Protein AF-A0A2V8QMX5-F1 (afdb_monomer_lite)

Secondary structure (DSSP, 8-state):
-GGGTS-HHHHHHHHH-SSEEEEEEETTTTEE--HHHHHTTT--S---SSSS-B-TTT-PBPEEE----PPB----HHHHHHHHHHHHHTSPPPPPPP-GGGG-HHHHHHHHHHHHHTTGGGTS--TT-TTPPPSSPP-TTGGGS-GGGS--GGGHHHHHHT--TT-SSTT---SS---SHHHHHHHHHH-GGGGTTT----GGGS---------HHHHHHHHHHHHT--TTT-SSS-GGGS---SSHHHHHHHHHHHHHHHTTGGGTS--STT---GGGGSGGGSS-GGGSPPP-TTHHHHB-HHHHHHHHH-TT--S---HHHHHHHHHHHT-PPPP----PPPP---SS-PPPPPTTTT--TT-TT-SS---B----HHHHHHHHHHHHHHTT--SSPPPPPPPPPPHHHHHHHHHHHHSSS-GGGTB--S-HHHHTT--B--GGGHHHHB-HHHHHHHHH-HHHHSTT-SSPS-SEEEETTEEEE--SS--HHHHH--S-HHHHHHHHHHT--HHHHHHHHHHSPPPPPPPP------------------------PPPPPP----------

pLDDT: mean 78.82, std 20.2, range [25.03, 96.94]

Foldseek 3Di:
DVLVPDDLVVQLQCLQPVWFDPFWADPVVLGGDDQVQQVVLVHGRDDDQPPHQARSPPRGGIRRTDPDLDFRQLADSVVSSVVSVVVNVVDDDDDDDDPVVVPPPVVVVVVVVVCLLLQVCLPDPDRPCVPRHHPDDDQLAQLLQPLVRQQQAPCQVVQQQQQDPPDPDRPDGDPDRLSDLLSSQLCCQQPVQVNCPPPDDDPSPGDSDDRDDDDPVRSVVVSVVSNVSRHCPRDPPPNVPDPPPPDPLVVLQVLLVVLCVSSVVLLQEAQDPPRDHVQCPDPVCPPPVQLGDDHLLQQLQWWDLLVQLVCLQPQLVLVPDDVVNVVLSCVVRVDDDDDDDDDDDDDDDDDPDDDDNRRSRQGRHQFRQHNDHDGRGDDDSVSSVSNSSNSCSSNVHDPPDDADDDDDDDPLLLVLLLQLCQPDPHPQQAEDLPPPVSNNRHGGGHLVCDLNITHLVVQLVCQAAVCVNPPPHPRDHPQWDDDPPATAGDHPDRDPSSVVDDHHNSSSNSSNSNPDDNVNSVVSVVPRDDDPPDDPPDDDDDDDDDDDDDDDDDDDDDDDDDDDDDDDDDDDDDDD

Radius of gyration: 33.19 Å; chains: 1; bounding box: 81×80×104 Å

Structure (mmCIF, N/CA/C/O backbone):
data_AF-A0A2V8QMX5-F1
#
_entry.id   AF-A0A2V8QMX5-F1
#
loop_
_atom_site.group_PDB
_atom_site.id
_atom_site.type_symbol
_atom_site.label_atom_id
_atom_site.label_alt_id
_atom_site.label_comp_id
_atom_site.label_asym_id
_atom_site.label_entity_id
_atom_site.label_seq_id
_atom_site.pdbx_PDB_ins_code
_atom_site.Cartn_x
_atom_site.Cartn_y
_atom_site.Cartn_z
_atom_site.occupancy
_atom_site.B_iso_or_equiv
_atom_site.auth_seq_id
_atom_site.auth_comp_id
_atom_site.auth_asym_id
_atom_site.auth_atom_id
_atom_site.pdbx_PDB_model_num
ATOM 1 N N . LYS A 1 1 ? 25.880 -10.595 -8.625 1.00 56.03 1 LYS A N 1
ATOM 2 C CA . LYS A 1 1 ? 25.073 -10.499 -7.379 1.00 56.03 1 LYS A CA 1
ATOM 3 C C . LYS A 1 1 ? 25.070 -9.047 -6.896 1.00 56.03 1 LYS A C 1
ATOM 5 O O . LYS A 1 1 ? 25.889 -8.284 -7.382 1.00 56.03 1 LYS A O 1
ATOM 10 N N . VAL A 1 2 ? 24.139 -8.613 -6.038 1.00 56.28 2 VAL A N 1
ATOM 11 C CA . VAL A 1 2 ? 24.019 -7.178 -5.671 1.00 56.28 2 VAL A CA 1
ATOM 12 C C . VAL A 1 2 ? 25.300 -6.649 -5.004 1.00 56.28 2 VAL A C 1
ATOM 14 O O . VAL A 1 2 ? 25.777 -5.595 -5.409 1.00 56.28 2 VAL A O 1
ATOM 17 N N . GLY A 1 3 ? 25.927 -7.434 -4.116 1.00 57.03 3 GLY A N 1
ATOM 18 C CA . GLY A 1 3 ? 27.221 -7.102 -3.492 1.00 57.03 3 GLY A CA 1
ATOM 19 C C . GLY A 1 3 ? 28.423 -7.004 -4.445 1.00 57.03 3 GLY A C 1
ATOM 20 O O . GLY A 1 3 ? 29.485 -6.563 -4.034 1.00 57.03 3 GLY A O 1
ATOM 21 N N . GLU A 1 4 ? 28.262 -7.365 -5.724 1.00 60.34 4 GLU A N 1
ATOM 22 C CA . GLU A 1 4 ? 29.310 -7.242 -6.756 1.00 60.34 4 GLU A CA 1
ATOM 23 C C . GLU A 1 4 ? 29.145 -5.988 -7.630 1.00 60.34 4 GLU A C 1
ATOM 25 O O . GLU A 1 4 ? 29.986 -5.710 -8.479 1.00 60.34 4 GLU A O 1
ATOM 30 N N . LYS A 1 5 ? 28.018 -5.272 -7.504 1.00 60.94 5 LYS A N 1
ATOM 31 C CA . LYS A 1 5 ? 27.630 -4.179 -8.415 1.00 60.94 5 LYS A CA 1
ATOM 32 C C . LYS A 1 5 ? 27.639 -2.798 -7.769 1.00 60.94 5 LYS A C 1
ATOM 34 O O . LYS A 1 5 ? 27.618 -1.805 -8.488 1.00 60.94 5 LYS A O 1
ATOM 39 N N . ALA A 1 6 ? 27.611 -2.725 -6.444 1.00 71.88 6 ALA A N 1
ATOM 40 C CA . ALA A 1 6 ? 27.528 -1.469 -5.716 1.00 71.88 6 ALA A CA 1
ATOM 41 C C . ALA A 1 6 ? 28.322 -1.546 -4.413 1.00 71.88 6 ALA A C 1
ATOM 43 O O . ALA A 1 6 ? 28.508 -2.626 -3.854 1.00 71.88 6 ALA A O 1
ATOM 44 N N . ASN A 1 7 ? 28.788 -0.392 -3.933 1.00 82.06 7 ASN A N 1
ATOM 45 C CA . ASN A 1 7 ? 29.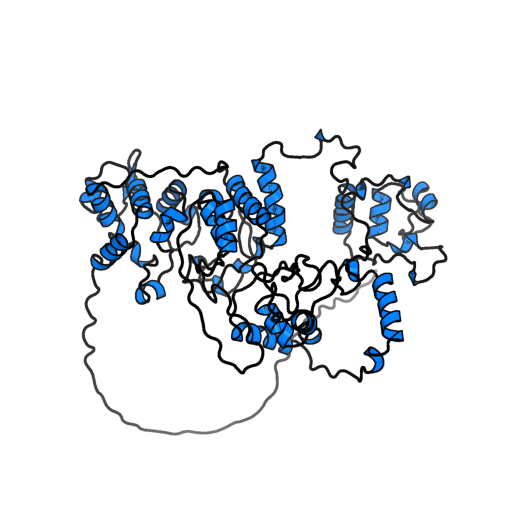497 -0.314 -2.662 1.00 82.06 7 ASN A CA 1
ATOM 46 C C . ASN A 1 7 ? 28.552 -0.612 -1.479 1.00 82.06 7 ASN A C 1
ATOM 48 O O . ASN A 1 7 ? 27.327 -0.486 -1.586 1.00 82.06 7 ASN A O 1
ATOM 52 N N . PHE A 1 8 ? 29.132 -1.041 -0.356 1.00 84.38 8 PHE A N 1
ATOM 53 C CA . PHE A 1 8 ? 28.372 -1.462 0.821 1.00 84.38 8 PHE A CA 1
ATOM 54 C C . PHE A 1 8 ? 27.474 -0.342 1.353 1.00 84.38 8 PHE A C 1
ATOM 56 O O . PHE A 1 8 ? 26.274 -0.553 1.518 1.00 84.38 8 PHE A O 1
ATOM 63 N N . ASP A 1 9 ? 28.021 0.861 1.530 1.00 84.38 9 ASP A N 1
ATOM 64 C CA . ASP A 1 9 ? 27.293 2.003 2.094 1.00 84.38 9 ASP A CA 1
ATOM 65 C C . ASP A 1 9 ? 26.112 2.446 1.218 1.00 84.38 9 ASP A C 1
ATOM 67 O O . ASP A 1 9 ? 25.048 2.798 1.727 1.00 84.38 9 ASP A O 1
ATOM 71 N N . TYR A 1 10 ? 26.246 2.356 -0.105 1.00 83.81 10 TYR A N 1
ATOM 72 C CA . TYR A 1 10 ? 25.168 2.598 -1.059 1.00 8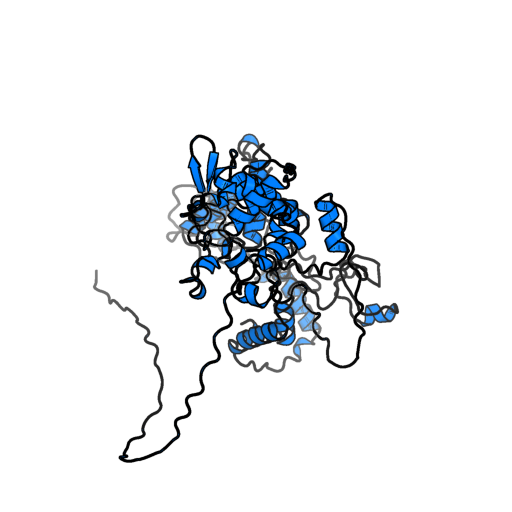3.81 10 TYR A CA 1
ATOM 73 C C . TYR A 1 10 ? 24.047 1.579 -0.879 1.00 83.81 10 TYR A C 1
ATOM 75 O O . TYR A 1 10 ? 22.879 1.961 -0.843 1.00 83.81 10 TYR A O 1
ATOM 83 N N . ILE A 1 11 ? 24.383 0.293 -0.736 1.00 87.31 11 ILE A N 1
ATOM 84 C CA . ILE A 1 11 ? 23.389 -0.766 -0.527 1.00 87.31 11 ILE A CA 1
ATOM 85 C C . ILE A 1 11 ? 22.672 -0.567 0.810 1.00 87.31 11 ILE A C 1
ATOM 87 O O . ILE A 1 11 ? 21.443 -0.612 0.834 1.00 87.31 11 ILE A O 1
ATOM 91 N N . VAL A 1 12 ? 23.403 -0.269 1.890 1.00 90.62 12 VAL A N 1
ATOM 92 C CA . VAL A 1 12 ? 22.813 0.068 3.197 1.00 90.62 12 VAL A CA 1
ATOM 93 C C . VAL A 1 12 ? 21.832 1.225 3.053 1.00 90.62 12 VAL A C 1
ATOM 95 O O . VAL A 1 12 ? 20.670 1.107 3.433 1.00 90.62 12 VAL A O 1
ATOM 98 N N . ARG A 1 13 ? 22.266 2.327 2.440 1.00 88.25 13 ARG A N 1
ATOM 99 C CA . ARG A 1 13 ? 21.450 3.527 2.239 1.00 88.25 13 ARG A CA 1
ATOM 100 C C . ARG A 1 13 ? 20.226 3.260 1.363 1.00 88.25 13 ARG A C 1
ATOM 102 O O . ARG A 1 13 ? 19.155 3.796 1.630 1.00 88.25 13 ARG A O 1
ATOM 109 N N . TRP A 1 14 ? 20.364 2.457 0.309 1.00 88.00 14 TRP A N 1
ATOM 110 C CA . TRP A 1 14 ? 19.260 2.077 -0.574 1.00 88.00 14 TRP A CA 1
ATOM 111 C C . TRP A 1 14 ? 18.226 1.196 0.136 1.00 88.00 14 TRP A C 1
ATOM 113 O O . TRP A 1 14 ? 17.031 1.443 0.003 1.00 88.00 14 TRP A O 1
ATOM 123 N N . ILE A 1 15 ? 18.666 0.205 0.919 1.00 90.56 15 ILE A N 1
ATOM 124 C CA . ILE A 1 15 ? 17.779 -0.634 1.741 1.00 90.56 15 ILE A CA 1
ATOM 125 C C . ILE A 1 15 ? 17.068 0.216 2.797 1.00 90.56 15 ILE A C 1
ATOM 127 O O . ILE A 1 15 ? 15.869 0.049 3.017 1.00 90.56 15 ILE A O 1
ATOM 131 N N . TYR A 1 16 ? 17.805 1.134 3.426 1.00 90.81 16 TYR A N 1
ATOM 132 C CA . TYR A 1 16 ? 17.298 2.010 4.474 1.00 90.81 16 TYR A CA 1
ATOM 133 C C . TYR A 1 16 ? 16.229 2.979 3.956 1.00 90.81 16 TYR A C 1
ATOM 135 O O . TYR A 1 16 ? 15.142 3.065 4.523 1.00 90.81 16 TYR A O 1
ATOM 143 N N . ASN A 1 17 ? 16.514 3.686 2.857 1.00 89.00 17 ASN A N 1
ATOM 144 C CA . ASN A 1 17 ? 15.554 4.545 2.174 1.00 89.00 17 ASN A CA 1
ATOM 145 C C . ASN A 1 17 ? 15.808 4.549 0.659 1.00 89.00 17 ASN A C 1
ATOM 147 O O . ASN A 1 17 ? 16.676 5.284 0.170 1.00 89.00 17 ASN A O 1
ATOM 151 N N . PRO A 1 18 ? 15.040 3.782 -0.128 1.00 86.69 18 PRO A N 1
ATOM 152 C CA . PRO A 1 18 ? 15.264 3.712 -1.569 1.00 86.69 18 PRO A CA 1
ATOM 153 C C . PRO A 1 18 ? 14.848 5.013 -2.275 1.00 86.69 18 PRO A C 1
ATOM 155 O O . PRO A 1 18 ? 15.331 5.310 -3.369 1.00 86.69 18 PRO A O 1
ATOM 158 N N . ARG A 1 19 ? 13.981 5.816 -1.644 1.00 84.00 19 ARG A N 1
ATOM 159 C CA . ARG A 1 19 ? 13.403 7.028 -2.228 1.00 84.00 19 ARG A CA 1
ATOM 160 C C . ARG A 1 19 ? 14.302 8.248 -2.106 1.00 84.00 19 ARG A C 1
ATOM 162 O O . ARG A 1 19 ? 14.258 9.094 -2.983 1.00 84.00 19 ARG A O 1
ATOM 169 N N . GLU A 1 20 ? 15.079 8.391 -1.042 1.00 81.12 20 GLU A N 1
ATOM 170 C CA . GLU A 1 20 ? 15.947 9.567 -0.880 1.00 81.12 20 GLU A CA 1
ATOM 171 C C . GLU A 1 20 ? 17.019 9.589 -1.979 1.00 81.12 20 GLU A C 1
ATOM 173 O O . GLU A 1 20 ? 17.452 8.528 -2.419 1.00 81.12 20 GLU A O 1
ATOM 178 N N . ARG A 1 21 ? 17.471 10.748 -2.462 1.00 82.06 21 ARG A N 1
ATOM 179 C CA . ARG A 1 21 ? 18.657 10.834 -3.337 1.00 82.06 21 ARG A CA 1
ATOM 180 C C . ARG A 1 21 ? 19.901 11.197 -2.535 1.00 82.06 21 ARG A C 1
ATOM 182 O O . ARG A 1 21 ? 19.802 11.789 -1.470 1.00 82.06 21 ARG A O 1
ATOM 189 N N . VAL A 1 22 ? 21.075 10.807 -3.035 1.00 79.31 22 VAL A N 1
ATOM 190 C CA . VAL A 1 22 ? 22.366 11.226 -2.448 1.00 79.31 22 VAL A CA 1
ATOM 191 C C . VAL A 1 22 ? 22.747 12.650 -2.852 1.00 79.31 22 VAL A C 1
ATOM 193 O O . VAL A 1 22 ? 23.454 13.324 -2.112 1.00 79.31 22 VAL A O 1
ATOM 196 N N . ALA A 1 23 ? 22.244 13.104 -3.998 1.00 84.19 23 ALA A N 1
ATOM 197 C CA . ALA A 1 23 ? 22.402 14.449 -4.519 1.00 84.19 23 ALA A CA 1
ATOM 198 C C . ALA A 1 23 ? 21.116 14.853 -5.264 1.00 84.19 23 ALA A C 1
ATOM 200 O O . ALA A 1 23 ? 20.451 13.986 -5.849 1.00 84.19 23 ALA A O 1
ATOM 201 N N . PRO A 1 24 ? 20.729 16.136 -5.232 1.00 88.12 24 PRO A N 1
ATOM 202 C CA . PRO A 1 24 ? 19.541 16.594 -5.923 1.00 88.12 24 PRO A CA 1
ATOM 203 C C . PRO A 1 24 ? 19.845 16.757 -7.414 1.00 88.12 24 PRO A C 1
ATOM 205 O O . PRO A 1 24 ? 20.847 17.366 -7.788 1.00 88.12 24 PRO A O 1
ATOM 208 N N . TYR A 1 25 ? 18.968 16.234 -8.265 1.00 87.06 25 TYR A N 1
ATOM 209 C CA . TYR A 1 25 ? 19.102 16.368 -9.711 1.00 87.06 25 TYR A CA 1
ATOM 210 C C . TYR A 1 25 ? 18.398 17.633 -10.189 1.00 87.06 25 TYR A C 1
ATOM 212 O O . TYR A 1 25 ? 17.218 17.838 -9.891 1.00 87.06 25 TYR A O 1
ATOM 220 N N . CYS A 1 26 ? 19.107 18.476 -10.939 1.00 88.56 26 CYS A N 1
ATOM 221 C CA . CYS A 1 26 ? 18.522 19.634 -11.603 1.00 88.56 26 CYS A CA 1
ATOM 222 C C . CYS A 1 26 ? 18.101 19.249 -13.031 1.00 88.56 26 CYS A C 1
ATOM 224 O O . CYS A 1 26 ? 18.975 19.021 -13.872 1.00 88.56 26 CYS A O 1
ATOM 226 N N . PRO A 1 27 ? 16.793 19.226 -13.359 1.00 84.75 27 PRO A N 1
ATOM 227 C CA . PRO A 1 27 ? 16.329 18.850 -14.697 1.00 84.75 27 PRO A CA 1
ATOM 228 C C . PRO A 1 27 ? 16.800 19.797 -15.800 1.00 84.75 27 PRO A C 1
ATOM 230 O O . PRO A 1 27 ? 16.959 19.391 -16.947 1.00 84.75 27 PRO A O 1
ATOM 233 N N . LYS A 1 28 ? 17.023 21.069 -15.459 1.00 85.38 28 LYS A N 1
ATOM 234 C CA . LYS A 1 28 ? 17.434 22.094 -16.418 1.00 85.38 28 LYS A CA 1
ATOM 235 C C . LYS A 1 28 ? 18.935 22.040 -16.712 1.00 85.38 28 LYS A C 1
ATOM 237 O O . LYS A 1 28 ? 19.323 22.190 -17.866 1.00 85.38 28 LYS A O 1
ATOM 242 N N . GLU A 1 29 ? 19.763 21.760 -15.706 1.00 85.12 29 GLU A N 1
ATOM 243 C CA . GLU A 1 29 ? 21.204 21.525 -15.894 1.00 85.12 29 GLU A CA 1
ATOM 244 C C . GLU A 1 29 ? 21.546 20.087 -16.306 1.00 85.12 29 GLU A C 1
ATOM 246 O O . GLU A 1 29 ? 22.679 19.821 -16.704 1.00 85.12 29 GLU A O 1
ATOM 251 N N . LYS A 1 30 ? 20.579 19.165 -16.219 1.00 83.69 30 LYS A N 1
ATOM 252 C CA . LYS A 1 30 ? 20.718 17.738 -16.551 1.00 83.69 30 LYS A CA 1
ATOM 253 C C . LYS A 1 30 ? 21.858 17.047 -15.798 1.00 83.69 30 LYS A C 1
ATOM 255 O O . LYS A 1 30 ? 22.589 16.232 -16.358 1.00 83.69 30 LYS A O 1
ATOM 260 N N . ARG A 1 31 ? 22.031 17.389 -14.521 1.00 84.88 31 ARG A N 1
ATOM 261 C CA . ARG A 1 31 ? 23.049 16.792 -13.647 1.00 84.88 31 ARG A CA 1
ATOM 262 C C . ARG A 1 31 ? 22.636 16.836 -12.182 1.00 84.88 31 ARG A C 1
ATOM 264 O O . ARG A 1 31 ? 21.821 17.668 -11.778 1.00 84.88 31 ARG A O 1
ATOM 271 N N . ASP A 1 32 ? 23.268 15.978 -11.391 1.00 85.62 32 ASP A N 1
ATOM 272 C CA . ASP A 1 32 ? 23.249 16.096 -9.938 1.00 85.62 32 ASP A CA 1
ATOM 273 C C . ASP A 1 32 ? 24.078 17.316 -9.498 1.00 85.62 32 ASP A C 1
ATOM 275 O O . ASP A 1 32 ? 25.171 17.580 -10.018 1.00 85.62 32 ASP A O 1
ATOM 279 N N . LEU A 1 33 ? 23.542 18.072 -8.543 1.00 87.81 33 LEU A N 1
ATOM 280 C CA . LEU A 1 33 ? 24.239 19.198 -7.931 1.00 87.81 33 LEU A CA 1
ATOM 281 C C . LEU A 1 33 ? 25.145 18.722 -6.797 1.00 87.81 33 LEU A C 1
ATOM 283 O O . LEU A 1 33 ? 24.817 17.793 -6.057 1.00 87.81 33 LEU A O 1
ATOM 287 N N . THR A 1 34 ? 26.275 19.396 -6.631 1.00 89.31 34 THR A N 1
ATOM 288 C CA . THR A 1 34 ? 27.270 19.087 -5.603 1.00 89.31 34 THR A CA 1
ATOM 289 C C . THR A 1 34 ? 27.224 20.099 -4.462 1.00 89.31 34 THR A C 1
ATOM 291 O O . THR A 1 34 ? 26.610 21.163 -4.565 1.00 89.31 34 THR A O 1
ATOM 294 N N . ALA A 1 35 ? 27.922 19.799 -3.365 1.00 87.81 35 ALA A N 1
ATOM 295 C CA . ALA A 1 35 ? 28.104 20.755 -2.273 1.00 87.81 35 ALA A CA 1
ATOM 296 C C . ALA A 1 35 ? 28.735 22.078 -2.746 1.00 87.81 35 ALA A C 1
ATOM 298 O O . ALA A 1 35 ? 28.404 23.136 -2.212 1.00 87.81 35 ALA A O 1
ATOM 299 N N . ASP A 1 36 ? 29.572 22.034 -3.787 1.00 88.56 36 ASP A N 1
ATOM 300 C CA . ASP A 1 36 ? 30.196 23.225 -4.363 1.00 88.56 36 ASP A CA 1
ATOM 301 C C . ASP A 1 36 ? 29.195 24.128 -5.090 1.00 88.56 36 ASP A C 1
ATOM 303 O O . ASP A 1 36 ? 29.352 25.347 -5.091 1.00 88.56 36 ASP A O 1
ATOM 307 N N . ASP A 1 37 ? 28.153 23.560 -5.703 1.00 88.12 37 ASP A N 1
ATOM 308 C CA . ASP A 1 37 ? 27.099 24.351 -6.349 1.00 88.12 37 ASP A CA 1
ATOM 309 C C . ASP A 1 37 ? 26.332 25.195 -5.322 1.00 88.12 37 ASP A C 1
ATOM 311 O O . ASP A 1 37 ? 26.034 26.365 -5.561 1.00 88.12 37 ASP A O 1
ATOM 315 N N . TYR A 1 38 ? 26.080 24.623 -4.143 1.00 88.62 38 TYR A N 1
ATOM 316 C CA . TYR A 1 38 ? 25.421 25.307 -3.033 1.00 88.62 38 TYR A CA 1
ATOM 317 C C . TYR A 1 38 ? 26.355 26.320 -2.358 1.00 88.62 38 TYR A C 1
ATOM 319 O O . TYR A 1 38 ? 25.958 27.465 -2.119 1.00 88.62 38 TYR A O 1
ATOM 327 N N . SER A 1 39 ? 27.617 25.947 -2.113 1.00 89.44 39 SER A N 1
ATOM 328 C CA . SER A 1 39 ? 28.590 26.820 -1.446 1.00 89.44 39 SER A CA 1
ATOM 329 C C . SER A 1 39 ? 28.900 28.079 -2.263 1.00 89.44 39 SER A C 1
ATOM 331 O O . SER A 1 39 ? 28.958 29.172 -1.698 1.00 89.44 39 SER A O 1
ATOM 333 N N . LYS A 1 40 ? 28.972 27.974 -3.599 1.00 91.06 40 LYS A N 1
ATOM 334 C CA . LYS A 1 40 ? 29.119 29.121 -4.520 1.00 91.06 40 LYS A CA 1
ATOM 335 C C . LYS A 1 40 ? 27.983 30.139 -4.417 1.00 91.06 40 LYS A C 1
ATOM 337 O O . LYS A 1 40 ? 28.161 31.291 -4.807 1.00 91.06 40 LYS A O 1
ATOM 342 N N . LYS A 1 41 ? 26.817 29.729 -3.915 1.00 87.62 41 LYS A N 1
ATOM 343 C CA . LYS A 1 41 ? 25.643 30.585 -3.695 1.00 87.62 41 LYS A CA 1
ATOM 344 C C . LYS A 1 41 ? 25.454 30.971 -2.226 1.00 87.62 41 LYS A C 1
ATOM 346 O O . LYS A 1 41 ? 24.447 31.587 -1.894 1.00 87.62 41 LYS A O 1
ATOM 351 N N . GLY A 1 42 ? 26.404 30.621 -1.353 1.00 88.50 42 GLY A N 1
ATOM 352 C CA . GLY A 1 42 ? 26.309 30.860 0.088 1.00 88.50 42 GLY A CA 1
ATOM 353 C C . GLY A 1 42 ? 25.208 30.044 0.772 1.00 88.50 42 GLY A C 1
ATOM 354 O O . GLY A 1 42 ? 24.733 30.439 1.833 1.00 88.50 42 GLY A O 1
ATOM 355 N N . MET A 1 43 ? 24.776 28.935 0.164 1.00 85.00 43 MET A N 1
ATOM 356 C CA . MET A 1 43 ? 23.704 28.082 0.674 1.00 85.00 43 MET A CA 1
ATOM 357 C C . MET A 1 43 ? 24.273 26.801 1.305 1.00 85.00 43 MET A C 1
ATOM 359 O O . MET A 1 43 ? 25.286 26.279 0.832 1.00 85.00 43 MET A O 1
ATOM 363 N N . PRO A 1 44 ? 23.641 26.259 2.361 1.00 85.94 44 PRO A N 1
ATOM 364 C CA . PRO A 1 44 ? 24.018 24.960 2.910 1.00 85.94 44 PRO A CA 1
ATOM 365 C C . PRO A 1 44 ? 23.625 23.835 1.940 1.00 85.94 44 PRO A C 1
ATOM 367 O O . PRO A 1 44 ? 22.588 23.924 1.288 1.00 85.94 44 PRO A O 1
ATOM 370 N N . PHE A 1 45 ? 24.416 22.756 1.865 1.00 86.56 45 PHE A N 1
ATOM 371 C CA . PHE A 1 45 ? 24.101 21.579 1.038 1.00 86.56 45 PHE A CA 1
ATOM 372 C C . PHE A 1 45 ? 22.984 20.739 1.673 1.00 86.56 45 PHE A C 1
ATOM 374 O O . PHE A 1 45 ? 23.204 19.663 2.229 1.00 86.56 45 PHE A O 1
ATOM 381 N N . VAL A 1 46 ? 21.774 21.286 1.636 1.00 82.88 46 VAL A N 1
ATOM 382 C CA . VAL A 1 46 ? 20.545 20.686 2.146 1.00 82.88 46 VAL A CA 1
ATOM 383 C C . VAL A 1 46 ? 19.511 20.762 1.032 1.00 82.88 46 VAL A C 1
ATOM 385 O O . VAL A 1 46 ? 19.367 21.791 0.377 1.00 82.88 46 VAL A O 1
ATOM 388 N N . PHE A 1 47 ? 18.824 19.649 0.796 1.00 83.06 47 PHE A N 1
ATOM 389 C CA . PHE A 1 47 ? 17.786 19.523 -0.218 1.00 83.06 47 PHE A CA 1
ATOM 390 C C . PHE A 1 47 ? 16.662 18.633 0.308 1.00 83.06 47 PHE A C 1
ATOM 392 O O . PHE A 1 47 ? 16.897 17.623 0.979 1.00 83.06 47 PHE A O 1
ATOM 399 N N . ASP A 1 48 ? 15.434 19.028 0.011 1.00 78.62 48 ASP A N 1
ATOM 400 C CA . ASP A 1 48 ? 14.213 18.348 0.425 1.00 78.62 48 ASP A CA 1
ATOM 401 C C . ASP A 1 48 ? 13.063 18.755 -0.506 1.00 78.62 48 ASP A C 1
ATOM 403 O O . ASP A 1 48 ? 13.240 19.529 -1.443 1.00 78.62 48 ASP A O 1
ATOM 407 N N . THR A 1 49 ? 11.883 18.178 -0.301 1.00 74.06 49 THR A N 1
ATOM 408 C CA . THR A 1 49 ? 10.695 18.468 -1.117 1.00 74.06 49 THR A CA 1
ATOM 409 C C . THR A 1 49 ? 9.942 19.725 -0.671 1.00 74.06 49 THR A C 1
ATOM 411 O O . THR A 1 49 ? 8.831 19.945 -1.141 1.00 74.06 49 THR A O 1
ATOM 414 N N . GLU A 1 50 ? 10.474 20.501 0.278 1.00 68.31 50 GLU A N 1
ATOM 415 C CA . GLU A 1 50 ? 9.741 21.555 0.987 1.00 68.31 50 GLU A CA 1
ATOM 416 C C . GLU A 1 50 ? 10.473 22.901 0.944 1.00 68.31 50 GLU A C 1
ATOM 418 O O . GLU A 1 50 ? 10.134 23.774 0.150 1.00 68.31 50 GLU A O 1
ATOM 423 N N . LEU A 1 51 ? 11.466 23.078 1.814 1.00 72.38 51 LEU A N 1
ATOM 424 C CA . LEU A 1 51 ? 12.198 24.327 2.013 1.00 72.38 51 LEU A CA 1
ATOM 425 C C . LEU A 1 51 ? 13.371 24.457 1.040 1.00 72.38 51 LEU A C 1
ATOM 427 O O . LEU A 1 51 ? 13.802 25.567 0.737 1.00 72.38 51 LEU A O 1
ATOM 431 N N . HIS A 1 52 ? 13.866 23.328 0.533 1.00 82.81 52 HIS A N 1
ATOM 432 C CA . HIS A 1 52 ? 15.057 23.261 -0.306 1.00 82.81 52 HIS A CA 1
ATOM 433 C C . HIS A 1 52 ? 14.802 22.466 -1.592 1.00 82.81 52 HIS A C 1
ATOM 435 O O . HIS A 1 52 ? 15.631 21.658 -2.017 1.00 82.81 52 HIS A O 1
ATOM 441 N N . SER A 1 53 ? 13.639 22.690 -2.209 1.00 85.38 53 SER A N 1
ATOM 442 C CA . SER A 1 53 ? 13.226 21.994 -3.431 1.00 85.38 53 SER A CA 1
ATOM 443 C C . SER A 1 53 ? 13.661 22.697 -4.718 1.00 85.38 53 SER A C 1
ATOM 445 O O . SER A 1 53 ? 13.470 22.169 -5.810 1.00 85.38 53 SER A O 1
ATOM 447 N N . LYS A 1 54 ? 14.262 23.887 -4.613 1.00 88.88 54 LYS A N 1
ATOM 448 C CA . LYS A 1 54 ? 14.670 24.707 -5.757 1.00 88.88 54 LYS A CA 1
ATOM 449 C C . LYS A 1 54 ? 16.171 24.659 -5.985 1.00 88.88 54 LYS A C 1
ATOM 451 O O . LYS A 1 54 ? 16.965 24.717 -5.050 1.00 88.88 54 LYS A O 1
ATOM 456 N N . CYS A 1 55 ? 16.549 24.606 -7.253 1.00 88.06 55 CYS A N 1
ATOM 457 C CA . CYS A 1 55 ? 17.930 24.647 -7.687 1.00 88.06 55 CYS A CA 1
ATOM 458 C C . CYS A 1 55 ? 18.556 26.012 -7.342 1.00 88.06 55 CYS A C 1
ATOM 460 O O . CYS A 1 55 ? 18.008 27.045 -7.739 1.00 88.06 55 CYS A O 1
ATOM 462 N N . PRO A 1 56 ? 19.716 26.046 -6.661 1.00 86.50 56 PRO A N 1
ATOM 463 C CA . PRO A 1 56 ? 20.392 27.288 -6.279 1.00 86.50 56 PRO A CA 1
ATOM 464 C C . PRO A 1 56 ? 20.936 28.078 -7.483 1.00 86.50 56 PRO A C 1
ATOM 466 O O . PRO A 1 56 ? 21.216 29.274 -7.374 1.00 86.50 56 PRO A O 1
ATOM 469 N N . ASN A 1 57 ? 21.089 27.432 -8.640 1.00 86.19 57 ASN A N 1
ATOM 470 C CA . ASN A 1 57 ? 21.650 28.053 -9.835 1.00 86.19 57 ASN A CA 1
ATOM 471 C C . ASN A 1 57 ? 20.594 28.711 -10.727 1.00 86.19 57 ASN A C 1
ATOM 473 O O . ASN A 1 57 ? 20.863 29.772 -11.289 1.00 86.19 57 ASN A O 1
ATOM 477 N N . ASP A 1 58 ? 19.413 28.103 -10.863 1.00 86.00 58 ASP A N 1
ATOM 478 C CA . ASP A 1 58 ? 18.416 28.511 -11.859 1.00 86.00 58 ASP A CA 1
ATOM 479 C C . ASP A 1 58 ? 16.960 28.532 -11.361 1.00 86.00 58 ASP A C 1
ATOM 481 O O . ASP A 1 58 ? 16.063 28.876 -12.135 1.00 86.00 58 ASP A O 1
ATOM 485 N N . GLY A 1 59 ? 16.714 28.180 -10.095 1.00 86.88 59 GLY A N 1
ATOM 486 C CA . GLY A 1 59 ? 15.384 28.166 -9.487 1.00 86.88 59 GLY A CA 1
ATOM 487 C C . GLY A 1 59 ? 14.443 27.068 -9.995 1.00 86.88 59 GLY A C 1
ATOM 488 O O . GLY A 1 59 ? 13.256 27.101 -9.664 1.00 86.88 59 GLY A O 1
ATOM 489 N N . ALA A 1 60 ? 14.918 26.104 -10.793 1.00 88.38 60 ALA A N 1
ATOM 490 C CA . ALA A 1 60 ? 14.115 24.961 -11.223 1.00 88.38 60 ALA A CA 1
ATOM 491 C C . ALA A 1 60 ? 13.776 24.034 -10.043 1.00 88.38 60 ALA A C 1
ATOM 493 O O . ALA A 1 60 ? 14.512 23.975 -9.060 1.00 88.38 60 ALA A O 1
ATOM 494 N N . GLU A 1 61 ? 12.670 23.292 -10.137 1.00 89.56 61 GLU A N 1
ATOM 495 C CA . GLU A 1 61 ? 12.355 22.255 -9.147 1.00 89.56 61 GLU A CA 1
ATOM 496 C C . GLU A 1 61 ? 13.365 21.107 -9.254 1.00 89.56 61 GLU A C 1
ATOM 498 O O . GLU A 1 61 ? 13.565 20.536 -10.329 1.00 89.56 61 GLU A O 1
ATOM 503 N N . LEU A 1 62 ? 13.996 20.774 -8.134 1.00 87.25 62 LEU A N 1
ATOM 504 C CA . LEU A 1 62 ? 14.941 19.680 -8.016 1.00 87.25 62 LEU A CA 1
ATOM 505 C C . LEU A 1 62 ? 14.201 18.354 -7.905 1.00 87.25 62 LEU A C 1
ATOM 507 O O . LEU A 1 62 ? 13.234 18.199 -7.157 1.00 87.25 62 LEU A O 1
ATOM 511 N N . GLN A 1 63 ? 14.734 17.341 -8.575 1.00 86.19 63 GLN A N 1
ATOM 512 C CA . GLN A 1 63 ? 14.387 15.966 -8.265 1.00 86.19 63 GLN A CA 1
ATOM 513 C C . GLN A 1 63 ? 15.258 15.520 -7.092 1.00 86.19 63 GLN A C 1
ATOM 515 O O . GLN A 1 63 ? 16.440 15.220 -7.240 1.00 86.19 63 GLN A O 1
ATOM 520 N N . VAL A 1 64 ? 14.662 15.506 -5.902 1.00 83.75 64 VAL A N 1
ATOM 521 C CA . VAL A 1 64 ? 15.317 15.133 -4.632 1.00 83.75 64 VAL A CA 1
ATOM 522 C C . VAL A 1 64 ? 14.998 13.697 -4.198 1.00 83.75 64 VAL A C 1
ATOM 524 O O . VAL A 1 64 ? 15.517 13.204 -3.196 1.00 83.75 64 VAL A O 1
ATOM 527 N N . GLN A 1 65 ? 14.142 13.010 -4.957 1.00 82.94 65 GLN A N 1
ATOM 528 C CA . GLN A 1 65 ? 13.684 11.652 -4.685 1.00 82.94 65 GLN A CA 1
ATOM 529 C C . GLN A 1 65 ? 13.815 10.759 -5.922 1.00 82.94 65 GLN A C 1
ATOM 531 O O . GLN A 1 65 ? 13.614 11.205 -7.047 1.00 82.94 65 GLN A O 1
ATOM 536 N N . ASN A 1 66 ? 14.126 9.484 -5.700 1.00 80.75 66 ASN A N 1
ATOM 537 C CA . ASN A 1 66 ? 14.151 8.449 -6.723 1.00 80.75 66 ASN A CA 1
ATOM 538 C C . ASN A 1 66 ? 12.734 8.003 -7.084 1.00 80.75 66 ASN A C 1
ATOM 540 O O . ASN A 1 66 ? 11.898 7.750 -6.209 1.00 80.75 66 ASN A O 1
ATOM 544 N N . MET A 1 67 ? 12.509 7.789 -8.378 1.00 76.81 67 MET A N 1
ATOM 545 C CA . MET A 1 67 ? 11.269 7.231 -8.919 1.00 76.81 67 MET A CA 1
ATOM 546 C C . MET A 1 67 ? 11.271 5.702 -8.818 1.00 76.81 67 MET A C 1
ATOM 548 O O . MET A 1 67 ? 11.277 4.983 -9.812 1.00 76.81 67 MET A O 1
ATOM 552 N N . THR A 1 68 ? 11.294 5.195 -7.585 1.00 82.56 68 THR A N 1
ATOM 553 C CA . THR A 1 68 ? 11.324 3.758 -7.288 1.00 82.56 68 THR A CA 1
ATOM 554 C C . THR A 1 68 ? 9.964 3.243 -6.823 1.00 82.56 68 THR A C 1
ATOM 556 O O . THR A 1 68 ? 9.259 3.898 -6.055 1.00 82.56 68 THR A O 1
ATOM 559 N N . VAL A 1 69 ? 9.606 2.036 -7.269 1.00 86.31 69 VAL A N 1
ATOM 560 C CA . VAL A 1 69 ? 8.454 1.282 -6.742 1.00 86.31 69 VAL A CA 1
ATOM 561 C C . VAL A 1 69 ? 8.793 0.535 -5.452 1.00 86.31 69 VAL A C 1
ATOM 563 O O . VAL A 1 69 ? 7.887 0.056 -4.771 1.00 86.31 69 VAL A O 1
ATOM 566 N N . MET A 1 70 ? 10.085 0.423 -5.114 1.00 87.44 70 MET A N 1
ATOM 567 C CA . MET A 1 70 ? 10.524 -0.226 -3.885 1.00 87.44 70 MET A CA 1
ATOM 568 C C . MET A 1 70 ? 9.999 0.570 -2.686 1.00 87.44 70 MET A C 1
ATOM 570 O O . MET A 1 70 ? 10.286 1.767 -2.577 1.00 87.44 70 MET A O 1
ATOM 574 N N . PRO A 1 71 ? 9.231 -0.061 -1.787 1.00 91.12 71 PRO A N 1
ATOM 575 C CA . PRO A 1 71 ? 8.699 0.642 -0.642 1.00 91.12 71 PRO A CA 1
ATOM 576 C C . PRO A 1 71 ? 9.780 0.829 0.423 1.00 91.12 71 PRO A C 1
ATOM 578 O O . PRO A 1 71 ? 10.797 0.136 0.456 1.00 91.12 71 PRO A O 1
ATOM 581 N N . ASN A 1 72 ? 9.529 1.759 1.332 1.00 90.25 72 ASN A N 1
ATOM 582 C CA . ASN A 1 72 ? 10.334 1.945 2.522 1.00 90.25 72 ASN A CA 1
ATOM 583 C C . ASN A 1 72 ? 9.816 1.015 3.629 1.00 90.25 72 ASN A C 1
ATOM 585 O O . ASN A 1 72 ? 8.676 1.131 4.085 1.00 90.25 72 ASN A O 1
ATOM 589 N N . PHE A 1 73 ? 10.658 0.081 4.066 1.00 90.19 73 PHE A N 1
ATOM 590 C CA . PHE A 1 73 ? 10.318 -0.883 5.113 1.00 90.19 73 PHE A CA 1
ATOM 591 C C . PHE A 1 73 ? 10.458 -0.319 6.532 1.00 90.19 73 PHE A C 1
ATOM 593 O O . PHE A 1 73 ? 10.203 -1.052 7.482 1.00 90.19 73 PHE A O 1
ATOM 600 N N . ARG A 1 74 ? 10.831 0.956 6.692 1.00 90.00 74 ARG A N 1
ATOM 601 C CA . ARG A 1 74 ? 11.045 1.633 7.980 1.00 90.00 74 ARG A CA 1
ATOM 602 C C . ARG A 1 74 ? 11.992 0.837 8.877 1.00 90.00 74 ARG A C 1
ATOM 604 O O . ARG A 1 74 ? 11.662 0.553 10.020 1.00 90.00 74 ARG A O 1
ATOM 611 N N . LEU A 1 75 ? 13.105 0.403 8.288 1.00 90.31 75 LEU A N 1
ATOM 612 C CA . LEU A 1 75 ? 14.161 -0.355 8.957 1.00 90.31 75 LEU A CA 1
ATOM 613 C C . LEU A 1 75 ? 15.059 0.591 9.754 1.00 90.31 75 LEU A C 1
ATOM 615 O O . LEU A 1 75 ? 15.266 1.744 9.366 1.00 90.31 75 LEU A O 1
ATOM 619 N N . SER A 1 76 ? 15.642 0.080 10.826 1.00 91.06 76 SER A N 1
ATOM 620 C CA . SER A 1 76 ? 16.770 0.707 11.505 1.00 91.06 76 SER A CA 1
ATOM 621 C C . SER A 1 76 ? 18.032 0.648 10.635 1.00 91.06 76 SER A C 1
ATOM 623 O O . SER A 1 76 ? 18.147 -0.153 9.702 1.00 91.06 76 SER A O 1
ATOM 625 N N . GLU A 1 77 ? 19.015 1.504 10.932 1.00 90.75 77 GLU A N 1
ATOM 626 C CA . GLU A 1 77 ? 20.301 1.463 10.222 1.00 90.75 77 GLU A CA 1
ATOM 627 C C . GLU A 1 77 ? 21.003 0.112 10.435 1.00 90.75 77 GLU A C 1
ATOM 629 O O . GLU A 1 77 ? 21.612 -0.418 9.506 1.00 90.75 77 GLU A O 1
ATOM 634 N N . ALA A 1 78 ? 20.877 -0.466 11.634 1.00 92.62 78 ALA A N 1
ATOM 635 C CA . ALA A 1 78 ? 21.428 -1.777 11.956 1.00 92.62 78 ALA A CA 1
ATOM 636 C C . ALA A 1 78 ? 20.815 -2.876 11.075 1.00 92.62 78 ALA A C 1
ATOM 638 O O . ALA A 1 78 ? 21.552 -3.587 10.400 1.00 92.62 78 ALA A O 1
ATOM 639 N N . GLU A 1 79 ? 19.484 -2.949 10.975 1.00 92.62 79 GLU A N 1
ATOM 640 C CA . GLU A 1 79 ? 18.822 -3.932 10.106 1.00 92.62 79 GLU A CA 1
ATOM 641 C C . GLU A 1 79 ? 19.197 -3.744 8.630 1.00 92.62 79 GLU A C 1
ATOM 643 O O . GLU A 1 79 ? 19.425 -4.718 7.913 1.00 92.62 79 GLU A O 1
ATOM 648 N N . ALA A 1 80 ? 19.302 -2.497 8.155 1.00 92.62 80 ALA A N 1
ATOM 649 C CA . ALA A 1 80 ? 19.736 -2.225 6.787 1.00 92.62 80 ALA A CA 1
ATOM 650 C C . ALA A 1 80 ? 21.176 -2.713 6.532 1.00 92.62 80 ALA A C 1
ATOM 652 O O . ALA A 1 80 ? 21.453 -3.295 5.478 1.00 92.62 80 ALA A O 1
ATOM 653 N N . ARG A 1 81 ? 22.082 -2.529 7.504 1.00 93.75 81 ARG A N 1
ATOM 654 C CA . ARG A 1 81 ? 23.457 -3.059 7.478 1.00 93.75 81 ARG A CA 1
ATOM 655 C C . ARG A 1 81 ? 23.500 -4.580 7.530 1.00 93.75 81 ARG A C 1
ATOM 657 O O . ARG A 1 81 ? 24.298 -5.170 6.803 1.00 93.75 81 ARG A O 1
ATOM 664 N N . ASP A 1 82 ? 22.646 -5.218 8.320 1.00 94.56 82 ASP A N 1
ATOM 665 C CA . ASP A 1 82 ? 22.572 -6.678 8.413 1.00 94.56 82 ASP A CA 1
ATOM 666 C C . ASP A 1 82 ? 22.105 -7.292 7.089 1.00 94.56 82 ASP A C 1
ATOM 668 O O . ASP A 1 82 ? 22.724 -8.230 6.578 1.00 94.56 82 ASP A O 1
ATOM 672 N N . ILE A 1 83 ? 21.073 -6.709 6.469 1.00 92.56 83 ILE A N 1
ATOM 673 C CA . ILE A 1 83 ? 20.601 -7.130 5.144 1.00 92.56 83 ILE A CA 1
ATOM 674 C C . ILE A 1 83 ? 21.701 -6.917 4.100 1.00 92.56 83 ILE A C 1
ATOM 676 O O . ILE A 1 83 ? 21.972 -7.822 3.309 1.00 92.56 83 ILE A O 1
ATOM 680 N 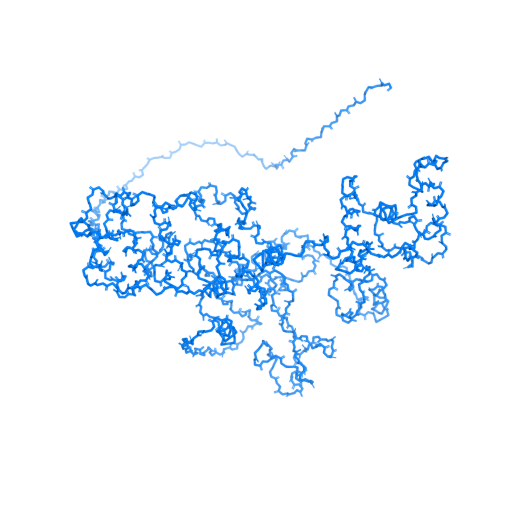N . ALA A 1 84 ? 22.369 -5.758 4.098 1.00 91.12 84 ALA A N 1
ATOM 681 C CA . ALA A 1 84 ? 23.491 -5.505 3.196 1.00 91.12 84 ALA A CA 1
ATOM 682 C C . ALA A 1 84 ? 24.599 -6.551 3.391 1.00 91.12 84 ALA A C 1
ATOM 684 O O . ALA A 1 84 ? 25.039 -7.170 2.427 1.00 91.12 84 ALA A O 1
ATOM 685 N N . THR A 1 85 ? 24.988 -6.829 4.635 1.00 92.12 85 THR A N 1
ATOM 686 C CA . THR A 1 85 ? 26.011 -7.829 4.976 1.00 92.12 85 THR A CA 1
ATOM 687 C C . THR A 1 85 ? 25.635 -9.211 4.458 1.00 92.12 85 THR A C 1
ATOM 689 O O . THR A 1 85 ? 26.458 -9.875 3.827 1.00 92.12 85 THR A O 1
ATOM 692 N N . TYR A 1 86 ? 24.380 -9.628 4.636 1.00 91.56 86 TYR A N 1
ATOM 693 C CA . TYR A 1 86 ? 23.881 -10.873 4.065 1.00 91.56 86 TYR A CA 1
ATOM 694 C C . TYR A 1 86 ? 23.990 -10.880 2.534 1.00 91.56 86 TYR A C 1
ATOM 696 O O . TYR A 1 86 ? 24.559 -11.811 1.967 1.00 91.56 86 TYR A O 1
ATOM 704 N N . LEU A 1 87 ? 23.540 -9.827 1.846 1.00 89.75 87 LEU A N 1
ATOM 705 C CA . LEU A 1 87 ? 23.660 -9.729 0.387 1.00 89.75 87 LEU A CA 1
ATOM 706 C C . LEU A 1 87 ? 25.119 -9.791 -0.100 1.00 89.75 87 LEU A C 1
ATOM 708 O O . LEU A 1 87 ? 25.381 -10.394 -1.143 1.00 89.75 87 LEU A O 1
ATOM 712 N N . PHE A 1 88 ? 26.060 -9.211 0.650 1.00 85.75 88 PHE A N 1
ATOM 713 C CA . PHE A 1 88 ? 27.498 -9.293 0.370 1.00 85.75 88 PHE A CA 1
ATOM 714 C C . PHE A 1 88 ? 28.084 -10.676 0.671 1.00 85.75 88 PHE A C 1
ATOM 716 O O . PHE A 1 88 ? 28.943 -11.154 -0.066 1.00 85.75 88 PHE A O 1
ATOM 723 N N . SER A 1 89 ? 27.596 -11.369 1.700 1.00 87.06 89 SER A N 1
ATOM 724 C CA . SER A 1 89 ? 28.003 -12.753 1.987 1.00 87.06 89 SER A CA 1
ATOM 725 C C . SER A 1 89 ? 27.603 -13.726 0.877 1.00 87.06 89 SER A C 1
ATOM 727 O O . SER A 1 89 ? 28.237 -14.763 0.689 1.00 87.06 89 SER A O 1
ATOM 729 N N . LEU A 1 90 ? 26.560 -13.384 0.110 1.00 87.00 90 LEU A N 1
ATOM 730 C CA . LEU A 1 90 ? 26.168 -14.153 -1.062 1.00 87.00 90 LEU A CA 1
ATOM 731 C C . LEU A 1 90 ? 27.125 -13.919 -2.237 1.00 87.00 90 LEU A C 1
ATOM 733 O O . LEU A 1 90 ? 27.165 -14.765 -3.131 1.00 87.00 90 LEU A O 1
ATOM 737 N N . SER A 1 91 ? 27.867 -12.807 -2.276 1.00 80.00 91 SER A N 1
ATOM 738 C CA . SER A 1 91 ? 28.867 -12.511 -3.312 1.00 80.00 91 SER A CA 1
ATOM 739 C C . SER A 1 91 ? 30.232 -13.124 -3.022 1.00 80.00 91 SER A C 1
ATOM 741 O O . SER A 1 91 ? 30.597 -13.388 -1.881 1.00 80.00 91 SER A O 1
ATOM 743 N N . SER A 1 92 ? 30.994 -13.368 -4.084 1.00 71.44 92 SER A N 1
ATOM 744 C CA . SER A 1 92 ? 32.388 -13.793 -3.960 1.00 71.44 92 SER A CA 1
ATOM 745 C C . SER A 1 92 ? 33.297 -12.573 -3.755 1.00 71.44 92 SER A C 1
ATOM 747 O O . SER A 1 92 ? 33.007 -11.521 -4.325 1.00 71.44 92 SER A O 1
ATOM 749 N N . PRO A 1 93 ? 34.400 -12.685 -2.987 1.00 62.56 93 PRO A N 1
ATOM 750 C CA . PRO A 1 93 ? 35.375 -11.604 -2.865 1.00 62.56 93 PRO A CA 1
ATOM 751 C C . PRO A 1 93 ? 35.906 -11.227 -4.249 1.00 62.56 93 PRO A C 1
ATOM 753 O O . PRO A 1 93 ? 36.503 -12.059 -4.935 1.00 62.56 93 PRO A O 1
ATOM 756 N N . GLN A 1 94 ? 35.669 -9.989 -4.677 1.00 63.84 94 GLN A N 1
ATOM 757 C CA . GLN A 1 94 ? 36.193 -9.497 -5.944 1.00 63.84 94 GLN A CA 1
ATOM 758 C C . GLN A 1 94 ? 37.585 -8.911 -5.736 1.00 63.84 94 GLN A C 1
ATOM 760 O O . GLN A 1 94 ? 37.776 -7.969 -4.971 1.00 63.84 94 GLN A O 1
ATOM 765 N N . SER A 1 95 ? 38.550 -9.462 -6.466 1.00 68.00 95 SER A N 1
ATOM 766 C CA . SER A 1 95 ? 39.761 -8.743 -6.836 1.00 68.00 95 SER A CA 1
ATOM 767 C C . SER A 1 95 ? 39.475 -8.077 -8.175 1.00 68.00 95 SER A C 1
ATOM 769 O O . SER A 1 95 ? 39.182 -8.756 -9.160 1.00 68.00 95 SER A O 1
ATOM 771 N N . TYR A 1 96 ? 39.491 -6.749 -8.190 1.00 68.06 96 TYR A N 1
ATOM 772 C CA . TYR A 1 96 ? 39.443 -5.991 -9.430 1.00 68.06 96 TYR A CA 1
ATOM 773 C C . TYR A 1 96 ? 40.871 -5.856 -9.950 1.00 68.06 96 TYR A C 1
ATOM 775 O O . TYR A 1 96 ? 41.775 -5.502 -9.192 1.00 68.06 96 TYR A O 1
ATOM 783 N N . ALA A 1 97 ? 41.075 -6.175 -11.227 1.00 78.00 97 ALA A N 1
ATOM 784 C CA . ALA A 1 97 ? 42.317 -5.832 -11.903 1.00 78.00 97 ALA A CA 1
ATOM 785 C C . ALA A 1 97 ? 42.472 -4.304 -11.957 1.00 78.00 97 ALA A C 1
ATOM 787 O O . ALA A 1 97 ? 41.488 -3.575 -11.812 1.00 78.00 97 ALA A O 1
ATOM 788 N N . ASP A 1 98 ? 43.700 -3.836 -12.180 1.00 81.06 98 ASP A N 1
ATOM 789 C CA . ASP A 1 98 ? 43.949 -2.419 -12.434 1.00 81.06 98 ASP A CA 1
ATOM 790 C C . ASP A 1 98 ? 43.018 -1.908 -13.545 1.00 81.06 98 ASP A C 1
ATOM 792 O O . ASP A 1 98 ? 42.920 -2.500 -14.623 1.00 81.06 98 ASP A O 1
ATOM 796 N N . ALA A 1 99 ? 42.294 -0.834 -13.239 1.00 80.06 99 ALA A N 1
ATOM 797 C CA . ALA A 1 99 ? 41.291 -0.241 -14.112 1.00 80.06 99 ALA A CA 1
ATOM 798 C C . ALA A 1 99 ? 41.620 1.221 -14.434 1.00 80.06 99 ALA A C 1
ATOM 800 O O . ALA A 1 99 ? 40.722 2.006 -14.720 1.00 80.06 99 ALA A O 1
ATOM 801 N N . SER A 1 100 ? 42.904 1.590 -14.408 1.00 85.12 100 SER A N 1
ATOM 802 C CA . SER A 1 100 ? 43.381 2.946 -14.727 1.00 85.12 100 SER A CA 1
ATOM 803 C C . SER A 1 100 ? 42.903 3.450 -16.098 1.00 85.12 100 SER A C 1
ATOM 805 O O . SER A 1 100 ? 42.677 4.642 -16.288 1.00 85.12 100 SER A O 1
ATOM 807 N N . PHE A 1 101 ? 42.645 2.535 -17.038 1.00 83.25 101 PHE A N 1
ATOM 808 C CA . PHE A 1 101 ? 42.045 2.838 -18.340 1.00 83.25 101 PHE A CA 1
ATOM 809 C C . PHE A 1 101 ? 40.631 3.450 -18.256 1.00 83.25 101 PHE A C 1
ATOM 811 O O . PHE A 1 101 ? 40.159 4.009 -19.243 1.00 83.25 101 PHE A O 1
ATOM 818 N N . MET A 1 102 ? 39.925 3.349 -17.122 1.00 78.75 102 MET A N 1
ATOM 819 C CA . MET A 1 102 ? 38.587 3.932 -16.955 1.00 78.75 102 MET A CA 1
ATOM 820 C C . MET A 1 102 ? 38.592 5.467 -16.963 1.00 78.75 102 MET A C 1
ATOM 822 O O . MET A 1 102 ? 37.568 6.063 -17.301 1.00 78.75 102 MET A O 1
ATOM 826 N N . ASP A 1 103 ? 39.729 6.093 -16.648 1.00 83.44 103 ASP A N 1
ATOM 827 C CA . ASP A 1 103 ? 39.894 7.550 -16.675 1.00 83.44 103 ASP A CA 1
ATOM 828 C C . ASP A 1 103 ? 40.314 8.081 -18.060 1.00 83.44 103 ASP A C 1
ATOM 830 O O . ASP A 1 103 ? 40.379 9.295 -18.274 1.00 83.44 103 ASP A O 1
ATOM 834 N N . ASP A 1 104 ? 40.564 7.195 -19.032 1.00 90.25 104 ASP A N 1
ATOM 835 C CA . ASP A 1 104 ? 40.895 7.578 -20.405 1.00 90.25 104 ASP A CA 1
ATOM 836 C C . ASP A 1 104 ? 39.679 8.229 -21.090 1.00 90.25 104 ASP A C 1
ATOM 838 O O . ASP A 1 104 ? 38.636 7.607 -21.325 1.00 90.25 104 ASP A O 1
ATOM 842 N N . SER A 1 105 ? 39.825 9.505 -21.450 1.00 89.56 105 SER A N 1
ATOM 843 C CA . SER A 1 105 ? 38.772 10.300 -22.084 1.00 89.56 105 SER A CA 1
ATOM 844 C C . SER A 1 105 ? 38.329 9.743 -23.441 1.00 89.56 105 SER A C 1
ATOM 846 O O . SER A 1 105 ? 37.148 9.837 -23.782 1.00 89.56 105 SER A O 1
ATOM 848 N N . SER A 1 106 ? 39.232 9.112 -24.195 1.00 92.56 106 SER A N 1
ATOM 849 C CA . SER A 1 106 ? 38.924 8.502 -25.489 1.00 92.56 106 SER A CA 1
ATOM 850 C C . SER A 1 106 ? 38.086 7.233 -25.327 1.00 92.56 106 SER A C 1
ATOM 852 O O . SER A 1 106 ? 37.107 7.031 -26.054 1.00 92.56 106 SER A O 1
ATOM 854 N N . LEU A 1 107 ? 38.404 6.405 -24.325 1.00 90.31 107 LEU A N 1
ATOM 855 C CA . LEU A 1 107 ? 37.619 5.220 -23.985 1.00 90.31 107 LEU A CA 1
ATOM 856 C C . LEU A 1 107 ? 36.260 5.606 -23.408 1.00 90.31 107 LEU A C 1
ATOM 858 O O . LEU A 1 107 ? 35.259 4.976 -23.754 1.00 90.31 107 LEU A O 1
ATOM 862 N N . LYS A 1 108 ? 36.200 6.675 -22.606 1.00 86.75 108 LYS A N 1
ATOM 863 C CA . LYS A 1 108 ? 34.944 7.245 -22.113 1.00 86.75 108 LYS A CA 1
ATOM 864 C C . LYS A 1 108 ? 34.040 7.687 -23.261 1.00 86.75 108 LYS A C 1
ATOM 866 O O . LYS A 1 108 ? 32.869 7.315 -23.270 1.00 86.75 108 LYS A O 1
ATOM 871 N N . GLU A 1 109 ? 34.561 8.418 -24.247 1.00 89.25 109 GLU A N 1
ATOM 872 C CA . GLU A 1 109 ? 33.762 8.870 -25.395 1.00 89.25 109 GLU A CA 1
ATOM 873 C C . GLU A 1 109 ? 33.337 7.699 -26.292 1.00 89.25 109 GLU A C 1
ATOM 875 O O . GLU A 1 109 ? 32.185 7.609 -26.718 1.00 89.25 109 GLU A O 1
ATOM 880 N N . LYS A 1 110 ? 34.221 6.715 -26.499 1.00 90.75 110 LYS A N 1
ATOM 881 C CA . LYS A 1 110 ? 33.868 5.474 -27.201 1.00 90.75 110 LYS A CA 1
ATOM 882 C C . LYS A 1 110 ? 32.755 4.714 -26.473 1.00 90.75 110 LYS A C 1
ATOM 884 O O . LYS A 1 110 ? 31.793 4.281 -27.105 1.00 90.75 110 LYS A O 1
ATOM 889 N N . GLY A 1 111 ? 32.852 4.588 -25.149 1.00 88.94 111 GLY A N 1
ATOM 890 C CA . GLY A 1 111 ? 31.809 4.017 -24.298 1.00 88.94 111 GLY A CA 1
ATOM 891 C C . GLY A 1 111 ? 30.503 4.806 -24.382 1.00 88.94 111 GLY A C 1
ATOM 892 O O . GLY A 1 111 ? 29.434 4.206 -24.494 1.00 88.94 111 GLY A O 1
ATOM 893 N N . ARG A 1 112 ? 30.587 6.144 -24.435 1.00 87.75 112 ARG A N 1
ATOM 894 C CA . ARG A 1 112 ? 29.437 7.031 -24.632 1.00 87.75 112 ARG A CA 1
ATOM 895 C C . ARG A 1 112 ? 28.708 6.707 -25.936 1.00 87.75 112 ARG A C 1
ATOM 897 O O . ARG A 1 112 ? 27.490 6.528 -25.929 1.00 87.75 112 ARG A O 1
ATOM 904 N N . GLY A 1 113 ? 29.456 6.565 -27.030 1.00 88.38 113 GLY A N 1
ATOM 905 C CA . GLY A 1 113 ? 28.930 6.149 -28.329 1.00 88.38 113 GLY A CA 1
ATOM 906 C C . GLY A 1 113 ? 28.239 4.783 -28.277 1.00 88.38 113 GLY A C 1
ATOM 907 O O . GLY A 1 113 ? 27.140 4.637 -28.806 1.00 88.38 113 GLY A O 1
ATOM 908 N N . LEU A 1 114 ? 28.823 3.803 -27.577 1.00 87.44 114 LEU A N 1
ATOM 909 C CA . LEU A 1 114 ? 28.222 2.474 -27.412 1.00 87.44 114 LEU A CA 1
ATOM 910 C C . LEU A 1 114 ? 26.918 2.509 -26.603 1.00 87.44 114 LEU A C 1
ATOM 912 O O . LEU A 1 114 ? 25.976 1.809 -26.964 1.00 87.44 114 LEU A O 1
ATOM 916 N N . ILE A 1 115 ? 26.825 3.333 -25.553 1.00 86.88 115 ILE A N 1
ATOM 917 C CA . ILE A 1 115 ? 25.589 3.495 -24.767 1.00 86.88 115 ILE A CA 1
ATOM 918 C C . ILE A 1 115 ? 24.443 4.004 -25.648 1.00 86.88 115 ILE A C 1
ATOM 920 O O . ILE A 1 115 ? 23.345 3.447 -25.579 1.00 86.88 115 ILE A O 1
ATOM 924 N N . LYS A 1 116 ? 24.698 5.005 -26.509 1.00 84.81 116 LYS A N 1
ATOM 925 C CA . LYS A 1 116 ? 23.700 5.474 -27.490 1.00 84.81 116 LYS A CA 1
ATOM 926 C C . LYS A 1 116 ? 23.354 4.379 -28.482 1.00 84.81 116 LYS A C 1
ATOM 928 O O . LYS A 1 116 ? 22.186 4.094 -28.726 1.00 84.81 116 LYS A O 1
ATOM 933 N N . GLN A 1 117 ? 24.381 3.744 -29.037 1.00 82.56 117 GLN A N 1
ATOM 934 C CA . GLN A 1 117 ? 24.219 2.749 -30.084 1.00 82.56 117 GLN A CA 1
ATOM 935 C C . GLN A 1 117 ? 23.400 1.545 -29.606 1.00 82.56 117 GLN A C 1
ATOM 937 O O . GLN A 1 117 ? 22.522 1.091 -30.324 1.00 82.56 117 GLN A O 1
ATOM 942 N N . TYR A 1 118 ? 23.634 1.046 -28.394 1.00 81.25 118 TYR A N 1
ATOM 943 C CA . TYR A 1 118 ? 22.852 -0.048 -27.812 1.00 81.25 118 TYR A CA 1
ATOM 944 C C . TYR A 1 118 ? 21.607 0.428 -27.060 1.00 81.25 118 TYR A C 1
ATOM 946 O O . TYR A 1 118 ? 20.891 -0.396 -26.499 1.00 81.25 118 TYR A O 1
ATOM 954 N N . GLY A 1 119 ? 21.332 1.735 -27.052 1.00 81.38 119 GLY A N 1
ATOM 955 C CA . GLY A 1 119 ? 20.148 2.321 -26.434 1.00 81.38 119 GLY A CA 1
ATOM 956 C C . GLY A 1 119 ? 19.963 1.922 -24.971 1.00 81.38 119 GLY A C 1
ATOM 957 O O . GLY A 1 119 ? 18.830 1.712 -24.539 1.00 81.38 119 GLY A O 1
ATOM 958 N N . CYS A 1 120 ? 21.055 1.795 -24.203 1.00 82.88 120 CYS A N 1
ATOM 959 C CA . CYS A 1 120 ? 21.003 1.345 -22.805 1.00 82.88 120 CYS A CA 1
ATOM 960 C C . CYS A 1 120 ? 20.118 2.265 -21.947 1.00 82.88 120 CYS A C 1
ATOM 962 O O . CYS A 1 120 ? 19.402 1.791 -21.064 1.00 82.88 120 CYS A O 1
ATOM 964 N N . ALA A 1 121 ? 20.121 3.563 -22.270 1.00 81.19 121 ALA A N 1
ATOM 965 C CA . ALA A 1 121 ? 19.276 4.585 -21.655 1.00 81.19 121 ALA A CA 1
ATOM 966 C C . ALA A 1 121 ? 17.766 4.339 -21.853 1.00 81.19 121 ALA A C 1
ATOM 968 O O . ALA A 1 121 ? 16.938 4.861 -21.114 1.00 81.19 121 ALA A O 1
ATOM 969 N N . GLY A 1 122 ? 17.389 3.483 -22.811 1.00 72.69 122 GLY A N 1
ATOM 970 C CA . GLY A 1 122 ? 15.999 3.103 -23.034 1.00 72.69 122 GLY A CA 1
ATOM 971 C C . GLY A 1 122 ? 15.385 2.274 -21.903 1.00 72.69 122 GLY A C 1
ATOM 972 O O . GLY A 1 122 ? 14.163 2.280 -21.748 1.00 72.69 122 GLY A O 1
ATOM 973 N N . CYS A 1 123 ? 16.218 1.580 -21.120 1.00 69.31 123 CYS A N 1
ATOM 974 C CA . CYS A 1 123 ? 15.793 0.741 -19.993 1.00 69.31 123 CYS A CA 1
ATOM 975 C C . CYS A 1 123 ? 16.474 1.109 -18.664 1.00 69.31 123 CYS A C 1
ATOM 977 O O . CYS A 1 123 ? 15.924 0.814 -17.605 1.00 69.31 123 CYS A O 1
ATOM 979 N N . HIS A 1 124 ? 17.661 1.720 -18.700 1.00 74.00 124 HIS A N 1
ATOM 980 C CA . HIS A 1 124 ? 18.424 2.129 -17.521 1.00 74.00 124 HIS A CA 1
ATOM 981 C C . HIS A 1 124 ? 18.501 3.650 -17.417 1.00 74.00 124 HIS A C 1
ATOM 983 O O . HIS A 1 124 ? 18.713 4.330 -18.413 1.00 74.00 124 HIS A O 1
ATOM 989 N N . GLU A 1 125 ? 18.413 4.183 -16.201 1.00 66.31 125 GLU A N 1
ATOM 990 C CA . GLU A 1 125 ? 18.726 5.589 -15.942 1.00 66.31 125 GLU A CA 1
ATOM 991 C C . GLU A 1 125 ? 20.253 5.764 -15.968 1.00 66.31 125 GLU A C 1
ATOM 993 O O . GLU A 1 125 ? 20.968 5.184 -15.148 1.00 66.31 125 GLU A O 1
ATOM 998 N N . ILE A 1 126 ? 20.763 6.503 -16.957 1.00 76.56 126 ILE A N 1
ATOM 999 C CA . ILE A 1 126 ? 22.196 6.758 -17.145 1.00 76.56 126 ILE A CA 1
ATOM 1000 C C . ILE A 1 126 ? 22.391 8.266 -17.253 1.00 76.56 126 ILE A C 1
ATOM 1002 O O . ILE A 1 126 ? 21.818 8.904 -18.137 1.00 76.56 126 ILE A O 1
ATOM 1006 N N . SER A 1 127 ? 23.225 8.820 -16.373 1.00 72.75 127 SER A N 1
ATOM 1007 C CA . SER A 1 127 ? 23.487 10.258 -16.350 1.00 72.75 127 SER A CA 1
ATOM 1008 C C . SER A 1 127 ? 24.081 10.747 -17.678 1.00 72.75 127 SER A C 1
ATOM 1010 O O . SER A 1 127 ? 25.034 10.156 -18.196 1.00 72.75 127 SER A O 1
ATOM 1012 N N . GLY A 1 128 ? 23.512 11.820 -18.234 1.00 78.75 128 GLY A N 1
ATOM 1013 C CA . GLY A 1 128 ? 23.899 12.407 -19.520 1.00 78.75 128 GLY A CA 1
ATOM 1014 C C . GLY A 1 128 ? 23.264 11.759 -20.761 1.00 78.75 128 GLY A C 1
ATOM 1015 O O . GLY A 1 128 ? 23.695 12.072 -21.880 1.00 78.75 128 GLY A O 1
ATOM 1016 N N . PHE A 1 129 ? 22.286 10.865 -20.575 1.00 80.12 129 PHE A N 1
ATOM 1017 C CA . PHE A 1 129 ? 21.498 10.203 -21.627 1.00 80.12 129 PHE A CA 1
ATOM 1018 C C . PHE A 1 129 ? 19.988 10.185 -21.337 1.00 80.12 129 PHE A C 1
ATOM 1020 O O . PHE A 1 129 ? 19.248 9.395 -21.915 1.00 80.12 129 PHE A O 1
ATOM 1027 N N . GLU A 1 130 ? 19.511 11.048 -20.447 1.00 74.50 130 GLU A N 1
ATOM 1028 C CA . GLU A 1 130 ? 18.132 11.061 -19.949 1.00 74.50 130 GLU A CA 1
ATOM 1029 C C . GLU A 1 130 ? 17.096 11.376 -21.043 1.00 74.50 130 GLU A C 1
ATOM 1031 O O . GLU A 1 130 ? 15.929 11.016 -20.915 1.00 74.50 130 GLU A O 1
ATOM 1036 N N . GLU A 1 131 ? 17.523 12.021 -22.131 1.00 78.38 131 GLU A N 1
ATOM 1037 C CA . GLU A 1 131 ? 16.687 12.357 -23.293 1.00 78.38 131 GLU A CA 1
ATOM 1038 C C . GLU A 1 131 ? 16.855 11.392 -24.475 1.00 78.38 131 GLU A C 1
ATOM 1040 O O . GLU A 1 131 ? 16.222 11.579 -25.515 1.00 78.38 131 GLU A O 1
ATOM 1045 N N . GLU A 1 132 ? 17.710 10.372 -24.356 1.00 81.25 132 GLU A N 1
ATOM 1046 C CA . GLU A 1 132 ? 17.866 9.395 -25.431 1.00 81.25 132 GLU A CA 1
ATOM 1047 C C . GLU A 1 132 ? 16.579 8.588 -25.620 1.00 81.25 132 GLU A C 1
ATOM 1049 O O . GLU A 1 132 ? 15.910 8.175 -24.668 1.00 81.25 132 GLU A O 1
ATOM 1054 N N . GLN A 1 133 ? 16.236 8.327 -26.879 1.00 73.25 133 GLN A N 1
ATOM 1055 C CA . GLN A 1 133 ? 15.055 7.536 -27.195 1.00 73.25 133 GLN A CA 1
ATOM 1056 C C . GLN A 1 133 ? 15.240 6.075 -26.780 1.00 73.25 133 GLN A C 1
ATOM 1058 O O . GLN A 1 133 ? 16.336 5.507 -26.820 1.00 73.25 133 GLN A O 1
ATOM 1063 N N . ARG A 1 134 ? 14.129 5.432 -26.406 1.00 75.69 134 ARG A N 1
ATOM 1064 C CA . ARG A 1 134 ? 14.132 3.999 -26.105 1.00 75.69 134 ARG A CA 1
ATOM 1065 C C . ARG A 1 134 ? 14.489 3.203 -27.359 1.00 75.69 134 ARG A C 1
ATOM 1067 O O . ARG A 1 134 ? 14.035 3.516 -28.452 1.00 75.69 134 ARG A O 1
ATOM 1074 N N . ILE A 1 135 ? 15.265 2.133 -27.179 1.00 77.75 135 ILE A N 1
ATOM 1075 C CA . ILE A 1 135 ? 15.709 1.253 -28.273 1.00 77.75 135 ILE A CA 1
ATOM 1076 C C . ILE A 1 135 ? 14.557 0.529 -28.992 1.00 77.75 135 ILE A C 1
ATOM 1078 O O . ILE A 1 135 ? 14.716 0.086 -30.127 1.00 77.75 135 ILE A O 1
ATOM 1082 N N . GLY A 1 136 ? 13.413 0.372 -28.322 1.00 76.38 136 GLY A N 1
ATOM 1083 C CA . GLY A 1 136 ? 12.233 -0.306 -28.847 1.00 76.38 136 GLY A CA 1
ATOM 1084 C C . GLY A 1 136 ? 11.148 0.673 -29.281 1.00 76.38 136 GLY A C 1
ATOM 1085 O O . GLY A 1 136 ? 10.956 1.716 -28.655 1.00 76.38 136 GLY A O 1
ATOM 1086 N N . LYS A 1 137 ? 10.403 0.289 -30.322 1.00 79.56 137 LYS A N 1
ATOM 1087 C CA . LYS A 1 137 ? 9.155 0.952 -30.704 1.00 79.56 137 LYS A CA 1
ATOM 1088 C C . LYS A 1 137 ? 8.130 0.814 -29.572 1.00 79.56 137 LYS A C 1
ATOM 1090 O O . LYS A 1 137 ? 8.080 -0.212 -28.892 1.00 79.56 137 LYS A O 1
ATOM 1095 N N . GLU A 1 138 ? 7.339 1.858 -29.364 1.00 80.06 138 GLU A N 1
ATOM 1096 C CA . GLU A 1 138 ? 6.188 1.832 -28.462 1.00 80.06 138 GLU A CA 1
ATOM 1097 C C . GLU A 1 138 ? 5.148 0.837 -29.012 1.00 80.06 138 GLU A C 1
ATOM 1099 O O . GLU A 1 138 ? 4.838 0.877 -30.201 1.00 80.06 138 GLU A O 1
ATOM 1104 N N . LEU A 1 139 ? 4.670 -0.095 -28.178 1.00 85.69 139 LEU A N 1
ATOM 1105 C CA . LEU A 1 139 ? 3.860 -1.229 -28.639 1.00 85.69 139 LEU A CA 1
ATOM 1106 C C . LEU A 1 139 ? 2.348 -1.045 -28.449 1.00 85.69 139 LEU A C 1
ATOM 1108 O O . LEU A 1 139 ? 1.592 -1.860 -28.967 1.00 85.69 139 LEU A O 1
ATOM 1112 N N . THR A 1 140 ? 1.890 -0.011 -27.737 1.00 79.81 140 THR A N 1
ATOM 1113 C CA . THR A 1 140 ? 0.474 0.210 -27.376 1.00 79.81 140 THR A CA 1
ATOM 1114 C C . THR A 1 140 ? -0.439 0.316 -28.595 1.00 79.81 140 THR A C 1
ATOM 1116 O O . THR A 1 140 ? -1.612 -0.054 -28.515 1.00 79.81 140 THR A O 1
ATOM 1119 N N . VAL A 1 141 ? 0.096 0.802 -29.716 1.00 83.25 141 VAL A N 1
ATOM 1120 C CA . VAL A 1 141 ? -0.616 0.953 -30.996 1.00 83.25 141 VAL A CA 1
ATOM 1121 C C . VAL A 1 141 ? -0.009 0.108 -32.118 1.00 83.25 141 VAL A C 1
ATOM 1123 O O . VAL A 1 141 ? -0.314 0.320 -33.288 1.00 83.25 141 VAL A O 1
ATOM 1126 N N . GLU A 1 142 ? 0.867 -0.850 -31.810 1.00 86.56 142 GLU A N 1
ATOM 1127 C CA . GLU A 1 142 ? 1.583 -1.587 -32.854 1.00 86.56 142 GLU A CA 1
ATOM 1128 C C . GLU A 1 142 ? 0.643 -2.385 -33.762 1.00 86.56 142 GLU A C 1
ATOM 1130 O O . GLU A 1 142 ? 0.823 -2.382 -34.981 1.00 86.56 142 GLU A O 1
ATOM 1135 N N . GLY A 1 143 ? -0.403 -2.991 -33.194 1.00 85.25 143 GLY A N 1
ATOM 1136 C CA . GLY A 1 143 ? -1.433 -3.721 -33.934 1.00 85.25 143 GLY A CA 1
ATOM 1137 C C . GLY A 1 143 ? -2.253 -2.842 -34.883 1.00 85.25 143 GLY A C 1
ATOM 1138 O O . GLY A 1 143 ? -2.817 -3.356 -35.844 1.00 85.25 143 GLY A O 1
ATOM 1139 N N . ALA A 1 144 ? -2.274 -1.524 -34.657 1.00 84.75 144 ALA A N 1
ATOM 1140 C CA . ALA A 1 144 ? -2.925 -0.538 -35.518 1.00 84.75 144 ALA A CA 1
ATOM 1141 C C . ALA A 1 144 ? -2.097 -0.137 -36.744 1.00 84.75 144 ALA A C 1
ATOM 1143 O O . ALA A 1 144 ? -2.603 0.531 -37.646 1.00 84.75 144 ALA A O 1
ATOM 1144 N N . THR A 1 145 ? -0.804 -0.471 -36.761 1.00 87.00 145 THR A N 1
ATOM 1145 C CA . THR A 1 145 ? 0.115 -0.031 -37.816 1.00 87.00 145 THR A CA 1
ATOM 1146 C C . THR A 1 145 ? -0.380 -0.561 -39.165 1.00 87.00 145 THR A C 1
ATOM 1148 O O . THR A 1 145 ? -0.485 -1.776 -39.295 1.00 87.00 145 THR A O 1
ATOM 1151 N N . PRO A 1 146 ? -0.676 0.280 -40.177 1.00 88.44 146 PRO A N 1
ATOM 1152 C CA . PRO A 1 146 ? -1.044 -0.197 -41.512 1.00 88.44 146 PRO A CA 1
ATOM 1153 C C . PRO A 1 146 ? -0.024 -1.205 -42.045 1.00 88.44 146 PRO A C 1
ATOM 1155 O O . PRO A 1 146 ? 1.172 -1.056 -41.783 1.00 88.44 146 PRO A O 1
ATOM 1158 N N . ILE A 1 147 ? -0.476 -2.221 -42.781 1.00 89.38 147 ILE A N 1
ATOM 1159 C CA . ILE A 1 147 ? 0.401 -3.313 -43.227 1.00 89.38 147 ILE A CA 1
ATOM 1160 C C . ILE A 1 147 ? 1.557 -2.803 -44.097 1.00 89.38 147 ILE A C 1
ATOM 1162 O O . ILE A 1 147 ? 2.674 -3.293 -43.987 1.00 89.38 147 ILE A O 1
ATOM 1166 N N . GLU A 1 148 ? 1.328 -1.739 -44.863 1.00 88.81 148 GLU A N 1
ATOM 1167 C CA . GLU A 1 148 ? 2.317 -1.070 -45.711 1.00 88.81 148 GLU A CA 1
ATOM 1168 C C . GLU A 1 148 ? 3.416 -0.372 -44.894 1.00 88.81 148 GLU A C 1
ATOM 1170 O O . GLU A 1 148 ? 4.482 -0.054 -45.417 1.00 88.81 148 GLU A O 1
ATOM 1175 N N . ARG A 1 149 ? 3.162 -0.114 -43.604 1.00 89.31 149 ARG A N 1
ATOM 1176 C CA . ARG A 1 149 ? 4.132 0.435 -42.646 1.00 89.31 149 ARG A CA 1
ATOM 1177 C C . ARG A 1 149 ? 4.824 -0.647 -41.812 1.00 89.31 149 ARG A C 1
ATOM 1179 O O . ARG A 1 149 ? 5.692 -0.310 -41.005 1.00 89.31 149 ARG A O 1
ATOM 1186 N N . LEU A 1 150 ? 4.464 -1.920 -41.984 1.00 90.69 150 LEU A N 1
ATOM 1187 C CA . LEU A 1 150 ? 5.218 -3.041 -41.432 1.00 90.69 150 LEU A CA 1
ATOM 1188 C C . LEU A 1 150 ? 6.352 -3.393 -42.403 1.00 90.69 150 LEU A C 1
ATOM 1190 O O . LEU A 1 150 ? 6.115 -3.812 -43.533 1.00 90.69 150 LEU A O 1
ATOM 1194 N N . ASP A 1 151 ? 7.601 -3.217 -41.971 1.00 90.00 151 ASP A N 1
ATOM 1195 C CA . ASP A 1 151 ? 8.770 -3.535 -42.799 1.00 90.00 151 ASP A CA 1
ATOM 1196 C C . ASP A 1 151 ? 9.032 -5.050 -42.812 1.00 90.00 151 ASP A C 1
ATOM 1198 O O . ASP A 1 151 ? 9.736 -5.584 -41.948 1.00 90.00 151 ASP A O 1
ATOM 1202 N N . PHE A 1 152 ? 8.480 -5.739 -43.816 1.00 92.62 152 PHE A N 1
ATOM 1203 C CA . PHE A 1 152 ? 8.771 -7.147 -44.114 1.00 92.62 152 PHE A CA 1
ATOM 1204 C C . PHE A 1 152 ? 10.178 -7.368 -44.693 1.00 92.62 152 PHE A C 1
ATOM 1206 O O . PHE A 1 152 ? 10.558 -8.509 -44.963 1.00 92.62 152 PHE A O 1
ATOM 1213 N N . ALA A 1 153 ? 10.993 -6.320 -44.838 1.00 90.69 153 ALA A N 1
ATOM 1214 C CA . ALA A 1 153 ? 12.349 -6.406 -45.349 1.00 90.69 153 ALA A CA 1
ATOM 1215 C C . ALA A 1 153 ? 12.402 -7.074 -46.737 1.00 90.69 153 ALA A C 1
ATOM 1217 O O . ALA A 1 153 ? 11.613 -6.754 -47.620 1.00 90.69 153 ALA A O 1
ATOM 1218 N N . LEU A 1 154 ? 13.344 -7.999 -46.945 1.00 91.75 154 LEU A N 1
ATOM 1219 C CA . LEU A 1 154 ? 13.446 -8.782 -48.179 1.00 91.75 154 LEU A CA 1
ATOM 1220 C C . LEU A 1 154 ? 12.464 -9.969 -48.217 1.00 91.75 154 LEU A C 1
ATOM 1222 O O . LEU A 1 154 ? 12.472 -10.729 -49.179 1.00 91.75 154 LEU A O 1
ATOM 1226 N N . GLN A 1 155 ? 11.604 -10.128 -47.204 1.00 92.44 155 GLN A N 1
ATOM 1227 C CA . GLN A 1 155 ? 10.666 -11.250 -47.096 1.00 92.44 155 GLN A CA 1
ATOM 1228 C C . GLN A 1 155 ? 9.284 -10.953 -47.695 1.00 92.44 155 GLN A C 1
ATOM 1230 O O . GLN A 1 155 ? 8.434 -11.835 -47.690 1.00 92.44 155 GLN A O 1
ATOM 1235 N N . THR A 1 156 ? 9.032 -9.751 -48.228 1.00 91.81 156 THR A N 1
ATOM 1236 C CA . THR A 1 156 ? 7.710 -9.360 -48.757 1.00 91.81 156 THR A CA 1
ATOM 1237 C C . THR A 1 156 ? 7.166 -10.353 -49.785 1.00 91.81 156 THR A C 1
ATOM 1239 O O . THR A 1 156 ? 6.059 -10.854 -49.617 1.00 91.81 156 THR A O 1
ATOM 1242 N N . LYS A 1 157 ? 7.961 -10.718 -50.802 1.00 90.44 157 LYS A N 1
ATOM 1243 C CA . LYS A 1 157 ? 7.524 -11.685 -51.824 1.00 90.44 157 LYS A CA 1
ATOM 1244 C C . LYS A 1 157 ? 7.282 -13.077 -51.249 1.00 90.44 157 LYS A C 1
ATOM 1246 O O . LYS A 1 157 ? 6.274 -13.700 -51.555 1.00 90.44 157 LYS A O 1
ATOM 1251 N N . HIS A 1 158 ? 8.168 -13.547 -50.370 1.00 89.50 158 HIS A N 1
ATOM 1252 C CA . HIS A 1 158 ? 7.977 -14.824 -49.682 1.00 89.50 158 HIS A CA 1
ATOM 1253 C C . HIS A 1 158 ? 6.686 -14.826 -48.848 1.00 89.50 158 HIS A C 1
ATOM 1255 O O . HIS A 1 158 ? 5.960 -15.818 -48.840 1.00 89.50 158 HIS A O 1
ATOM 1261 N N . ALA A 1 159 ? 6.351 -13.699 -48.214 1.00 91.00 159 ALA A N 1
ATOM 1262 C CA . ALA A 1 159 ? 5.117 -13.525 -47.456 1.00 91.00 159 ALA A CA 1
ATOM 1263 C C . ALA A 1 159 ? 3.855 -13.585 -48.319 1.00 91.00 159 ALA A C 1
ATOM 1265 O O . ALA A 1 159 ? 2.871 -14.210 -47.916 1.00 91.00 159 ALA A O 1
ATOM 1266 N N . GLU A 1 160 ? 3.884 -12.964 -49.495 1.00 91.50 160 GLU A N 1
ATOM 1267 C CA . GLU A 1 160 ? 2.787 -12.990 -50.469 1.00 91.50 160 GLU A CA 1
ATOM 1268 C C . GLU A 1 160 ? 2.603 -14.383 -51.092 1.00 91.50 160 GLU A C 1
ATOM 1270 O O . GLU A 1 160 ? 1.476 -14.828 -51.299 1.00 91.50 160 GLU A O 1
ATOM 1275 N N . GLU A 1 161 ? 3.701 -15.099 -51.342 1.00 88.88 161 GLU A N 1
ATOM 1276 C CA . GLU A 1 161 ? 3.699 -16.421 -51.981 1.00 88.88 161 GLU A CA 1
ATOM 1277 C C . GLU A 1 161 ? 3.500 -17.594 -51.002 1.00 88.88 161 GLU A C 1
ATOM 1279 O O . GLU A 1 161 ? 3.361 -18.737 -51.445 1.00 88.88 161 GLU A O 1
ATOM 1284 N N . GLY A 1 162 ? 3.482 -17.328 -49.690 1.00 86.81 162 GLY A N 1
ATOM 1285 C CA . GLY A 1 162 ? 3.332 -18.347 -48.643 1.00 86.81 162 GLY A CA 1
ATOM 1286 C C . GLY A 1 162 ? 4.602 -19.159 -48.365 1.00 86.81 162 GLY A C 1
ATOM 1287 O O . GLY A 1 162 ? 4.527 -20.248 -47.806 1.00 86.81 162 GLY A O 1
ATOM 1288 N N . VAL A 1 163 ? 5.775 -18.660 -48.750 1.00 87.38 163 VAL A N 1
ATOM 1289 C CA . VAL A 1 163 ? 7.065 -19.294 -48.448 1.00 87.38 163 VAL A CA 1
ATOM 1290 C C . VAL A 1 163 ? 7.492 -18.871 -47.042 1.00 87.38 163 VAL A C 1
ATOM 1292 O O . VAL A 1 163 ? 7.713 -17.684 -46.791 1.00 87.38 163 VAL A O 1
ATOM 1295 N N . ASP A 1 164 ? 7.578 -19.813 -46.100 1.00 85.88 164 ASP A N 1
ATOM 1296 C CA . ASP A 1 164 ? 7.976 -19.509 -44.722 1.00 85.88 164 ASP A CA 1
ATOM 1297 C C . ASP A 1 164 ? 9.496 -19.661 -44.520 1.00 85.88 164 ASP A C 1
ATOM 1299 O O . ASP A 1 164 ? 9.998 -20.788 -44.558 1.00 85.88 164 ASP A O 1
ATOM 1303 N N . PRO A 1 165 ? 10.243 -18.579 -44.216 1.00 84.19 165 PRO A N 1
ATOM 1304 C CA . PRO A 1 165 ? 11.679 -18.662 -43.923 1.00 84.19 165 PRO A CA 1
ATOM 1305 C C . PRO A 1 165 ? 12.009 -19.471 -42.654 1.00 84.19 165 PRO A C 1
ATOM 1307 O O . PRO A 1 165 ? 13.174 -19.785 -42.396 1.00 84.19 165 PRO A O 1
ATOM 1310 N N . LEU A 1 166 ? 11.008 -19.793 -41.827 1.00 85.31 166 LEU A N 1
ATOM 1311 C CA . LEU A 1 166 ? 11.164 -20.632 -40.637 1.00 85.31 166 LEU A CA 1
ATOM 1312 C C . LEU A 1 166 ? 10.881 -22.119 -40.896 1.00 85.31 166 LEU A C 1
ATOM 1314 O O . LEU A 1 166 ? 11.123 -22.935 -40.002 1.00 85.31 166 LEU A O 1
ATOM 1318 N N . SER A 1 167 ? 10.391 -22.482 -42.086 1.00 80.00 167 SER A N 1
ATOM 1319 C CA . SER A 1 167 ? 10.106 -23.872 -42.435 1.00 80.00 167 SER A CA 1
ATOM 1320 C C . SER A 1 167 ? 11.392 -24.702 -42.491 1.00 80.00 167 SER A C 1
ATOM 1322 O O . SER A 1 167 ? 12.402 -24.295 -43.064 1.00 80.00 167 SER A O 1
ATOM 1324 N N . LEU A 1 168 ? 11.342 -25.916 -41.934 1.00 70.88 168 LEU A N 1
ATOM 1325 C CA . LEU A 1 168 ? 12.421 -26.906 -42.057 1.00 70.88 168 LEU A CA 1
ATOM 1326 C C . LEU A 1 168 ? 12.507 -27.508 -43.473 1.00 70.88 168 LEU A C 1
ATOM 1328 O O . LEU A 1 168 ? 13.460 -28.222 -43.778 1.00 70.88 168 LEU A O 1
ATOM 1332 N N . ARG A 1 169 ? 11.511 -27.235 -44.325 1.00 71.94 169 ARG A N 1
ATOM 1333 C CA . ARG A 1 169 ? 11.443 -27.629 -45.734 1.00 71.94 169 ARG A CA 1
ATOM 1334 C C . ARG A 1 169 ? 11.203 -26.369 -46.573 1.00 71.94 169 ARG A C 1
ATOM 1336 O O . ARG A 1 169 ? 10.052 -25.969 -46.727 1.00 71.94 169 ARG A O 1
ATOM 1343 N N . PRO A 1 170 ? 12.269 -25.727 -47.079 1.00 62.28 170 PRO A N 1
ATOM 1344 C CA . PRO A 1 170 ? 12.177 -24.431 -47.761 1.00 62.28 170 PRO A CA 1
ATOM 1345 C C . PRO A 1 170 ? 11.314 -24.464 -49.029 1.00 62.28 170 PRO A C 1
ATOM 1347 O O . PRO A 1 170 ? 10.723 -23.456 -49.400 1.00 62.28 170 PRO A O 1
ATOM 1350 N N . ASP A 1 171 ? 11.228 -25.633 -49.670 1.00 66.81 171 ASP A N 1
ATOM 1351 C CA . ASP A 1 171 ? 10.474 -25.848 -50.910 1.00 66.81 171 ASP A CA 1
ATOM 1352 C C . ASP A 1 171 ? 8.971 -26.101 -50.668 1.00 66.81 171 ASP A C 1
ATOM 1354 O O . ASP A 1 171 ? 8.180 -26.145 -51.612 1.00 66.81 171 ASP A O 1
ATOM 1358 N N . GLU A 1 172 ? 8.560 -26.288 -49.408 1.00 65.19 172 GLU A N 1
ATOM 1359 C CA . GLU A 1 172 ? 7.172 -26.540 -49.019 1.00 65.19 172 GLU A CA 1
ATOM 1360 C C . GLU A 1 172 ? 6.493 -25.200 -48.693 1.00 65.19 172 GLU A C 1
ATOM 1362 O O . GLU A 1 172 ? 6.805 -24.551 -47.693 1.00 65.19 172 GLU A O 1
ATOM 1367 N N . LYS A 1 173 ? 5.576 -24.762 -49.566 1.00 62.28 173 LYS A N 1
ATOM 1368 C CA . LYS A 1 173 ? 4.755 -23.567 -49.324 1.00 62.28 173 LYS A CA 1
ATOM 1369 C C . LYS A 1 173 ? 3.791 -23.834 -48.169 1.00 62.28 173 LYS A C 1
ATOM 1371 O O . LYS A 1 173 ? 3.158 -24.889 -48.134 1.00 62.28 173 LYS A O 1
ATOM 1376 N N . GLU A 1 174 ? 3.626 -22.871 -47.265 1.00 64.25 174 GLU A N 1
ATOM 1377 C CA . GLU A 1 174 ? 2.478 -22.885 -46.359 1.00 64.25 174 GLU A CA 1
ATOM 1378 C C . GLU A 1 174 ? 1.186 -22.858 -47.189 1.00 64.25 174 GLU A C 1
ATOM 1380 O O . GLU A 1 174 ? 1.114 -22.208 -48.234 1.00 64.25 174 GLU A O 1
ATOM 1385 N N . GLU A 1 175 ? 0.129 -23.519 -46.707 1.00 63.75 175 GLU A N 1
ATOM 1386 C CA . GLU A 1 175 ? -1.184 -23.499 -47.372 1.00 63.75 175 GLU A CA 1
ATOM 1387 C C . GLU A 1 175 ? -1.751 -22.074 -47.550 1.00 63.75 175 GLU A C 1
ATOM 1389 O O . GLU A 1 175 ? -2.689 -21.885 -48.326 1.00 63.75 175 GLU A O 1
ATOM 1394 N N . LYS A 1 176 ? -1.236 -21.068 -46.821 1.00 79.88 176 LYS A N 1
ATOM 1395 C CA . LYS A 1 176 ? -1.761 -19.694 -46.811 1.00 79.88 176 LYS A CA 1
ATOM 1396 C C . LYS A 1 176 ? -0.642 -18.640 -46.815 1.00 79.88 176 LYS A C 1
ATOM 1398 O O . LYS A 1 176 ? 0.298 -18.773 -46.035 1.00 79.88 176 LYS A O 1
ATOM 1403 N N . PRO A 1 177 ? -0.775 -17.551 -47.601 1.00 89.31 177 PRO A N 1
ATOM 1404 C CA . PRO A 1 177 ? 0.097 -16.382 -47.510 1.00 89.31 177 PRO A CA 1
ATOM 1405 C C . PRO A 1 177 ? 0.142 -15.792 -46.100 1.00 89.31 177 PRO A C 1
ATOM 1407 O O . PRO A 1 177 ? -0.866 -15.758 -45.384 1.00 89.31 177 PRO A O 1
ATOM 1410 N N . TRP A 1 178 ? 1.300 -15.258 -45.725 1.00 92.50 178 TRP A N 1
ATOM 1411 C CA . TRP A 1 178 ? 1.527 -14.663 -44.410 1.00 92.50 178 TRP A CA 1
ATOM 1412 C C . TRP A 1 178 ? 1.786 -13.153 -44.442 1.00 92.50 178 TRP A C 1
ATOM 1414 O O . TRP A 1 178 ? 2.113 -12.567 -43.409 1.00 92.50 178 TRP A O 1
ATOM 1424 N N . TYR A 1 179 ? 1.563 -12.499 -45.587 1.00 93.62 179 TYR A N 1
ATOM 1425 C CA . TYR A 1 179 ? 1.528 -11.039 -45.717 1.00 93.62 179 TYR A CA 1
ATOM 1426 C C . TYR A 1 179 ? 0.297 -10.441 -45.003 1.00 93.62 179 TYR A C 1
ATOM 1428 O O . TYR A 1 179 ? -0.709 -10.078 -45.607 1.00 93.62 179 TYR A O 1
ATOM 1436 N N . ASN A 1 180 ? 0.338 -10.431 -43.670 1.00 92.62 180 ASN A N 1
ATOM 1437 C CA . ASN A 1 180 ? -0.656 -9.854 -42.764 1.00 92.62 180 ASN A CA 1
ATOM 1438 C C . ASN A 1 180 ? -0.027 -9.593 -41.382 1.00 92.62 180 ASN A C 1
ATOM 1440 O O . ASN A 1 180 ? 1.054 -10.103 -41.079 1.00 92.62 180 ASN A O 1
ATOM 1444 N N . HIS A 1 181 ? -0.702 -8.827 -40.517 1.00 92.06 181 HIS A N 1
ATOM 1445 C CA . HIS A 1 181 ? -0.208 -8.497 -39.169 1.00 92.06 181 HIS A CA 1
ATOM 1446 C C . HIS A 1 181 ? 0.154 -9.723 -38.336 1.00 92.06 181 HIS A C 1
ATOM 1448 O O . HIS A 1 181 ? 1.191 -9.741 -37.676 1.00 92.06 181 HIS A O 1
ATOM 1454 N N . LYS A 1 182 ? -0.691 -10.762 -38.369 1.00 92.81 182 LYS A N 1
ATOM 1455 C CA . LYS A 1 182 ? -0.458 -11.997 -37.613 1.00 92.81 182 LYS A CA 1
ATOM 1456 C C . LYS A 1 182 ? 0.836 -12.663 -38.078 1.00 92.81 182 LYS A C 1
ATOM 1458 O O . LYS A 1 182 ? 1.689 -12.961 -37.246 1.00 92.81 182 LYS A O 1
ATOM 1463 N N . GLY A 1 183 ? 0.994 -12.842 -39.389 1.00 92.81 183 GLY A N 1
ATOM 1464 C CA . GLY A 1 183 ? 2.173 -13.448 -39.998 1.00 92.81 183 GLY A CA 1
ATOM 1465 C C . GLY A 1 183 ? 3.451 -12.659 -39.724 1.00 92.81 183 GLY A C 1
ATOM 1466 O O . GLY A 1 183 ? 4.471 -13.268 -39.391 1.00 92.81 183 GLY A O 1
ATOM 1467 N N . PHE A 1 184 ? 3.379 -11.324 -39.775 1.00 94.06 184 PHE A N 1
ATOM 1468 C CA . PHE A 1 184 ? 4.484 -10.440 -39.408 1.00 94.06 184 PHE A CA 1
ATOM 1469 C C . PHE A 1 184 ? 4.911 -10.644 -37.951 1.00 94.06 184 PHE A C 1
ATOM 1471 O O . PHE A 1 184 ? 6.074 -10.969 -37.690 1.00 94.06 184 PHE A O 1
ATOM 1478 N N . PHE A 1 185 ? 3.979 -10.490 -36.998 1.00 94.06 185 PHE A N 1
ATOM 1479 C CA . PHE A 1 185 ? 4.287 -10.569 -35.569 1.00 94.06 185 PHE A CA 1
ATOM 1480 C C . PHE A 1 185 ? 4.753 -11.960 -35.153 1.00 94.06 185 PHE A C 1
ATOM 1482 O O . PHE A 1 185 ? 5.757 -12.050 -34.455 1.00 94.06 185 PHE A O 1
ATOM 1489 N N . GLU A 1 186 ? 4.099 -13.037 -35.601 1.00 92.88 186 GLU A N 1
ATOM 1490 C CA . GLU A 1 186 ? 4.494 -14.414 -35.261 1.00 92.88 186 GLU A CA 1
ATOM 1491 C C . GLU A 1 186 ? 5.939 -14.711 -35.656 1.00 92.88 186 GLU A C 1
ATOM 1493 O O . GLU A 1 186 ? 6.697 -15.278 -34.864 1.00 92.88 186 GLU A O 1
ATOM 1498 N N . ARG A 1 187 ? 6.355 -14.280 -36.848 1.00 92.88 187 ARG A N 1
ATOM 1499 C CA . ARG A 1 187 ? 7.728 -14.470 -37.320 1.00 92.88 187 ARG A CA 1
ATOM 1500 C C . ARG A 1 187 ? 8.702 -13.521 -36.635 1.00 92.88 187 ARG A C 1
ATOM 1502 O O . ARG A 1 187 ? 9.778 -13.954 -36.228 1.00 92.88 187 ARG A O 1
ATOM 1509 N N . LYS A 1 188 ? 8.298 -12.265 -36.403 1.00 92.19 188 LYS A N 1
ATOM 1510 C CA . LYS A 1 188 ? 9.110 -11.270 -35.686 1.00 92.19 188 LYS A CA 1
ATOM 1511 C C . LYS A 1 188 ? 9.423 -11.700 -34.257 1.00 92.19 188 LYS A C 1
ATOM 1513 O O . LYS A 1 188 ? 10.557 -11.529 -33.837 1.00 92.19 188 LYS A O 1
ATOM 1518 N N . ILE A 1 189 ? 8.469 -12.283 -33.529 1.00 93.25 189 ILE A N 1
ATOM 1519 C CA . ILE A 1 189 ? 8.706 -12.786 -32.166 1.00 93.25 189 ILE A CA 1
ATOM 1520 C C . ILE A 1 189 ? 9.359 -14.171 -32.146 1.00 93.25 189 ILE A C 1
ATOM 1522 O O . ILE A 1 189 ? 9.943 -14.533 -31.133 1.00 93.25 189 ILE A O 1
ATOM 1526 N N . THR A 1 190 ? 9.250 -14.957 -33.224 1.00 91.69 190 THR A N 1
ATOM 1527 C CA . THR A 1 190 ? 9.886 -16.282 -33.296 1.00 91.69 190 THR A CA 1
ATOM 1528 C C . THR A 1 190 ? 11.371 -16.166 -33.612 1.00 91.69 190 THR A C 1
ATOM 1530 O O . THR A 1 190 ? 12.190 -16.735 -32.897 1.00 91.69 190 THR A O 1
ATOM 1533 N N . ARG A 1 191 ?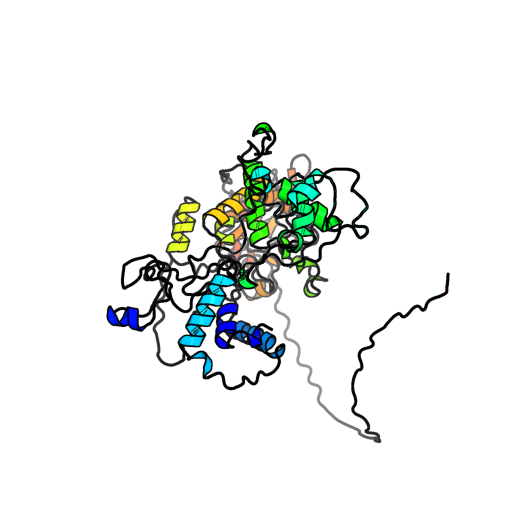 11.722 -15.445 -34.679 1.00 91.88 191 ARG A N 1
ATOM 1534 C CA . ARG A 1 191 ? 13.108 -15.251 -35.105 1.00 91.88 191 ARG A CA 1
ATOM 1535 C C . ARG A 1 191 ? 13.241 -13.886 -35.790 1.00 91.88 191 ARG A C 1
ATOM 1537 O O . ARG A 1 191 ? 13.128 -13.799 -37.010 1.00 91.88 191 ARG A O 1
ATOM 1544 N N . PRO A 1 192 ? 13.462 -12.800 -35.026 1.00 92.12 192 PRO A N 1
ATOM 1545 C CA . PRO A 1 192 ? 13.535 -11.448 -35.580 1.00 92.12 192 PRO A CA 1
ATOM 1546 C C . PRO A 1 192 ? 14.616 -11.269 -36.656 1.00 92.12 192 PRO A C 1
ATOM 1548 O O . PRO A 1 192 ? 14.472 -10.400 -37.516 1.00 92.12 192 PRO A O 1
ATOM 1551 N N . SER A 1 193 ? 15.678 -12.078 -36.611 1.00 90.31 193 SER A N 1
ATOM 1552 C CA . SER A 1 193 ? 16.838 -12.026 -37.508 1.00 90.31 193 SER A CA 1
ATOM 1553 C C . SER A 1 193 ? 16.500 -12.285 -38.984 1.00 90.31 193 SER A C 1
ATOM 1555 O O . SER A 1 193 ? 17.211 -11.778 -39.848 1.00 90.31 193 SER A O 1
ATOM 1557 N N . ILE A 1 194 ? 15.371 -12.938 -39.301 1.00 91.88 194 ILE A N 1
ATOM 1558 C CA . ILE A 1 194 ? 14.945 -13.190 -40.696 1.00 91.88 194 ILE A CA 1
ATOM 1559 C C . ILE A 1 194 ? 14.756 -11.913 -41.527 1.00 91.88 194 ILE A C 1
ATOM 1561 O O . ILE A 1 194 ? 14.832 -11.936 -42.753 1.00 91.88 194 ILE A O 1
ATOM 1565 N N . TYR A 1 195 ? 14.487 -10.786 -40.864 1.00 91.06 195 TYR A N 1
ATOM 1566 C CA . TYR A 1 195 ? 14.257 -9.494 -41.513 1.00 91.06 195 TYR A CA 1
ATOM 1567 C C . TYR A 1 195 ? 15.567 -8.742 -41.829 1.00 91.06 195 TYR A C 1
ATOM 1569 O O . TYR A 1 195 ? 15.541 -7.671 -42.445 1.00 91.06 195 TYR A O 1
ATOM 1577 N N . ASP A 1 196 ? 16.710 -9.299 -41.423 1.00 89.81 196 ASP A N 1
ATOM 1578 C CA . ASP A 1 196 ? 18.048 -8.863 -41.834 1.00 89.81 196 ASP A CA 1
ATOM 1579 C C . ASP A 1 196 ? 18.723 -9.834 -42.811 1.00 89.81 196 ASP A C 1
ATOM 1581 O O . ASP A 1 196 ? 19.760 -9.491 -43.380 1.00 89.81 196 ASP A O 1
ATOM 1585 N N . GLU A 1 197 ? 18.157 -11.022 -43.035 1.00 87.69 197 GLU A N 1
ATOM 1586 C CA . GLU A 1 197 ? 18.691 -11.988 -43.997 1.00 87.69 197 GLU A CA 1
ATOM 1587 C C . GLU A 1 197 ? 18.779 -11.366 -45.401 1.00 87.69 197 GLU A C 1
ATOM 1589 O O . GLU A 1 197 ? 17.851 -10.705 -45.870 1.00 87.69 197 GLU A O 1
ATOM 1594 N N . GLY A 1 198 ? 19.928 -11.542 -46.059 1.00 84.12 198 GLY A N 1
ATOM 1595 C CA . GLY A 1 198 ? 20.199 -10.998 -47.394 1.00 84.12 198 GLY A CA 1
ATOM 1596 C C . GLY A 1 198 ? 20.475 -9.490 -47.454 1.00 84.12 198 GLY A C 1
ATOM 1597 O O . GLY A 1 198 ? 20.804 -8.991 -48.527 1.00 84.12 198 GLY A O 1
ATOM 1598 N N . LYS A 1 199 ? 20.378 -8.749 -46.338 1.00 86.44 199 LYS A N 1
ATOM 1599 C CA . LYS A 1 199 ? 20.737 -7.324 -46.291 1.00 86.44 199 LYS A CA 1
ATOM 1600 C C . LYS A 1 199 ? 22.219 -7.145 -45.955 1.00 86.44 199 LYS A C 1
ATOM 1602 O O . LYS A 1 199 ? 22.704 -7.648 -44.941 1.00 86.44 199 LYS A O 1
ATOM 1607 N N . GLU A 1 200 ? 22.925 -6.345 -46.748 1.00 84.88 200 GLU A N 1
ATOM 1608 C CA . GLU A 1 200 ? 24.256 -5.855 -46.384 1.00 84.88 200 GLU A CA 1
ATOM 1609 C C . GLU A 1 200 ? 24.115 -4.709 -45.375 1.00 84.88 200 GLU A C 1
ATOM 1611 O O . GLU A 1 200 ? 23.755 -3.585 -45.718 1.00 84.88 200 GLU A O 1
ATOM 1616 N N . LYS A 1 201 ? 24.352 -5.019 -44.097 1.00 82.19 201 LYS A N 1
ATOM 1617 C CA . LYS A 1 201 ? 24.339 -4.054 -42.993 1.00 82.19 201 LYS A CA 1
ATOM 1618 C C . LYS A 1 201 ? 25.631 -4.144 -42.201 1.00 82.19 201 LYS A C 1
ATOM 1620 O O . LYS A 1 201 ? 26.108 -5.251 -41.923 1.00 82.19 201 LYS A O 1
ATOM 1625 N N . ASP A 1 202 ? 26.132 -2.991 -41.760 1.00 83.75 202 ASP A N 1
ATOM 1626 C CA . ASP A 1 202 ? 27.136 -2.958 -40.701 1.00 83.75 202 ASP A CA 1
ATOM 1627 C C . ASP A 1 202 ? 26.593 -3.742 -39.487 1.00 83.75 202 ASP A C 1
ATOM 1629 O O . ASP A 1 202 ? 25.398 -3.635 -39.175 1.00 83.75 202 ASP A O 1
ATOM 1633 N N . PRO A 1 203 ? 27.415 -4.555 -38.797 1.00 81.56 203 PRO A N 1
ATOM 1634 C CA . PRO A 1 203 ? 26.987 -5.290 -37.607 1.00 81.56 203 PRO A CA 1
ATOM 1635 C C . PRO A 1 203 ? 26.223 -4.446 -36.574 1.00 81.56 203 PRO A C 1
ATOM 1637 O O . PRO A 1 203 ? 25.383 -4.982 -35.853 1.00 81.56 203 PRO A O 1
ATOM 1640 N N . LYS A 1 204 ? 26.489 -3.138 -36.512 1.00 76.31 204 LYS A N 1
ATOM 1641 C CA . LYS A 1 204 ? 25.873 -2.181 -35.584 1.00 76.31 204 LYS A CA 1
ATOM 1642 C C . LYS A 1 204 ? 24.428 -1.791 -35.923 1.00 76.31 204 LYS A C 1
ATOM 1644 O O . LYS A 1 204 ? 23.694 -1.385 -35.018 1.00 76.31 204 LYS A O 1
ATOM 1649 N N . ASP A 1 205 ? 24.027 -1.950 -37.183 1.00 80.56 205 ASP A N 1
ATOM 1650 C CA . ASP A 1 205 ? 22.717 -1.541 -37.719 1.00 80.56 205 ASP A CA 1
ATOM 1651 C C . ASP A 1 205 ? 21.760 -2.725 -37.935 1.00 80.56 205 ASP A C 1
ATOM 1653 O O . ASP A 1 205 ? 20.638 -2.577 -38.439 1.00 80.56 205 ASP A O 1
ATOM 1657 N N . ARG A 1 206 ? 22.197 -3.925 -37.541 1.00 83.50 206 ARG A N 1
ATOM 1658 C CA . ARG A 1 206 ? 21.344 -5.112 -37.468 1.00 83.50 206 ARG A CA 1
ATOM 1659 C C . ARG A 1 206 ? 20.259 -4.936 -36.404 1.00 83.50 206 ARG A C 1
ATOM 1661 O O . ARG A 1 206 ? 20.394 -4.167 -35.448 1.00 83.50 206 ARG A O 1
ATOM 1668 N N . LEU A 1 207 ? 19.162 -5.660 -36.577 1.00 83.56 207 LEU A N 1
ATOM 1669 C CA . LEU A 1 207 ? 18.048 -5.733 -35.651 1.00 83.56 207 LEU A CA 1
ATOM 1670 C C . LEU A 1 207 ? 18.551 -6.114 -34.264 1.00 83.56 207 LEU A C 1
ATOM 1672 O O . LEU A 1 207 ? 19.238 -7.110 -34.062 1.00 83.56 207 LEU A O 1
ATOM 1676 N N . ARG A 1 208 ? 18.161 -5.290 -33.296 1.00 81.25 208 ARG A N 1
ATOM 1677 C CA . ARG A 1 208 ? 18.593 -5.405 -31.900 1.00 81.25 208 ARG A CA 1
ATOM 1678 C C . ARG A 1 208 ? 17.655 -6.268 -31.061 1.00 81.25 208 ARG A C 1
ATOM 1680 O O . ARG A 1 208 ? 17.935 -6.522 -29.894 1.00 81.25 208 ARG A O 1
ATOM 1687 N N . MET A 1 209 ? 16.525 -6.683 -31.635 1.00 86.06 209 MET A N 1
ATOM 1688 C CA . MET A 1 209 ? 15.573 -7.562 -30.967 1.00 86.06 209 MET A CA 1
ATOM 1689 C C . MET A 1 209 ? 16.226 -8.942 -30.785 1.00 86.06 209 MET A C 1
ATOM 1691 O O . MET A 1 209 ? 16.591 -9.554 -31.790 1.00 86.06 209 MET A O 1
ATOM 1695 N N . PRO A 1 210 ? 16.394 -9.428 -29.540 1.00 84.44 210 PRO A N 1
ATOM 1696 C CA . PRO A 1 210 ? 16.975 -10.743 -29.297 1.00 84.44 210 PRO A CA 1
ATOM 1697 C C . PRO A 1 210 ? 16.033 -11.838 -29.799 1.00 84.44 210 PRO A C 1
ATOM 1699 O O . PRO A 1 210 ? 14.833 -11.605 -29.911 1.00 84.44 210 PRO A O 1
ATOM 1702 N N . GLU A 1 211 ? 16.556 -13.039 -30.042 1.00 87.81 211 GLU A N 1
ATOM 1703 C CA . GLU A 1 211 ? 15.742 -14.232 -30.302 1.00 87.81 211 GLU A CA 1
ATOM 1704 C C . GLU A 1 211 ? 15.183 -14.762 -28.970 1.00 87.81 211 GLU A C 1
ATOM 1706 O O . GLU A 1 211 ? 15.937 -15.327 -28.170 1.00 87.81 211 GLU A O 1
ATOM 1711 N N . PRO A 1 212 ? 13.890 -14.544 -28.658 1.00 86.69 212 PRO A N 1
ATOM 1712 C CA . PRO A 1 212 ? 13.353 -14.916 -27.362 1.00 86.69 212 PRO A CA 1
ATOM 1713 C C . PRO A 1 212 ? 12.975 -16.401 -27.350 1.00 86.69 212 PRO A C 1
ATOM 1715 O O . PRO A 1 212 ? 12.368 -16.922 -28.286 1.00 86.69 212 PRO A O 1
ATOM 1718 N N . TYR A 1 213 ? 13.257 -17.091 -26.245 1.00 90.31 213 TYR A N 1
ATOM 1719 C CA . TYR A 1 213 ? 12.731 -18.438 -26.041 1.00 90.31 213 TYR A CA 1
ATOM 1720 C C . TYR A 1 213 ? 11.245 -18.364 -25.669 1.00 90.31 213 TYR A C 1
ATOM 1722 O O . TYR A 1 213 ? 10.896 -18.002 -24.544 1.00 90.31 213 TYR A O 1
ATOM 1730 N N . LEU A 1 214 ? 10.365 -18.703 -26.614 1.00 91.06 214 LEU A N 1
ATOM 1731 C CA . LEU A 1 214 ? 8.916 -18.696 -26.416 1.00 91.06 214 LEU A CA 1
ATOM 1732 C C . LEU A 1 214 ? 8.304 -20.049 -26.787 1.00 91.06 214 LEU A C 1
ATOM 1734 O O . LEU A 1 214 ? 8.470 -20.548 -27.903 1.00 91.06 214 LEU A O 1
ATOM 1738 N N . THR A 1 215 ? 7.522 -20.620 -25.868 1.00 93.31 215 THR A N 1
ATOM 1739 C CA . THR A 1 215 ? 6.687 -21.789 -26.178 1.00 93.31 215 THR A CA 1
ATOM 1740 C C . THR A 1 215 ? 5.634 -21.419 -27.233 1.00 93.31 215 THR A C 1
ATOM 1742 O O . THR A 1 215 ? 5.298 -20.239 -27.380 1.00 93.31 215 THR A O 1
ATOM 1745 N N . PRO A 1 216 ? 5.063 -22.386 -27.977 1.00 90.19 216 PRO A N 1
ATOM 1746 C CA . PRO A 1 216 ? 3.983 -22.100 -28.924 1.00 90.19 216 PRO A CA 1
ATOM 1747 C C . PRO A 1 216 ? 2.820 -21.326 -28.286 1.00 90.19 216 PRO A C 1
ATOM 1749 O O . PRO A 1 216 ? 2.367 -20.332 -28.843 1.00 90.19 216 PRO A O 1
ATOM 1752 N N . GLN A 1 217 ? 2.419 -21.705 -27.067 1.00 92.88 217 GLN A N 1
ATOM 1753 C CA . GLN A 1 217 ? 1.359 -21.020 -26.325 1.00 92.88 217 GLN A CA 1
ATOM 1754 C C . GLN A 1 217 ? 1.716 -19.559 -26.019 1.00 92.88 217 GLN A C 1
ATOM 1756 O O . GLN A 1 217 ? 0.875 -18.674 -26.169 1.00 92.88 217 GLN A O 1
ATOM 1761 N N . TRP A 1 218 ? 2.959 -19.287 -25.609 1.00 92.56 218 TRP A N 1
ATOM 1762 C CA . TRP A 1 218 ? 3.410 -17.924 -25.321 1.00 92.56 218 TRP A CA 1
ATOM 1763 C C . TRP A 1 218 ? 3.510 -17.072 -26.580 1.00 92.56 218 TRP A C 1
ATOM 1765 O O . TRP A 1 218 ? 3.137 -15.904 -26.538 1.00 92.56 218 TRP A O 1
ATOM 1775 N N . ARG A 1 219 ? 3.946 -17.653 -27.706 1.00 93.19 219 ARG A N 1
ATOM 1776 C CA . ARG A 1 219 ? 3.945 -16.962 -29.002 1.00 93.19 219 ARG A CA 1
ATOM 1777 C C . ARG A 1 219 ? 2.536 -16.564 -29.403 1.00 93.19 219 ARG A C 1
ATOM 1779 O O . ARG A 1 219 ? 2.301 -15.391 -29.656 1.00 93.19 219 ARG A O 1
ATOM 1786 N N . THR A 1 220 ? 1.583 -17.494 -29.366 1.00 91.56 220 THR A N 1
ATOM 1787 C CA . THR A 1 220 ? 0.181 -17.188 -29.675 1.00 91.56 220 THR A CA 1
ATOM 1788 C C . THR A 1 220 ? -0.385 -16.120 -28.741 1.00 91.56 220 THR A C 1
ATOM 1790 O O . THR A 1 220 ? -1.031 -15.187 -29.214 1.00 91.56 220 THR A O 1
ATOM 1793 N N . ALA A 1 221 ? -0.120 -16.206 -27.434 1.00 91.75 221 ALA A N 1
ATOM 1794 C CA . ALA A 1 221 ? -0.584 -15.210 -26.471 1.00 91.75 221 ALA A CA 1
ATOM 1795 C C . ALA A 1 221 ? 0.010 -13.819 -26.746 1.00 91.75 221 ALA A C 1
ATOM 1797 O O . ALA A 1 221 ? -0.725 -12.834 -26.759 1.00 91.75 221 ALA A O 1
ATOM 1798 N N . LEU A 1 222 ? 1.317 -13.737 -27.016 1.00 92.62 222 LEU A N 1
ATOM 1799 C CA . LEU A 1 222 ? 2.001 -12.476 -27.290 1.00 92.62 222 LEU A CA 1
ATOM 1800 C C . LEU A 1 222 ? 1.576 -11.877 -28.634 1.00 92.62 222 LEU A C 1
ATOM 1802 O O . LEU A 1 222 ? 1.282 -10.689 -28.691 1.00 92.62 222 LEU A O 1
ATOM 1806 N N . THR A 1 223 ? 1.464 -12.681 -29.693 1.00 93.19 223 THR A N 1
ATOM 1807 C CA . THR A 1 223 ? 0.909 -12.229 -30.976 1.00 93.19 223 THR A CA 1
ATOM 1808 C C . THR A 1 223 ? -0.520 -11.725 -30.795 1.00 93.19 223 THR A C 1
ATOM 1810 O O . THR A 1 223 ? -0.842 -10.652 -31.284 1.00 93.19 223 THR A O 1
ATOM 1813 N N . THR A 1 224 ? -1.372 -12.441 -30.054 1.00 91.50 224 THR A N 1
ATOM 1814 C CA . THR A 1 224 ? -2.755 -12.006 -29.783 1.00 91.50 224 THR A CA 1
ATOM 1815 C C . THR A 1 224 ? -2.779 -10.674 -29.036 1.00 91.50 224 THR A C 1
ATOM 1817 O O . THR A 1 224 ? -3.549 -9.783 -29.387 1.00 91.50 224 THR A O 1
ATOM 1820 N N . PHE A 1 225 ? -1.902 -10.508 -28.044 1.00 90.12 225 PHE A N 1
ATOM 1821 C CA . PHE A 1 225 ? -1.742 -9.249 -27.325 1.00 90.12 225 PHE A CA 1
ATOM 1822 C C . PHE A 1 225 ? -1.296 -8.108 -28.254 1.00 90.12 225 PHE A C 1
ATOM 1824 O O . PHE A 1 225 ? -1.901 -7.040 -28.227 1.00 90.12 225 PHE A O 1
ATOM 1831 N N . LEU A 1 226 ? -0.294 -8.332 -29.111 1.00 90.38 226 LEU A N 1
ATOM 1832 C CA . LEU A 1 226 ? 0.207 -7.329 -30.060 1.00 90.38 226 LEU A CA 1
ATOM 1833 C C . LEU A 1 226 ? -0.843 -6.957 -31.113 1.00 90.38 226 LEU A C 1
ATOM 1835 O O . LEU A 1 226 ? -1.029 -5.780 -31.400 1.00 90.38 226 LEU A O 1
ATOM 1839 N N . LEU A 1 227 ? -1.588 -7.937 -31.628 1.00 88.88 227 LEU A N 1
ATOM 1840 C CA . LEU A 1 227 ? -2.720 -7.708 -32.531 1.00 88.88 227 LEU A CA 1
ATOM 1841 C C . LEU A 1 227 ? -3.835 -6.897 -31.860 1.00 88.88 227 LEU A C 1
ATOM 1843 O O . LEU A 1 227 ? -4.482 -6.093 -32.519 1.00 88.88 227 LEU A O 1
ATOM 1847 N N . GLY A 1 228 ? -4.047 -7.086 -30.555 1.00 83.38 228 GLY A N 1
ATOM 1848 C CA . GLY A 1 228 ? -4.978 -6.288 -29.757 1.00 83.38 228 GLY A CA 1
ATOM 1849 C C . GLY A 1 228 ? -4.417 -4.943 -29.287 1.00 83.38 228 GLY A C 1
ATOM 1850 O O . GLY A 1 228 ? -5.155 -4.154 -28.700 1.00 83.38 228 GLY A O 1
ATOM 1851 N N . SER A 1 229 ? -3.135 -4.659 -29.528 1.00 86.06 229 SER A N 1
ATOM 1852 C CA . SER A 1 229 ? -2.485 -3.410 -29.122 1.00 86.06 229 SER A CA 1
ATOM 1853 C C . SER A 1 229 ? -2.724 -2.337 -30.176 1.00 86.06 229 SER A C 1
ATOM 1855 O O . SER A 1 229 ? -1.836 -1.954 -30.929 1.00 86.06 229 SER A O 1
ATOM 1857 N N . VAL A 1 230 ? -3.976 -1.910 -30.279 1.00 79.88 230 VAL A N 1
ATOM 1858 C CA . VAL A 1 230 ? -4.460 -0.981 -31.307 1.00 79.88 230 VAL A CA 1
ATOM 1859 C C . VAL A 1 230 ? -4.682 0.433 -30.758 1.00 79.88 230 VAL A C 1
ATOM 1861 O O . VAL A 1 230 ? -5.046 1.339 -31.495 1.00 79.88 230 VAL A O 1
ATOM 1864 N N . GLY A 1 231 ? -4.458 0.653 -29.460 1.00 66.56 231 GLY A N 1
ATOM 1865 C CA . GLY A 1 231 ? -4.828 1.889 -28.765 1.00 66.56 231 GLY A CA 1
ATOM 1866 C C . GLY A 1 231 ? -6.328 2.207 -28.812 1.00 66.56 231 GLY A C 1
ATOM 1867 O O . GLY A 1 231 ? -7.145 1.391 -29.230 1.00 66.56 231 GLY A O 1
ATOM 1868 N N . ALA A 1 232 ? -6.692 3.411 -28.363 1.00 59.47 232 ALA A N 1
ATOM 1869 C CA . ALA A 1 232 ? -8.081 3.887 -28.367 1.00 59.47 232 ALA A CA 1
ATOM 1870 C C . ALA A 1 232 ? -8.590 4.279 -29.770 1.00 59.47 232 ALA A C 1
ATOM 1872 O O . ALA A 1 232 ? -9.798 4.326 -29.986 1.00 59.47 232 ALA A O 1
ATOM 1873 N N . GLU A 1 233 ? -7.676 4.559 -30.706 1.00 54.56 233 GLU A N 1
ATOM 1874 C CA . GLU A 1 233 ? -7.982 5.094 -32.044 1.00 54.56 233 GLU A CA 1
ATOM 1875 C C . GLU A 1 233 ? -7.633 4.137 -33.197 1.00 54.56 233 GLU A C 1
ATOM 1877 O O . GLU A 1 233 ? -8.063 4.353 -34.325 1.00 54.56 233 GLU A O 1
ATOM 1882 N N . GLY A 1 234 ? -6.817 3.107 -32.960 1.00 55.94 234 GLY A N 1
ATOM 1883 C CA . GLY A 1 234 ? -6.049 2.456 -34.025 1.00 55.94 234 GLY A CA 1
ATOM 1884 C C . GLY A 1 234 ? -6.582 1.117 -34.522 1.00 55.94 234 GLY A C 1
ATOM 1885 O O . GLY A 1 234 ? -5.931 0.451 -35.319 1.00 55.94 234 GLY A O 1
ATOM 1886 N N . ALA A 1 235 ? -7.774 0.700 -34.129 1.00 54.25 235 ALA A N 1
ATOM 1887 C CA . ALA A 1 235 ? -8.422 -0.365 -34.867 1.00 54.25 235 ALA A CA 1
ATOM 1888 C C . ALA A 1 235 ? -9.535 0.230 -35.711 1.00 54.25 235 ALA A C 1
ATOM 1890 O O . ALA A 1 235 ? -10.322 1.043 -35.236 1.00 54.25 235 ALA A O 1
ATOM 1891 N N . ASN A 1 236 ? -9.710 -0.306 -36.913 1.00 56.34 236 ASN A N 1
ATOM 1892 C CA . ASN A 1 236 ? -10.996 -0.300 -37.614 1.00 56.34 236 ASN A CA 1
ATOM 1893 C C . ASN A 1 236 ? -12.072 -1.104 -36.831 1.00 56.34 236 ASN A C 1
ATOM 1895 O O . ASN A 1 236 ? -12.906 -1.793 -37.407 1.00 56.34 236 ASN A O 1
ATOM 1899 N N . VAL A 1 237 ? -12.009 -1.077 -35.500 1.00 53.44 237 VAL A N 1
ATOM 1900 C CA . VAL A 1 237 ? -12.928 -1.619 -34.514 1.00 53.44 237 VAL A CA 1
ATOM 1901 C C . VAL A 1 237 ? -13.664 -0.383 -34.012 1.00 53.44 237 VAL A C 1
ATOM 1903 O O . VAL A 1 237 ? -13.046 0.467 -33.368 1.00 53.44 237 VAL A O 1
ATOM 1906 N N . PRO A 1 238 ? -14.955 -0.228 -34.347 1.00 57.62 238 PRO A N 1
ATOM 1907 C CA . PRO A 1 238 ? -15.764 0.870 -33.848 1.00 57.62 238 PRO A CA 1
ATOM 1908 C C . PRO A 1 238 ? -15.557 1.075 -32.346 1.00 57.62 238 PRO A C 1
ATOM 1910 O O . PRO A 1 238 ? -15.479 0.101 -31.596 1.00 57.62 238 PRO A O 1
ATOM 1913 N N . SER A 1 239 ? -15.521 2.329 -31.890 1.00 57.31 239 SER A N 1
ATOM 1914 C CA . SER A 1 239 ? -15.407 2.673 -30.462 1.00 57.31 239 SER A CA 1
ATOM 1915 C C . SER A 1 239 ? -16.451 1.961 -29.585 1.00 57.31 239 SER A C 1
ATOM 1917 O O . SER A 1 239 ? -16.216 1.746 -28.401 1.00 57.31 239 SER A O 1
ATOM 1919 N N . THR A 1 240 ? -17.564 1.513 -30.176 1.00 57.44 240 THR A N 1
ATOM 1920 C CA . THR A 1 240 ? -18.607 0.682 -29.552 1.00 57.44 240 THR A CA 1
ATOM 1921 C C . THR A 1 240 ? -18.157 -0.727 -29.148 1.00 57.44 240 THR A C 1
ATOM 1923 O O . THR A 1 240 ? -18.822 -1.356 -28.332 1.00 57.44 240 THR A O 1
ATOM 1926 N N . LEU A 1 241 ? -17.080 -1.257 -29.731 1.00 54.06 241 LEU A N 1
ATOM 1927 C CA . LEU A 1 241 ? -16.522 -2.577 -29.411 1.00 54.06 241 LEU A CA 1
ATOM 1928 C C . LEU A 1 241 ? -15.434 -2.507 -28.329 1.00 54.06 241 LEU A C 1
ATOM 1930 O O . LEU A 1 241 ? -15.111 -3.529 -27.722 1.00 54.06 241 LEU A O 1
ATOM 1934 N N . PHE A 1 242 ? -14.892 -1.318 -28.048 1.00 54.56 242 PHE A N 1
ATOM 1935 C CA . PHE A 1 242 ? -14.049 -1.117 -26.877 1.00 54.56 242 PHE A CA 1
ATOM 1936 C C . PHE A 1 242 ? -14.931 -1.083 -25.633 1.00 54.56 242 PHE A C 1
ATOM 1938 O O . PHE A 1 242 ? -15.830 -0.251 -25.503 1.00 54.56 242 PHE A O 1
ATOM 1945 N N . TYR A 1 243 ? -14.659 -1.980 -24.686 1.00 60.19 243 TYR A N 1
ATOM 1946 C CA . TYR A 1 243 ? -15.329 -1.950 -23.394 1.00 60.19 243 TYR A CA 1
ATOM 1947 C C . TYR A 1 243 ? -14.745 -0.837 -22.518 1.00 60.19 243 TYR A C 1
ATOM 1949 O O . TYR A 1 243 ? -13.927 -1.079 -21.630 1.00 60.19 243 TYR A O 1
ATOM 1957 N N . ASN A 1 244 ? -15.187 0.389 -22.781 1.00 63.03 244 ASN A N 1
ATOM 1958 C CA . ASN A 1 244 ? -15.033 1.513 -21.873 1.00 63.03 244 ASN A CA 1
ATOM 1959 C C . ASN A 1 244 ? -16.281 1.560 -20.991 1.00 63.03 244 ASN A C 1
ATOM 1961 O O . ASN A 1 244 ? -17.339 1.986 -21.472 1.00 63.03 244 ASN A O 1
ATOM 1965 N N . PRO A 1 245 ? -16.212 1.069 -19.739 1.00 61.78 245 PRO A N 1
ATOM 1966 C CA . PRO A 1 245 ? -17.365 1.102 -18.862 1.00 61.78 245 PRO A CA 1
ATOM 1967 C C . PRO A 1 245 ? -17.847 2.545 -18.721 1.00 61.78 245 PRO A C 1
ATOM 1969 O O . PRO A 1 245 ? -17.117 3.409 -18.249 1.00 61.78 245 PRO A O 1
ATOM 1972 N N . GLN A 1 246 ? -19.090 2.791 -19.133 1.00 69.25 246 GLN A N 1
ATOM 1973 C CA . GLN A 1 246 ? -19.757 4.077 -18.920 1.00 69.25 246 GLN A CA 1
ATOM 1974 C C . GLN A 1 246 ? -20.084 4.294 -17.436 1.00 69.25 246 GLN A C 1
ATOM 1976 O O . GLN A 1 246 ? -20.357 5.413 -17.016 1.00 69.25 246 GLN A O 1
ATOM 1981 N N . ASP A 1 247 ? -20.076 3.224 -16.630 1.00 81.94 247 ASP A N 1
ATOM 1982 C CA . ASP A 1 247 ? -20.245 3.336 -15.190 1.00 81.94 247 ASP A CA 1
ATOM 1983 C C . ASP A 1 247 ? -18.905 3.633 -14.506 1.00 81.94 247 ASP A C 1
ATOM 1985 O O . ASP A 1 247 ? -17.939 2.868 -14.597 1.00 81.94 247 ASP A O 1
ATOM 1989 N N . GLN A 1 248 ? -18.886 4.742 -13.765 1.00 85.19 248 GLN A N 1
ATOM 1990 C CA . GLN A 1 248 ? -17.730 5.205 -12.997 1.00 85.19 248 GLN A CA 1
ATOM 1991 C C . GLN A 1 248 ? -17.139 4.095 -12.117 1.00 85.19 248 GLN A C 1
ATOM 1993 O O . GLN A 1 248 ? -15.925 3.938 -12.027 1.00 85.19 248 GLN A O 1
ATOM 1998 N N . ARG A 1 249 ? -17.998 3.258 -11.524 1.00 85.81 249 ARG A N 1
ATOM 1999 C CA . ARG A 1 249 ? -17.588 2.179 -10.623 1.00 85.81 249 ARG A CA 1
ATOM 2000 C C . ARG A 1 249 ? -16.674 1.165 -11.318 1.00 85.81 249 ARG A C 1
ATOM 2002 O O . ARG A 1 249 ? -15.631 0.816 -10.767 1.00 85.81 249 ARG A O 1
ATOM 2009 N N . ARG A 1 250 ? -17.019 0.659 -12.504 1.00 86.19 250 ARG A N 1
ATOM 2010 C CA . ARG A 1 250 ? -16.131 -0.275 -13.222 1.00 86.19 250 ARG A CA 1
ATOM 2011 C C . ARG A 1 250 ? -14.869 0.410 -13.738 1.00 86.19 250 ARG A C 1
ATOM 2013 O O . ARG A 1 250 ? -13.828 -0.247 -13.767 1.00 86.19 250 ARG A O 1
ATOM 2020 N N . GLN A 1 251 ? -14.930 1.694 -14.091 1.00 88.38 251 GLN A N 1
ATOM 2021 C CA . GLN A 1 251 ? -13.737 2.464 -14.451 1.00 88.38 251 GLN A CA 1
ATOM 2022 C C . GLN A 1 251 ? -12.767 2.580 -13.263 1.00 88.38 251 GLN A C 1
ATOM 2024 O O . GLN A 1 251 ? -11.577 2.308 -13.413 1.00 88.38 251 GLN A O 1
ATOM 2029 N N . ASP A 1 252 ? -13.270 2.881 -12.064 1.00 91.50 252 ASP A N 1
ATOM 2030 C CA . ASP A 1 252 ? -12.465 2.936 -10.838 1.00 91.50 252 ASP A CA 1
ATOM 2031 C C . ASP A 1 252 ? -11.843 1.570 -10.506 1.00 91.50 252 ASP A C 1
ATOM 2033 O O . ASP A 1 252 ? -10.675 1.493 -10.115 1.00 91.50 252 ASP A O 1
ATOM 2037 N N . ILE A 1 253 ? -12.584 0.476 -10.732 1.00 91.06 253 ILE A N 1
ATOM 2038 C CA . ILE A 1 253 ? -12.056 -0.890 -10.591 1.00 91.06 253 ILE A CA 1
ATOM 2039 C C . ILE A 1 253 ? -10.896 -1.125 -11.571 1.00 91.06 253 ILE A C 1
ATOM 2041 O O . ILE A 1 253 ? -9.834 -1.600 -11.164 1.00 91.06 253 ILE A O 1
ATOM 2045 N N . GLN A 1 254 ? -11.064 -0.788 -12.854 1.00 89.31 254 GLN A N 1
ATOM 2046 C CA . GLN A 1 254 ? -10.019 -0.957 -13.871 1.00 89.31 254 GLN A CA 1
ATOM 2047 C C . GLN A 1 254 ? -8.767 -0.123 -13.560 1.00 89.31 254 GLN A C 1
ATOM 2049 O O . GLN A 1 254 ? -7.654 -0.651 -13.595 1.00 89.31 254 GLN A O 1
ATOM 2054 N N . ASN A 1 255 ? -8.941 1.149 -13.197 1.00 90.75 255 ASN A N 1
ATOM 2055 C CA . ASN A 1 255 ? -7.841 2.052 -12.858 1.00 90.75 255 ASN A CA 1
ATOM 2056 C C . ASN A 1 255 ? -7.079 1.580 -11.614 1.00 90.75 255 ASN A C 1
ATOM 2058 O O . ASN A 1 255 ? -5.847 1.562 -11.605 1.00 90.75 255 ASN A O 1
ATOM 2062 N N . GLY A 1 256 ? -7.793 1.131 -10.580 1.00 94.12 256 GLY A N 1
ATOM 2063 C CA . GLY A 1 256 ? -7.160 0.612 -9.372 1.00 94.12 256 GLY A CA 1
ATOM 2064 C C . GLY A 1 256 ? -6.332 -0.643 -9.609 1.00 94.12 256 GLY A C 1
ATOM 2065 O O . GLY A 1 256 ? -5.256 -0.774 -9.024 1.00 94.12 256 GLY A O 1
ATOM 2066 N N . TRP A 1 257 ? -6.747 -1.530 -10.521 1.00 94.25 257 TRP A N 1
ATOM 2067 C CA . TRP A 1 257 ? -5.973 -2.731 -10.850 1.00 94.25 257 TRP A CA 1
ATOM 2068 C C . TRP A 1 257 ? -4.564 -2.427 -11.369 1.00 94.25 257 TRP A C 1
ATOM 2070 O O . TRP A 1 257 ? -3.645 -3.203 -11.090 1.00 94.25 257 TRP A O 1
ATOM 2080 N N . TRP A 1 258 ? -4.358 -1.305 -12.064 1.00 92.06 258 TRP A N 1
ATOM 2081 C CA . TRP A 1 258 ? -3.020 -0.873 -12.475 1.00 92.06 258 TRP A CA 1
ATOM 2082 C C . TRP A 1 258 ? -2.127 -0.562 -11.275 1.00 92.06 258 TRP A C 1
ATOM 2084 O O . TRP A 1 258 ? -0.992 -1.036 -11.220 1.00 92.06 258 TRP A O 1
ATOM 2094 N N . VAL A 1 259 ? -2.649 0.160 -10.281 1.00 95.06 259 VAL A N 1
ATOM 2095 C CA . VAL A 1 259 ? -1.901 0.511 -9.064 1.00 95.06 259 VAL A CA 1
ATOM 2096 C C . VAL A 1 259 ? -1.643 -0.733 -8.206 1.00 95.06 259 VAL A C 1
ATOM 2098 O O . VAL A 1 259 ? -0.510 -0.968 -7.786 1.00 95.06 259 VAL A O 1
ATOM 2101 N N . ILE A 1 260 ? -2.655 -1.592 -8.027 1.00 95.69 260 ILE A N 1
ATOM 2102 C CA . ILE A 1 260 ? -2.539 -2.869 -7.303 1.00 95.69 260 ILE A CA 1
ATOM 2103 C C . ILE A 1 260 ? -1.429 -3.751 -7.887 1.00 95.69 260 ILE A C 1
ATOM 2105 O O . ILE A 1 260 ? -0.647 -4.342 -7.137 1.00 95.69 260 ILE A O 1
ATOM 2109 N N . LYS A 1 261 ? -1.346 -3.841 -9.221 1.00 92.00 261 LYS A N 1
ATOM 2110 C CA . LYS A 1 261 ? -0.306 -4.615 -9.911 1.00 92.00 261 LYS A CA 1
ATOM 2111 C C . LYS A 1 261 ? 1.059 -3.937 -9.826 1.00 92.00 261 LYS A C 1
ATOM 2113 O O . LYS A 1 261 ? 2.032 -4.614 -9.507 1.00 92.00 261 LYS A O 1
ATOM 2118 N N . LYS A 1 262 ? 1.130 -2.619 -10.048 1.00 91.19 262 LYS A N 1
ATOM 2119 C CA . LYS A 1 262 ? 2.377 -1.833 -10.007 1.00 91.19 262 LYS A CA 1
ATOM 2120 C C . LYS A 1 262 ? 3.132 -2.010 -8.689 1.00 91.19 262 LYS A C 1
ATOM 2122 O O . LYS A 1 262 ? 4.343 -2.197 -8.704 1.00 91.19 262 LYS A O 1
ATOM 2127 N N . TYR A 1 263 ? 2.418 -1.984 -7.566 1.00 93.06 263 TYR A N 1
ATOM 2128 C CA . TYR A 1 263 ? 3.006 -2.109 -6.228 1.00 93.06 263 TYR A CA 1
ATOM 2129 C C . TYR A 1 263 ? 2.910 -3.526 -5.641 1.00 93.06 263 TYR A C 1
ATOM 2131 O O . TYR A 1 263 ? 3.211 -3.732 -4.467 1.00 93.06 263 TYR A O 1
ATOM 2139 N N . ASN A 1 264 ? 2.504 -4.507 -6.455 1.00 93.12 264 ASN A N 1
ATOM 2140 C CA . ASN A 1 264 ? 2.373 -5.915 -6.085 1.00 93.12 264 ASN A CA 1
ATOM 2141 C C . ASN A 1 264 ? 1.597 -6.143 -4.772 1.00 93.12 264 ASN A C 1
ATOM 2143 O O . ASN A 1 264 ? 1.987 -6.957 -3.932 1.00 93.12 264 ASN A O 1
ATOM 2147 N N . CYS A 1 265 ? 0.470 -5.446 -4.580 1.00 94.25 265 CYS A N 1
ATOM 2148 C CA . CYS A 1 265 ? -0.318 -5.572 -3.349 1.00 94.25 265 CYS A CA 1
ATOM 2149 C C . CYS A 1 265 ? -0.795 -7.020 -3.126 1.00 94.25 265 CYS A C 1
ATOM 2151 O O . CYS A 1 265 ? -0.887 -7.472 -1.987 1.00 94.25 265 CYS A O 1
ATOM 2153 N N . MET A 1 266 ? -1.020 -7.761 -4.217 1.00 94.19 266 MET A N 1
ATOM 2154 C CA . MET A 1 266 ? -1.400 -9.179 -4.230 1.00 94.19 266 MET A CA 1
ATOM 2155 C C . MET A 1 266 ? -0.324 -10.135 -3.695 1.00 94.19 266 MET A C 1
ATOM 2157 O O . MET A 1 266 ? -0.643 -11.264 -3.330 1.00 94.19 266 MET A O 1
ATOM 2161 N N . GLY A 1 267 ? 0.940 -9.701 -3.631 1.00 92.12 267 GLY A N 1
ATOM 2162 C CA . GLY A 1 267 ? 2.018 -10.489 -3.036 1.00 92.12 267 GLY A CA 1
ATOM 2163 C C . GLY A 1 267 ? 1.821 -10.712 -1.534 1.00 92.12 267 GLY A C 1
ATOM 2164 O O . GLY A 1 267 ? 2.195 -11.766 -1.021 1.00 92.12 267 GLY A O 1
ATOM 2165 N N . CYS A 1 268 ? 1.170 -9.757 -0.856 1.00 92.56 268 CYS A N 1
ATOM 2166 C CA . CYS A 1 268 ? 0.862 -9.816 0.574 1.00 92.56 268 CYS A CA 1
ATOM 2167 C C . CYS A 1 268 ? -0.637 -9.996 0.847 1.00 92.56 268 CYS A C 1
ATOM 2169 O O . CYS A 1 268 ? -1.012 -10.813 1.685 1.00 92.56 268 CYS A O 1
ATOM 2171 N N . HIS A 1 269 ? -1.493 -9.252 0.145 1.00 94.19 269 HIS A N 1
ATOM 2172 C CA . HIS A 1 269 ? -2.930 -9.178 0.398 1.00 94.19 269 HIS A CA 1
ATOM 2173 C C . HIS A 1 269 ? -3.752 -10.043 -0.557 1.00 94.19 269 HIS A C 1
ATOM 2175 O O . HIS A 1 269 ? -3.404 -10.233 -1.722 1.00 94.19 269 HIS A O 1
ATOM 2181 N N . GLN A 1 270 ? -4.914 -10.481 -0.081 1.00 92.31 270 GLN A N 1
ATOM 2182 C CA . GLN A 1 270 ? -5.955 -11.067 -0.921 1.00 92.31 270 GLN A CA 1
ATOM 2183 C C . GLN A 1 270 ? -6.902 -9.961 -1.396 1.00 92.31 270 GLN A C 1
ATOM 2185 O O . GLN A 1 270 ? -7.393 -9.179 -0.584 1.00 92.31 270 GLN A O 1
ATOM 2190 N N . LEU A 1 271 ? -7.157 -9.893 -2.701 1.00 92.69 271 LEU A N 1
ATOM 2191 C CA . LEU A 1 271 ? -8.115 -8.971 -3.322 1.00 92.69 271 LEU A CA 1
ATOM 2192 C C . LEU A 1 271 ? -9.253 -9.702 -4.040 1.00 92.69 271 LEU A C 1
ATOM 2194 O O . LEU A 1 271 ? -10.307 -9.117 -4.275 1.00 92.69 271 LEU A O 1
ATOM 2198 N N . GLN A 1 272 ? -9.053 -10.977 -4.367 1.00 87.75 272 GLN A N 1
ATOM 2199 C CA . GLN A 1 272 ? -10.052 -11.843 -4.980 1.00 87.75 272 GLN A CA 1
ATOM 2200 C C . GLN A 1 272 ? -10.348 -13.041 -4.075 1.00 87.75 272 GLN A C 1
ATOM 2202 O O . GLN A 1 272 ? -9.495 -13.504 -3.313 1.00 87.75 272 GLN A O 1
ATOM 2207 N N . VAL A 1 273 ? -11.569 -13.564 -4.174 1.00 83.50 273 VAL A N 1
ATOM 2208 C CA . VAL A 1 273 ? -11.973 -14.774 -3.450 1.00 83.50 273 VAL A CA 1
ATOM 2209 C C . VAL A 1 273 ? -11.133 -15.957 -3.935 1.00 83.50 273 VAL A C 1
ATOM 2211 O O . VAL A 1 273 ? -10.968 -16.155 -5.135 1.00 83.50 273 VAL A O 1
ATOM 2214 N N . GLY A 1 274 ? -10.572 -16.726 -3.001 1.00 83.25 274 GLY A N 1
ATOM 2215 C CA . GLY A 1 274 ? -9.716 -17.878 -3.311 1.00 83.25 274 GLY A CA 1
ATOM 2216 C C . GLY A 1 274 ? -8.285 -17.532 -3.744 1.00 83.25 274 GLY A C 1
ATOM 2217 O O . GLY A 1 274 ? -7.473 -18.440 -3.909 1.00 83.25 274 GLY A O 1
ATOM 2218 N N . GLN A 1 275 ? -7.938 -16.247 -3.881 1.00 89.38 275 GLN A N 1
ATOM 2219 C CA . GLN A 1 275 ? -6.571 -15.823 -4.177 1.00 89.38 275 GLN A CA 1
ATOM 2220 C C . GLN A 1 275 ? -5.632 -16.198 -3.025 1.00 89.38 275 GLN A C 1
ATOM 2222 O O . GLN A 1 275 ? -5.906 -15.882 -1.867 1.00 89.38 275 GLN A O 1
ATOM 2227 N N . ARG A 1 276 ? -4.489 -16.815 -3.336 1.00 88.38 276 ARG A N 1
ATOM 2228 C CA . ARG A 1 276 ? -3.391 -17.004 -2.379 1.00 88.38 276 ARG A CA 1
ATOM 2229 C C . ARG A 1 276 ? -2.335 -15.924 -2.582 1.00 88.38 276 ARG A C 1
ATOM 2231 O O . ARG A 1 276 ? -2.050 -15.554 -3.719 1.00 88.38 276 ARG A O 1
ATOM 2238 N N . SER A 1 277 ? -1.768 -15.426 -1.488 1.00 90.44 277 SER A N 1
ATOM 2239 C CA . SER A 1 277 ? -0.595 -14.552 -1.525 1.00 90.44 277 SER A CA 1
ATOM 2240 C C . SER A 1 277 ? 0.642 -15.332 -1.085 1.00 90.44 277 SER A C 1
ATOM 2242 O O . SER A 1 277 ? 0.533 -16.295 -0.328 1.00 90.44 277 SER A O 1
ATOM 2244 N N . VAL A 1 278 ? 1.824 -14.906 -1.532 1.00 91.12 278 VAL A N 1
ATOM 2245 C CA . VAL A 1 278 ? 3.095 -15.564 -1.175 1.00 91.12 278 VAL A CA 1
ATOM 2246 C C . VAL A 1 278 ? 3.325 -15.524 0.338 1.00 91.12 278 VAL A C 1
ATOM 2248 O O . VAL A 1 278 ? 3.864 -16.462 0.915 1.00 91.12 278 VAL A O 1
ATOM 2251 N N . VAL A 1 279 ? 2.872 -14.453 0.996 1.00 90.00 279 VAL A N 1
ATOM 2252 C CA . VAL A 1 279 ? 2.997 -14.286 2.450 1.00 90.00 279 VAL A CA 1
ATOM 2253 C C . VAL A 1 279 ? 2.215 -15.351 3.220 1.00 90.00 279 VAL A C 1
ATOM 2255 O O . VAL A 1 279 ? 2.676 -15.788 4.270 1.00 90.00 279 VAL A O 1
ATOM 2258 N N . MET A 1 280 ? 1.075 -15.813 2.700 1.00 88.69 280 MET A N 1
ATOM 2259 C CA . MET A 1 280 ? 0.267 -16.847 3.362 1.00 88.69 280 MET A CA 1
ATOM 2260 C C . MET A 1 280 ? 0.963 -18.208 3.440 1.00 88.69 280 MET A C 1
ATOM 2262 O O . MET A 1 280 ? 0.626 -19.007 4.308 1.00 88.69 280 MET A O 1
ATOM 2266 N N . ASP A 1 281 ? 1.908 -18.470 2.537 1.00 88.88 281 ASP A N 1
ATOM 2267 C CA . ASP A 1 281 ? 2.644 -19.735 2.459 1.00 88.88 281 ASP A CA 1
ATOM 2268 C C . ASP A 1 281 ? 3.944 -19.713 3.282 1.00 88.88 281 ASP A C 1
ATOM 2270 O O . ASP A 1 281 ? 4.671 -20.707 3.333 1.00 88.88 281 ASP A O 1
ATOM 2274 N N . LEU A 1 282 ? 4.258 -18.590 3.942 1.00 89.94 282 LEU A N 1
ATOM 2275 C CA . LEU A 1 282 ? 5.457 -18.489 4.766 1.00 89.94 282 LEU A CA 1
ATOM 2276 C C . LEU A 1 282 ? 5.314 -19.328 6.049 1.00 89.94 282 LEU A C 1
ATOM 2278 O O . LEU A 1 282 ? 4.312 -19.191 6.756 1.00 89.94 282 LEU A O 1
ATOM 2282 N N . PRO A 1 283 ? 6.344 -20.111 6.435 1.00 89.88 283 PRO A N 1
ATOM 2283 C CA . PRO A 1 283 ? 6.288 -20.979 7.615 1.00 89.88 283 PRO A CA 1
ATOM 2284 C C . PRO A 1 283 ? 5.935 -20.260 8.922 1.00 89.88 283 PRO A C 1
ATOM 2286 O O . PRO A 1 283 ? 5.316 -20.850 9.802 1.00 89.88 283 PRO A O 1
ATOM 2289 N N . ILE A 1 284 ? 6.288 -18.976 9.041 1.00 85.31 284 ILE A N 1
ATOM 2290 C CA . ILE A 1 284 ? 6.002 -18.156 10.229 1.00 85.31 284 ILE A CA 1
ATOM 2291 C C . ILE A 1 284 ? 4.498 -18.000 10.513 1.00 85.31 284 ILE A C 1
ATOM 2293 O O . ILE A 1 284 ? 4.134 -17.743 11.656 1.00 85.31 284 ILE A O 1
ATOM 2297 N N . PHE A 1 285 ? 3.638 -18.184 9.503 1.00 86.94 285 PHE A N 1
ATOM 2298 C CA . PHE A 1 285 ? 2.181 -18.052 9.612 1.00 86.94 285 PHE A CA 1
ATOM 2299 C C . PHE A 1 285 ? 1.435 -19.391 9.599 1.00 86.94 285 PHE A C 1
ATOM 2301 O O . PHE A 1 285 ? 0.204 -19.395 9.575 1.00 86.94 285 PHE A O 1
ATOM 2308 N N . ALA A 1 286 ? 2.143 -20.526 9.630 1.00 84.19 286 ALA A N 1
ATOM 2309 C CA . ALA A 1 286 ? 1.508 -21.846 9.620 1.00 84.19 286 ALA A CA 1
ATOM 2310 C C . ALA A 1 286 ? 0.500 -22.009 10.779 1.00 84.19 286 ALA A C 1
ATOM 2312 O O . ALA A 1 286 ? -0.620 -22.473 10.559 1.00 84.19 286 ALA A O 1
ATOM 2313 N N . GLU A 1 287 ? 0.879 -21.527 11.968 1.00 83.19 287 GLU A N 1
ATOM 2314 C CA . GLU A 1 287 ? 0.102 -21.624 13.215 1.00 83.19 287 GLU A CA 1
ATOM 2315 C C . GLU A 1 287 ? -0.515 -20.286 13.675 1.00 83.19 287 GLU A C 1
ATOM 2317 O O . GLU A 1 287 ? -1.228 -20.259 14.670 1.00 83.19 287 GLU A O 1
ATOM 2322 N N . THR A 1 288 ? -0.250 -19.170 12.980 1.00 83.31 288 THR A N 1
ATOM 2323 C CA . THR A 1 288 ? -0.657 -17.805 13.396 1.00 83.31 288 THR A CA 1
ATOM 2324 C C . THR A 1 288 ? -1.385 -17.055 12.277 1.00 83.31 288 THR A C 1
ATOM 2326 O O . THR A 1 288 ? -1.027 -15.946 11.863 1.00 83.31 288 THR A O 1
ATOM 2329 N N . LYS A 1 289 ? -2.428 -17.685 11.727 1.00 82.50 289 LYS A N 1
ATOM 2330 C CA . LYS A 1 289 ? -3.183 -17.162 10.571 1.00 82.50 289 LYS A CA 1
ATOM 2331 C C . LYS A 1 289 ? -3.855 -15.815 10.856 1.00 82.50 289 LYS A C 1
ATOM 2333 O O . LYS A 1 289 ? -4.047 -15.017 9.945 1.00 82.50 289 LYS A O 1
ATOM 2338 N N . GLU A 1 290 ? -4.169 -15.528 12.111 1.00 80.19 290 GLU A N 1
ATOM 2339 C CA . GLU A 1 290 ? -4.726 -14.265 12.588 1.00 80.19 290 GLU A CA 1
ATOM 2340 C C . GLU A 1 290 ? -3.767 -13.070 12.439 1.00 80.19 290 GLU A C 1
ATOM 2342 O O . GLU A 1 290 ? -4.214 -11.921 12.415 1.00 80.19 290 GLU A O 1
ATOM 2347 N N . LEU A 1 291 ? -2.461 -13.326 12.288 1.00 85.12 291 LEU A N 1
ATOM 2348 C CA . LEU A 1 291 ? -1.427 -12.302 12.103 1.00 85.12 291 LEU A CA 1
ATOM 2349 C C . LEU A 1 291 ? -1.164 -11.972 10.624 1.00 85.12 291 LEU A C 1
ATOM 2351 O O . LEU A 1 291 ? -0.323 -11.121 10.317 1.00 85.12 291 LEU A O 1
ATOM 2355 N N . LEU A 1 292 ? -1.882 -12.620 9.699 1.00 87.81 292 LEU A N 1
ATOM 2356 C CA . LEU A 1 292 ? -1.740 -12.389 8.265 1.00 87.81 292 LEU A CA 1
ATOM 2357 C C . LEU A 1 292 ? -2.124 -10.949 7.857 1.00 87.81 292 LEU A C 1
ATOM 2359 O O . LEU A 1 292 ? -2.907 -10.255 8.528 1.00 87.81 292 LEU A O 1
ATOM 2363 N N . PRO A 1 293 ? -1.603 -10.462 6.714 1.00 90.00 293 PRO A N 1
ATOM 2364 C CA . PRO A 1 293 ? -2.125 -9.259 6.082 1.00 90.00 293 PRO A CA 1
ATOM 2365 C C . PRO A 1 293 ? -3.647 -9.357 5.877 1.00 90.00 293 PRO A C 1
ATOM 2367 O O . PRO A 1 293 ? -4.158 -10.427 5.548 1.00 90.00 293 PRO A O 1
ATOM 2370 N N . PRO A 1 294 ? -4.395 -8.254 6.057 1.00 89.50 294 PRO A N 1
ATOM 2371 C CA . PRO A 1 294 ? -5.842 -8.278 5.933 1.00 89.50 294 PRO A CA 1
ATOM 2372 C C . PRO A 1 294 ? -6.253 -8.593 4.496 1.00 89.50 294 PRO A C 1
ATOM 2374 O O . PRO A 1 294 ? -5.609 -8.147 3.540 1.00 89.50 294 PRO A O 1
ATOM 2377 N N . ASN A 1 295 ? -7.369 -9.304 4.363 1.00 90.75 295 ASN A N 1
ATOM 2378 C CA . ASN A 1 295 ? -8.092 -9.419 3.106 1.00 90.75 295 ASN A CA 1
ATOM 2379 C C . ASN A 1 295 ? -8.691 -8.051 2.744 1.00 90.75 295 ASN A C 1
ATOM 2381 O O . ASN A 1 295 ? -9.339 -7.419 3.577 1.00 90.75 295 ASN A O 1
ATOM 2385 N N . LEU A 1 296 ? -8.451 -7.602 1.513 1.00 93.75 296 LEU A N 1
ATOM 2386 C CA . LEU A 1 296 ? -8.843 -6.283 1.022 1.00 93.75 296 LEU A CA 1
ATOM 2387 C C . LEU A 1 296 ? -10.055 -6.312 0.077 1.00 93.75 296 LEU A C 1
ATOM 2389 O O . LEU A 1 296 ? -10.483 -5.261 -0.394 1.00 93.75 296 LEU A O 1
ATOM 2393 N N . SER A 1 297 ? -10.630 -7.488 -0.196 1.00 89.19 297 SER A N 1
ATOM 2394 C CA . SER A 1 297 ? -11.778 -7.645 -1.109 1.00 89.19 297 SER A CA 1
ATOM 2395 C C . SER A 1 297 ? -13.005 -6.816 -0.705 1.00 89.19 297 SER A C 1
ATOM 2397 O O . SER A 1 297 ? -13.754 -6.373 -1.573 1.00 89.19 297 SER A O 1
ATOM 2399 N N . SER A 1 298 ? -13.183 -6.553 0.594 1.00 90.25 298 SER A N 1
ATOM 2400 C CA . SER A 1 298 ? -14.275 -5.741 1.145 1.00 90.25 298 SER A CA 1
ATOM 2401 C C . SER A 1 298 ? -13.787 -4.502 1.909 1.00 90.25 298 SER A C 1
ATOM 2403 O O . SER A 1 298 ? -14.497 -3.999 2.785 1.00 90.25 298 SER A O 1
ATOM 2405 N N . GLU A 1 299 ? -12.562 -4.027 1.655 1.00 94.62 299 GLU A N 1
ATOM 2406 C CA . GLU A 1 299 ? -11.955 -2.963 2.471 1.00 94.62 299 GLU A CA 1
ATOM 2407 C C . GLU A 1 299 ? -12.748 -1.647 2.374 1.00 94.62 299 GLU A C 1
ATOM 2409 O O . GLU A 1 299 ? -12.933 -0.966 3.379 1.00 94.62 299 GLU A O 1
ATOM 2414 N N . GLY A 1 300 ? -13.335 -1.331 1.214 1.00 93.31 300 GLY A N 1
ATOM 2415 C CA . GLY A 1 300 ? -14.151 -0.123 1.049 1.00 93.31 300 GLY A CA 1
ATOM 2416 C C . GLY A 1 300 ? -15.434 -0.115 1.885 1.00 93.31 300 GLY A C 1
ATOM 2417 O O . GLY A 1 300 ? -15.881 0.952 2.303 1.00 93.31 300 GLY A O 1
ATOM 2418 N N . ALA A 1 301 ? -16.030 -1.278 2.167 1.00 93.00 301 ALA A N 1
ATOM 2419 C CA . ALA A 1 301 ? -17.154 -1.384 3.103 1.00 93.00 301 ALA A CA 1
ATOM 2420 C C . ALA A 1 301 ? -16.701 -1.288 4.565 1.00 93.00 301 ALA A C 1
ATOM 2422 O O . ALA A 1 301 ? -17.498 -0.934 5.428 1.00 93.00 301 ALA A O 1
ATOM 2423 N N . ARG A 1 302 ? -15.436 -1.609 4.847 1.00 94.88 302 ARG A N 1
ATOM 2424 C CA . ARG A 1 302 ? -14.890 -1.692 6.199 1.00 94.88 302 ARG A CA 1
ATOM 2425 C C . ARG A 1 302 ? -14.474 -0.347 6.756 1.00 94.88 302 ARG A C 1
ATOM 2427 O O . ARG A 1 302 ? -14.823 -0.037 7.896 1.00 94.88 302 ARG A O 1
ATOM 2434 N N . VAL A 1 303 ? -13.688 0.398 5.987 1.00 95.31 303 VAL A N 1
ATOM 2435 C CA . VAL A 1 303 ? -12.998 1.582 6.495 1.00 95.31 303 VAL A CA 1
ATOM 2436 C C . VAL A 1 303 ? -13.514 2.879 5.897 1.00 95.31 303 VAL A C 1
ATOM 2438 O O . VAL A 1 303 ? -14.020 2.918 4.776 1.00 95.31 303 VAL A O 1
ATOM 2441 N N . ASP A 1 304 ? -13.378 3.951 6.668 1.00 94.25 304 ASP A N 1
ATOM 2442 C CA . ASP A 1 304 ? -13.617 5.311 6.211 1.00 94.25 304 ASP A CA 1
ATOM 2443 C C . ASP A 1 304 ? -12.607 5.682 5.096 1.00 94.25 304 ASP A C 1
ATOM 2445 O O . ASP A 1 304 ? -11.402 5.471 5.272 1.00 94.25 304 ASP A O 1
ATOM 2449 N N . PRO A 1 305 ? -13.052 6.223 3.945 1.00 93.19 305 PRO A N 1
ATOM 2450 C CA . PRO A 1 305 ? -12.171 6.568 2.826 1.00 93.19 305 PRO A CA 1
ATOM 2451 C C . PRO A 1 305 ? -11.087 7.595 3.171 1.00 93.19 305 PRO A C 1
ATOM 2453 O O . PRO A 1 305 ? -9.946 7.459 2.725 1.00 93.19 305 PRO A O 1
ATOM 2456 N N . ALA A 1 306 ? -11.407 8.598 3.995 1.00 91.19 306 ALA A N 1
ATOM 2457 C CA . ALA A 1 306 ? -10.442 9.612 4.409 1.00 91.19 306 ALA A CA 1
ATOM 2458 C C . ALA A 1 306 ? -9.407 9.023 5.373 1.00 91.19 306 ALA A C 1
ATOM 2460 O O . ALA A 1 306 ? -8.241 9.427 5.368 1.00 91.19 306 ALA A O 1
ATOM 2461 N N . TRP A 1 307 ? -9.813 8.066 6.211 1.00 92.56 307 TRP A N 1
ATOM 2462 C CA . TRP A 1 307 ? -8.874 7.288 7.017 1.00 92.56 307 TRP A CA 1
ATOM 2463 C C . TRP A 1 307 ? -7.987 6.389 6.147 1.00 92.56 307 TRP A C 1
ATOM 2465 O O . TRP A 1 307 ? -6.771 6.366 6.338 1.00 92.56 307 TRP A O 1
ATOM 2475 N N . LEU A 1 308 ? -8.560 5.693 5.161 1.00 94.38 308 LEU A N 1
ATOM 2476 C CA . LEU A 1 308 ? -7.812 4.794 4.280 1.00 94.38 308 LEU A CA 1
ATOM 2477 C C . LEU A 1 308 ? -6.748 5.550 3.485 1.00 94.38 308 LEU A C 1
ATOM 2479 O O . LEU A 1 308 ? -5.608 5.101 3.417 1.00 94.38 308 LEU A O 1
ATOM 2483 N N . LEU A 1 309 ? -7.086 6.728 2.957 1.00 92.50 309 LEU A N 1
ATOM 2484 C CA . LEU A 1 309 ? -6.132 7.618 2.297 1.00 92.50 309 LEU A CA 1
ATOM 2485 C C . LEU A 1 309 ? -4.955 7.961 3.224 1.00 92.50 309 LEU A C 1
ATOM 2487 O O . LEU A 1 309 ? -3.791 7.824 2.844 1.00 92.50 309 LEU A O 1
ATOM 2491 N N . ARG A 1 310 ? -5.255 8.358 4.469 1.00 89.56 310 ARG A N 1
ATOM 2492 C CA . ARG A 1 310 ? -4.254 8.690 5.496 1.00 89.56 310 ARG A CA 1
ATOM 2493 C C . ARG A 1 310 ? -3.347 7.512 5.841 1.00 89.56 310 ARG A C 1
ATOM 2495 O O . ARG A 1 310 ? -2.147 7.725 6.033 1.00 89.56 310 ARG A O 1
ATOM 2502 N N . PHE A 1 311 ? -3.917 6.312 5.917 1.00 92.69 311 PHE A N 1
ATOM 2503 C CA . PHE A 1 311 ? -3.212 5.071 6.221 1.00 92.69 311 PHE A CA 1
ATOM 2504 C C . PHE A 1 311 ? -2.343 4.592 5.052 1.00 92.69 311 PHE A C 1
ATOM 2506 O O . PHE A 1 311 ? -1.197 4.221 5.267 1.00 92.69 311 PHE A O 1
ATOM 2513 N N . LEU A 1 312 ? -2.835 4.639 3.809 1.00 93.00 312 LEU A N 1
ATOM 2514 C CA . LEU A 1 312 ? -2.044 4.268 2.627 1.00 93.00 312 LEU A CA 1
ATOM 2515 C C . LEU A 1 312 ? -0.849 5.203 2.420 1.00 93.00 312 LEU A C 1
ATOM 2517 O O . LEU A 1 312 ? 0.207 4.758 1.976 1.00 93.00 312 LEU A O 1
ATOM 2521 N N . HIS A 1 313 ? -1.005 6.480 2.772 1.00 87.69 313 HIS A N 1
ATOM 2522 C CA . HIS A 1 313 ? 0.092 7.441 2.771 1.00 87.69 313 HIS A CA 1
ATOM 2523 C C . HIS A 1 313 ? 1.133 7.140 3.865 1.00 87.69 313 HIS A C 1
ATOM 2525 O O . HIS A 1 313 ? 2.330 7.311 3.650 1.00 87.69 313 HIS A O 1
ATOM 2531 N N . ASP A 1 314 ? 0.697 6.739 5.060 1.00 87.62 314 ASP A N 1
ATOM 2532 C CA . ASP A 1 314 ? 1.586 6.391 6.172 1.00 87.62 314 ASP A CA 1
ATOM 2533 C C . ASP A 1 314 ? 0.976 5.275 7.036 1.00 87.62 314 ASP A C 1
ATOM 2535 O O . ASP A 1 314 ? 0.185 5.547 7.949 1.00 87.62 314 ASP A O 1
ATOM 2539 N N . PRO A 1 315 ? 1.367 4.014 6.784 1.00 91.19 315 PRO A N 1
ATOM 2540 C CA . PRO A 1 315 ? 0.852 2.878 7.539 1.00 91.19 315 PRO A CA 1
ATOM 2541 C C . PRO A 1 315 ? 1.318 2.839 8.999 1.00 91.19 315 PRO A C 1
ATOM 2543 O O . PRO A 1 315 ? 0.739 2.105 9.803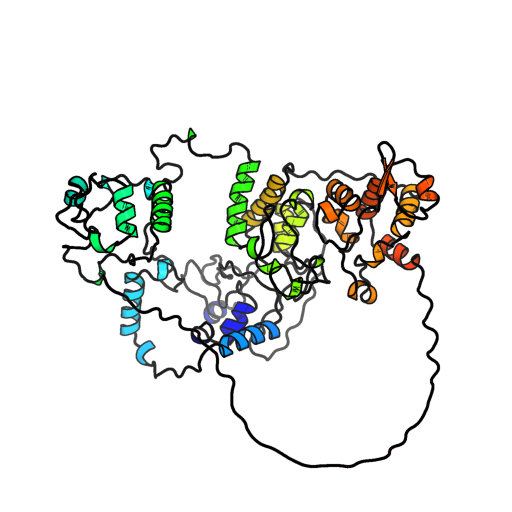 1.00 91.19 315 PRO A O 1
ATOM 2546 N N . SER A 1 316 ? 2.367 3.593 9.355 1.00 88.44 316 SER A N 1
ATOM 2547 C CA . SER A 1 316 ? 2.883 3.639 10.726 1.00 88.44 316 SER A CA 1
ATOM 2548 C C . SER A 1 316 ? 1.969 4.427 11.663 1.00 88.44 316 SER A C 1
ATOM 2550 O O . SER A 1 316 ? 1.998 4.191 12.873 1.00 88.44 316 SER A O 1
ATOM 2552 N N . LEU A 1 317 ? 1.155 5.334 11.098 1.00 83.56 317 LEU A N 1
ATOM 2553 C CA . LEU A 1 317 ? 0.317 6.295 11.818 1.00 83.56 317 LEU A CA 1
ATOM 2554 C C . LEU A 1 317 ? 1.086 7.009 12.932 1.00 83.56 317 LEU A C 1
ATOM 2556 O O . LEU A 1 317 ? 0.534 7.284 13.997 1.00 83.56 317 LEU A O 1
ATOM 2560 N N . SER A 1 318 ? 2.379 7.260 12.722 1.00 75.69 318 SER A N 1
ATOM 2561 C CA . SER A 1 318 ? 3.229 7.758 13.793 1.00 75.69 318 SER A CA 1
ATOM 2562 C C . SER A 1 318 ? 2.895 9.194 14.180 1.00 75.69 318 SER A C 1
ATOM 2564 O O . SER A 1 318 ? 3.191 9.598 15.301 1.00 75.69 318 SER A O 1
ATOM 2566 N N . GLY A 1 319 ? 2.237 9.926 13.274 1.00 64.25 319 GLY A N 1
ATOM 2567 C CA . GLY A 1 319 ? 1.992 11.359 13.408 1.00 64.25 319 GLY A CA 1
ATOM 2568 C C . GLY A 1 319 ? 3.217 12.196 13.041 1.00 64.25 319 GLY A C 1
ATOM 2569 O O . GLY A 1 319 ? 3.089 13.410 12.929 1.00 64.25 319 GLY A O 1
ATOM 2570 N N . ASP A 1 320 ? 4.359 11.554 12.761 1.00 54.03 320 ASP A N 1
ATOM 2571 C CA . ASP A 1 320 ? 5.597 12.180 12.288 1.00 54.03 320 ASP A CA 1
ATOM 2572 C C . ASP A 1 320 ? 5.460 12.528 10.797 1.00 54.03 320 ASP A C 1
ATOM 2574 O O . ASP A 1 320 ? 6.215 12.066 9.940 1.00 54.03 320 ASP A O 1
ATOM 2578 N N . LYS A 1 321 ? 4.416 13.282 10.456 1.00 53.03 321 LYS A N 1
ATOM 2579 C CA . LYS A 1 321 ? 4.193 13.783 9.105 1.00 53.03 321 LYS A CA 1
ATOM 2580 C C . LYS A 1 321 ? 4.654 15.218 9.051 1.00 53.03 321 LYS A C 1
ATOM 2582 O O . LYS A 1 321 ? 4.367 16.012 9.947 1.00 53.03 321 LYS A O 1
ATOM 2587 N N . THR A 1 322 ? 5.330 15.571 7.969 1.00 50.94 322 THR A N 1
ATOM 2588 C CA . THR A 1 322 ? 5.652 16.972 7.738 1.00 50.94 322 THR A CA 1
ATOM 2589 C C . THR A 1 322 ? 4.355 17.777 7.527 1.00 50.94 322 THR A C 1
ATOM 2591 O O . THR A 1 322 ? 3.325 17.223 7.105 1.00 50.94 322 THR A O 1
ATOM 2594 N N . PRO A 1 323 ? 4.345 19.090 7.818 1.00 44.88 323 PRO A N 1
ATOM 2595 C CA . PRO A 1 323 ? 3.176 19.944 7.601 1.00 44.88 323 PRO A CA 1
ATOM 2596 C C . PRO A 1 323 ? 2.618 19.881 6.167 1.00 44.88 323 PRO A C 1
ATOM 2598 O O . PRO A 1 323 ? 1.402 19.940 5.993 1.00 44.88 323 PRO A O 1
ATOM 2601 N N . ALA A 1 324 ? 3.466 19.668 5.152 1.00 48.69 324 ALA A N 1
ATOM 2602 C CA . ALA A 1 324 ? 3.064 19.547 3.748 1.00 48.69 324 ALA A CA 1
ATOM 2603 C C . ALA A 1 324 ? 2.295 18.249 3.445 1.00 48.69 324 ALA A C 1
ATOM 2605 O O . ALA A 1 324 ? 1.279 18.278 2.752 1.00 48.69 324 ALA A O 1
ATOM 2606 N N . GLN A 1 325 ? 2.718 17.116 4.015 1.00 52.62 325 GLN A N 1
ATOM 2607 C CA . GLN A 1 325 ? 1.976 15.851 3.919 1.00 52.62 325 GLN A CA 1
ATOM 2608 C C . GLN A 1 325 ? 0.610 15.971 4.598 1.00 52.62 325 GLN A C 1
ATOM 2610 O O . GLN A 1 325 ? -0.398 15.489 4.087 1.00 52.62 325 GLN A O 1
ATOM 2615 N N . THR A 1 326 ? 0.564 16.677 5.727 1.00 53.00 326 THR A N 1
ATOM 2616 C CA . THR A 1 326 ? -0.680 16.960 6.448 1.00 53.00 326 THR A CA 1
ATOM 2617 C C . THR A 1 326 ? -1.607 17.867 5.635 1.00 53.00 326 THR A C 1
ATOM 2619 O O . THR A 1 326 ? -2.798 17.586 5.547 1.00 53.00 326 THR A O 1
ATOM 2622 N N . GLN A 1 327 ? -1.079 18.907 4.982 1.00 53.06 327 GLN A N 1
ATOM 2623 C CA . GLN A 1 327 ? -1.849 19.816 4.125 1.00 53.06 327 GLN A CA 1
ATOM 2624 C C . GLN A 1 327 ? -2.326 19.164 2.824 1.00 53.06 327 GLN A C 1
ATOM 2626 O O . GLN A 1 327 ? -3.474 19.365 2.449 1.00 53.06 327 GLN A O 1
ATOM 2631 N N . GLN A 1 328 ? -1.504 18.348 2.157 1.00 54.06 328 GLN A N 1
ATOM 2632 C CA . GLN A 1 328 ? -1.928 17.595 0.970 1.00 54.06 328 GLN A CA 1
ATOM 2633 C C . GLN A 1 328 ? -3.039 16.604 1.319 1.00 54.06 328 GLN A C 1
ATOM 2635 O O . GLN A 1 328 ? -4.044 16.534 0.622 1.00 54.06 328 GLN A O 1
ATOM 2640 N N . ILE A 1 329 ? -2.916 15.887 2.437 1.00 54.75 329 ILE A N 1
ATOM 2641 C CA . ILE A 1 329 ? -3.971 15.000 2.937 1.00 54.75 329 ILE A CA 1
ATOM 2642 C C . ILE A 1 329 ? -5.229 15.795 3.306 1.00 54.75 329 ILE A C 1
ATOM 2644 O O . ILE A 1 329 ? -6.328 15.380 2.944 1.00 54.75 329 ILE A O 1
ATOM 2648 N N . ALA A 1 330 ? -5.097 16.928 4.000 1.00 53.94 330 ALA A N 1
ATOM 2649 C CA . ALA A 1 330 ? -6.228 17.778 4.373 1.00 53.94 330 ALA A CA 1
ATOM 2650 C C . ALA A 1 330 ? -6.941 18.350 3.135 1.00 53.94 330 ALA A C 1
ATOM 2652 O O . ALA A 1 330 ? -8.168 18.332 3.074 1.00 53.94 330 ALA A O 1
ATOM 2653 N N . ALA A 1 331 ? -6.188 18.753 2.107 1.00 56.41 331 ALA A N 1
ATOM 2654 C CA . ALA A 1 331 ? -6.720 19.195 0.819 1.00 56.41 331 ALA A CA 1
ATOM 2655 C C . ALA A 1 331 ? -7.446 18.067 0.062 1.00 56.41 331 ALA A C 1
ATOM 2657 O O . ALA A 1 331 ? -8.425 18.323 -0.631 1.00 56.41 331 ALA A O 1
ATOM 2658 N N . LEU A 1 332 ? -7.008 16.814 0.229 1.00 52.94 332 LEU A N 1
ATOM 2659 C CA . LEU A 1 332 ? -7.650 15.629 -0.353 1.00 52.94 332 LEU A CA 1
ATOM 2660 C C . LEU A 1 332 ? -8.859 15.119 0.458 1.00 52.94 332 LEU A C 1
ATOM 2662 O O . LEU A 1 332 ? -9.631 14.321 -0.065 1.00 52.94 332 LEU A O 1
ATOM 2666 N N . THR A 1 333 ? -9.016 15.528 1.724 1.00 48.03 333 THR A N 1
ATOM 2667 C CA . THR A 1 333 ? -10.023 14.978 2.661 1.00 48.03 333 THR A CA 1
ATOM 2668 C C . THR A 1 333 ? -10.984 16.013 3.259 1.00 48.03 333 THR A C 1
ATOM 2670 O O . THR A 1 333 ? -11.874 15.635 4.017 1.00 48.03 333 THR A O 1
ATOM 2673 N N . GLY A 1 334 ? -10.861 17.298 2.907 1.00 45.06 334 GLY A N 1
ATOM 2674 C CA . GLY A 1 334 ? -11.845 18.340 3.228 1.00 45.06 334 GLY A CA 1
ATOM 2675 C C . GLY A 1 334 ? -12.037 18.655 4.722 1.00 45.06 334 GLY A C 1
ATOM 2676 O O . GLY A 1 334 ? -13.090 19.173 5.085 1.00 45.06 334 GLY A O 1
ATOM 2677 N N . GLY A 1 335 ? -11.067 18.350 5.596 1.00 35.44 335 GLY A N 1
ATOM 2678 C CA . GLY A 1 335 ? -11.210 18.460 7.059 1.00 35.44 335 GLY A CA 1
ATOM 2679 C C . GLY A 1 335 ? -10.067 19.199 7.771 1.00 35.44 335 GLY A C 1
ATOM 2680 O O . GLY A 1 335 ? -8.904 19.069 7.397 1.00 35.44 335 GLY A O 1
ATOM 2681 N N . ALA A 1 336 ? -10.427 19.973 8.804 1.00 33.50 336 ALA A N 1
ATOM 2682 C CA . ALA A 1 336 ? -9.578 20.894 9.568 1.00 33.50 336 ALA A CA 1
ATOM 2683 C C . ALA A 1 336 ? -8.438 20.232 10.377 1.00 33.50 336 ALA A C 1
ATOM 2685 O O . ALA A 1 336 ? -8.533 19.088 10.819 1.00 33.50 336 ALA A O 1
ATOM 2686 N N . GLN A 1 337 ? -7.361 21.003 10.579 1.00 30.83 337 GLN A N 1
ATOM 2687 C CA . GLN A 1 337 ? -6.099 20.597 11.209 1.00 30.83 337 GLN A CA 1
ATOM 2688 C C . GLN A 1 337 ? -6.207 20.348 12.726 1.00 30.83 337 GLN A C 1
ATOM 2690 O O . GLN A 1 337 ? -6.789 21.170 13.433 1.00 30.83 337 GLN A O 1
ATOM 2695 N N . PRO A 1 338 ? -5.505 19.337 13.267 1.00 31.41 338 PRO A N 1
ATOM 2696 C CA . PRO A 1 338 ? -4.983 19.367 14.625 1.00 31.41 338 PRO A CA 1
ATOM 2697 C C . PRO A 1 338 ? -3.560 19.949 14.646 1.00 31.41 338 PRO A C 1
ATOM 2699 O O . PRO A 1 338 ? -2.721 19.643 13.798 1.00 31.41 338 PRO A O 1
ATOM 2702 N N . SER A 1 339 ? -3.295 20.784 15.645 1.00 28.34 339 SER A N 1
ATOM 2703 C CA . SER A 1 339 ? -2.006 21.411 15.934 1.00 28.34 339 SER A CA 1
ATOM 2704 C C . SER A 1 339 ? -1.008 20.419 16.541 1.00 28.34 339 SER A C 1
ATOM 2706 O O . SER A 1 339 ? -1.299 19.825 17.579 1.00 28.34 339 SER A O 1
ATOM 2708 N N . ALA A 1 340 ? 0.188 20.309 15.958 1.00 29.44 340 ALA A N 1
ATOM 2709 C CA . ALA A 1 340 ? 1.343 19.666 16.582 1.00 29.44 340 ALA A CA 1
ATOM 2710 C C . ALA A 1 340 ? 2.495 20.675 16.711 1.00 29.44 340 ALA A C 1
ATOM 2712 O O . ALA A 1 340 ? 2.816 21.394 15.764 1.00 29.44 340 ALA A O 1
ATOM 2713 N N . SER A 1 341 ? 3.085 20.748 17.904 1.00 25.41 341 SER A N 1
ATOM 2714 C CA . SER A 1 341 ? 4.215 21.623 18.227 1.00 25.41 341 SER A CA 1
ATOM 2715 C C . SER A 1 341 ? 5.540 21.028 17.725 1.00 25.41 341 SER A C 1
ATOM 2717 O O . SER A 1 341 ? 5.755 19.827 17.886 1.00 25.41 341 SER A O 1
ATOM 2719 N N . PRO A 1 342 ? 6.461 21.837 17.171 1.00 27.52 342 PRO A N 1
ATOM 2720 C CA . PRO A 1 342 ? 7.764 21.354 16.728 1.00 27.52 342 PRO A CA 1
ATOM 2721 C C . PRO A 1 342 ? 8.726 21.184 17.914 1.00 27.52 342 PRO A C 1
ATOM 2723 O O . PRO A 1 342 ? 8.953 22.120 18.680 1.00 27.52 342 PRO A O 1
ATOM 2726 N N . GLN A 1 343 ? 9.338 20.005 18.042 1.00 26.02 343 GLN A N 1
ATOM 2727 C CA . GLN A 1 343 ? 10.521 19.806 18.883 1.00 26.02 343 GLN A C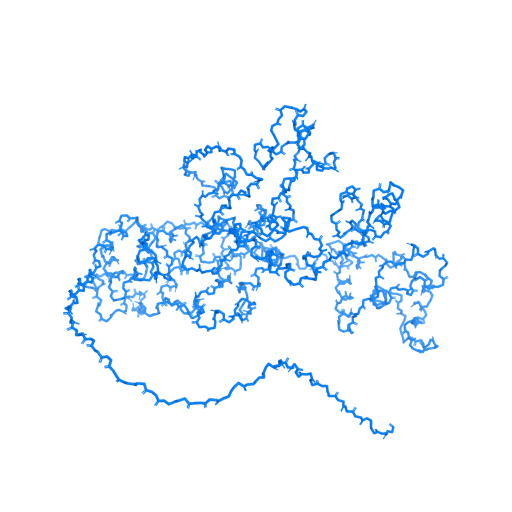A 1
ATOM 2728 C C . GLN A 1 343 ? 11.782 19.949 18.028 1.00 26.02 343 GLN A C 1
ATOM 2730 O O . GLN A 1 343 ? 12.023 19.173 17.106 1.00 26.02 343 GLN A O 1
ATOM 2735 N N . ALA A 1 344 ? 12.581 20.968 18.344 1.00 26.28 344 ALA A N 1
ATOM 2736 C CA . ALA A 1 344 ? 13.883 21.215 17.743 1.00 26.28 344 ALA A CA 1
ATOM 2737 C C . ALA A 1 344 ? 14.955 20.345 18.422 1.00 26.28 344 ALA A C 1
ATOM 2739 O O . ALA A 1 344 ? 15.188 20.462 19.624 1.00 26.28 344 ALA A O 1
ATOM 2740 N N . GLY A 1 345 ? 15.615 19.482 17.648 1.00 27.75 345 GLY A N 1
ATOM 2741 C CA . GLY A 1 345 ? 16.795 18.732 18.079 1.00 27.75 345 GLY A CA 1
ATOM 2742 C C . GLY A 1 345 ? 18.076 19.464 17.684 1.00 27.75 345 GLY A C 1
ATOM 2743 O O . GLY A 1 345 ? 18.323 19.689 16.502 1.00 27.75 345 GLY A O 1
ATOM 2744 N N . ALA A 1 346 ? 18.879 19.847 18.677 1.00 25.03 346 ALA A N 1
ATOM 2745 C CA . ALA A 1 346 ? 20.165 20.514 18.500 1.00 25.03 346 ALA A CA 1
ATOM 2746 C C . ALA A 1 346 ? 21.230 19.575 17.904 1.00 25.03 346 ALA A C 1
ATOM 2748 O O . ALA A 1 346 ? 21.339 18.409 18.288 1.00 25.03 346 ALA A O 1
ATOM 2749 N N . ALA A 1 347 ? 22.043 20.104 16.988 1.00 26.47 347 ALA A N 1
ATOM 2750 C CA . ALA A 1 347 ? 23.147 19.392 16.354 1.00 26.47 347 ALA A CA 1
ATOM 2751 C C . ALA A 1 347 ? 24.405 19.381 17.242 1.00 26.47 347 ALA A C 1
ATOM 2753 O O . ALA A 1 347 ? 24.835 20.421 17.739 1.00 26.47 347 ALA A O 1
ATOM 2754 N N . THR A 1 348 ? 25.035 18.213 17.380 1.00 25.61 348 THR A N 1
ATOM 2755 C CA . THR A 1 348 ? 26.422 18.053 17.847 1.00 25.61 348 THR A CA 1
ATOM 2756 C C . THR A 1 348 ? 27.291 17.505 16.707 1.00 25.61 348 THR A C 1
ATOM 2758 O O . THR A 1 348 ? 26.813 16.674 15.929 1.00 25.61 348 THR A O 1
ATOM 2761 N N . PRO A 1 349 ? 28.548 17.966 16.554 1.00 35.00 349 PRO A N 1
ATOM 2762 C CA . PRO A 1 349 ? 29.393 17.598 15.423 1.00 35.00 349 PRO A CA 1
ATOM 2763 C C . PRO A 1 349 ? 30.194 16.313 15.694 1.00 35.00 349 PRO A C 1
ATOM 2765 O O . PRO A 1 349 ? 30.543 16.019 16.835 1.00 35.00 349 PRO A O 1
ATOM 2768 N N . ASN A 1 350 ? 30.551 15.627 14.602 1.00 32.50 350 ASN A N 1
ATOM 2769 C CA . ASN A 1 350 ? 31.489 14.496 14.467 1.00 32.50 350 ASN A CA 1
ATOM 2770 C C . ASN A 1 350 ? 30.911 13.069 14.510 1.00 32.50 350 ASN A C 1
ATOM 2772 O O . ASN A 1 350 ? 31.057 12.326 15.475 1.00 32.50 350 ASN A O 1
ATOM 2776 N N . ALA A 1 351 ? 30.365 12.653 13.368 1.00 30.88 351 ALA A N 1
ATOM 2777 C CA . ALA A 1 351 ? 30.544 11.335 12.749 1.00 30.88 351 ALA A CA 1
ATOM 2778 C C . ALA A 1 351 ? 30.182 11.496 11.256 1.00 30.88 351 ALA A C 1
ATOM 2780 O O . ALA A 1 351 ? 29.434 12.420 10.934 1.00 30.88 351 ALA A O 1
ATOM 2781 N N . GLY A 1 352 ? 30.698 10.652 10.349 1.00 39.81 352 GLY A N 1
ATOM 2782 C CA . GLY A 1 352 ? 30.283 10.651 8.930 1.00 39.81 352 GLY A CA 1
ATOM 2783 C C . GLY A 1 352 ? 28.750 10.655 8.780 1.00 39.81 352 GLY A C 1
ATOM 2784 O O . GLY A 1 352 ? 28.073 10.304 9.747 1.00 39.81 352 GLY A O 1
ATOM 2785 N N . PRO A 1 353 ? 28.187 11.091 7.635 1.00 50.28 353 PRO A N 1
ATOM 2786 C CA . PRO A 1 353 ? 26.782 11.494 7.549 1.00 50.28 353 PRO A CA 1
ATOM 2787 C C . PRO A 1 353 ? 25.860 10.376 8.050 1.00 50.28 353 PRO A C 1
ATOM 2789 O O . PRO A 1 353 ? 25.641 9.380 7.364 1.00 50.28 353 PRO A O 1
ATOM 2792 N N . LYS A 1 354 ? 25.361 10.526 9.285 1.00 62.38 354 LYS A N 1
ATOM 2793 C CA . LYS A 1 354 ? 24.419 9.585 9.893 1.00 62.38 354 LYS A CA 1
ATOM 2794 C C . LYS A 1 354 ? 23.150 9.590 9.051 1.00 62.38 354 LYS A C 1
ATOM 2796 O O . LYS A 1 354 ? 22.660 10.661 8.685 1.00 62.38 354 LYS A O 1
ATOM 2801 N N . LEU A 1 355 ? 22.623 8.405 8.747 1.00 76.00 355 LEU A N 1
ATOM 2802 C CA . LEU A 1 355 ? 21.354 8.295 8.037 1.00 76.00 355 LEU A CA 1
ATOM 2803 C C . LEU A 1 355 ? 20.252 8.957 8.879 1.00 76.00 355 LEU A C 1
ATOM 2805 O O . LEU A 1 355 ? 20.200 8.790 10.099 1.00 76.00 355 LEU A O 1
ATOM 2809 N N . LYS A 1 356 ? 19.387 9.744 8.231 1.00 77.50 356 LYS A N 1
ATOM 2810 C CA . LYS A 1 356 ? 18.274 10.427 8.905 1.00 77.50 356 LYS A CA 1
ATOM 2811 C C . LYS A 1 356 ? 17.321 9.391 9.488 1.00 77.50 356 LYS A C 1
ATOM 2813 O O . LYS A 1 356 ? 16.953 8.458 8.785 1.00 77.50 356 LYS A O 1
ATOM 2818 N N . GLN A 1 357 ? 16.877 9.578 10.727 1.00 81.06 357 GLN A N 1
ATOM 2819 C CA . GLN A 1 357 ? 15.934 8.656 11.359 1.00 81.06 357 GLN A CA 1
ATOM 2820 C C . GLN A 1 357 ? 14.656 8.499 10.519 1.00 81.06 357 GLN A C 1
ATOM 2822 O O . GLN A 1 357 ? 14.055 9.488 10.097 1.00 81.06 357 GLN A O 1
ATOM 2827 N N . GLN A 1 358 ? 14.236 7.251 10.292 1.00 81.56 358 GLN A N 1
ATOM 2828 C CA . GLN A 1 358 ? 13.002 6.951 9.566 1.00 81.56 358 GLN A CA 1
ATOM 2829 C C . GLN A 1 358 ? 11.764 7.362 10.380 1.00 81.56 358 GLN A C 1
ATOM 2831 O O . GLN A 1 358 ? 11.636 6.935 11.534 1.00 81.56 358 GLN A O 1
ATOM 2836 N N . PRO A 1 359 ? 10.810 8.102 9.785 1.00 80.25 359 PRO A N 1
ATOM 2837 C CA . PRO A 1 359 ? 9.489 8.295 10.374 1.00 80.25 359 PRO A CA 1
ATOM 2838 C C . PRO A 1 359 ? 8.806 6.949 10.620 1.00 80.25 359 PRO A C 1
ATOM 2840 O O . PRO A 1 359 ? 8.798 6.074 9.747 1.00 80.25 359 PRO A O 1
ATOM 2843 N N . GLY A 1 360 ? 8.238 6.766 11.813 1.00 80.44 360 GLY A N 1
ATOM 2844 C CA . GLY A 1 360 ? 7.535 5.529 12.150 1.00 80.44 360 GLY A CA 1
ATOM 2845 C C . GLY A 1 360 ? 8.410 4.269 12.175 1.00 80.44 360 GLY A C 1
ATOM 2846 O O . GLY A 1 360 ? 7.894 3.182 11.894 1.00 80.44 360 GLY A O 1
ATOM 2847 N N . LEU A 1 361 ? 9.708 4.413 12.482 1.00 85.31 361 LEU A N 1
ATOM 2848 C CA . LEU A 1 361 ? 10.659 3.311 12.681 1.00 85.31 361 LEU A CA 1
ATOM 2849 C C . LEU A 1 361 ? 10.033 2.192 13.529 1.00 85.31 361 LEU A C 1
ATOM 2851 O O . LEU A 1 361 ? 9.569 2.453 14.636 1.00 85.31 361 LEU A O 1
ATOM 2855 N N . ASP A 1 362 ? 9.979 0.978 12.978 1.00 81.44 362 ASP A N 1
ATOM 2856 C CA . ASP A 1 362 ? 9.412 -0.222 13.615 1.00 81.44 362 ASP A CA 1
ATOM 2857 C C . ASP A 1 362 ? 7.977 -0.090 14.161 1.00 81.44 362 ASP A C 1
ATOM 2859 O O . ASP A 1 362 ? 7.527 -0.884 14.988 1.00 81.44 362 ASP A O 1
ATOM 2863 N N . ARG A 1 363 ? 7.195 0.878 13.661 1.00 84.38 363 ARG A N 1
ATOM 2864 C CA . ARG A 1 363 ? 5.792 1.067 14.060 1.00 84.38 363 ARG A CA 1
ATOM 2865 C C . ARG A 1 363 ? 4.819 0.395 13.090 1.00 84.38 363 ARG A C 1
ATOM 2867 O O . ARG A 1 363 ? 4.933 0.504 11.863 1.00 84.38 363 ARG A O 1
ATOM 2874 N N . ASN A 1 364 ? 3.798 -0.239 13.675 1.00 84.00 364 ASN A N 1
ATOM 2875 C CA . ASN A 1 364 ? 2.705 -0.930 12.980 1.00 84.00 364 ASN A CA 1
ATOM 2876 C C . ASN A 1 364 ? 1.325 -0.265 13.127 1.00 84.00 364 ASN A C 1
ATOM 2878 O O . ASN A 1 364 ? 0.295 -0.895 12.862 1.00 84.00 364 ASN A O 1
ATOM 2882 N N . GLY A 1 365 ? 1.296 1.012 13.526 1.00 85.00 365 GLY A N 1
ATOM 2883 C CA . GLY A 1 365 ? 0.086 1.833 13.587 1.00 85.00 365 GLY A CA 1
ATOM 2884 C C . GLY A 1 365 ? -1.060 1.146 14.330 1.00 85.00 365 GLY A C 1
ATOM 2885 O O . GLY A 1 365 ? -1.002 0.959 15.540 1.00 85.00 365 GLY A O 1
ATOM 2886 N N . ILE A 1 366 ? -2.092 0.737 13.583 1.00 86.62 366 ILE A N 1
ATOM 2887 C CA . ILE A 1 366 ? -3.306 0.075 14.101 1.00 86.62 366 ILE A CA 1
ATOM 2888 C C . ILE A 1 366 ? -3.032 -1.272 14.788 1.00 86.62 366 ILE A C 1
ATOM 2890 O O . ILE A 1 366 ? -3.814 -1.692 15.641 1.00 86.62 366 ILE A O 1
ATOM 2894 N N . ARG A 1 367 ? -1.980 -1.991 14.380 1.00 88.50 367 ARG A N 1
ATOM 2895 C CA . ARG A 1 367 ? -1.713 -3.372 14.815 1.00 88.50 367 ARG A CA 1
ATOM 2896 C C . ARG A 1 367 ? -0.310 -3.494 15.419 1.00 88.50 367 ARG A C 1
ATOM 2898 O O . ARG A 1 367 ? 0.519 -4.212 14.864 1.00 88.50 367 ARG A O 1
ATOM 2905 N N . PRO A 1 368 ? -0.027 -2.791 16.533 1.00 85.62 368 PRO A N 1
ATOM 2906 C CA . PRO A 1 368 ? 1.318 -2.709 17.110 1.00 85.62 368 PRO A CA 1
ATOM 2907 C C . PRO A 1 368 ? 1.880 -4.069 17.550 1.00 85.62 368 PRO A C 1
ATOM 2909 O O . PRO A 1 368 ? 3.088 -4.225 17.627 1.00 85.62 368 PRO A O 1
ATOM 2912 N N . TYR A 1 369 ? 1.014 -5.058 17.774 1.00 85.44 369 TYR A N 1
ATOM 2913 C CA . TYR A 1 369 ? 1.356 -6.435 18.135 1.00 85.44 369 TYR A CA 1
ATOM 2914 C C . TYR A 1 369 ? 1.890 -7.295 16.973 1.00 85.44 369 TYR A C 1
ATOM 2916 O O . TYR A 1 369 ? 2.272 -8.443 17.186 1.00 85.44 369 TYR A O 1
ATOM 2924 N N . LEU A 1 370 ? 1.893 -6.795 15.731 1.00 85.88 370 LEU A N 1
ATOM 2925 C CA . LEU A 1 370 ? 2.461 -7.527 14.597 1.00 85.88 370 LEU A CA 1
ATOM 2926 C C . LEU A 1 370 ? 3.972 -7.310 14.495 1.00 85.88 370 LEU A C 1
ATOM 2928 O O . LEU A 1 370 ? 4.453 -6.197 14.669 1.00 85.88 370 LEU A O 1
ATOM 2932 N N . ASN A 1 371 ? 4.703 -8.352 14.091 1.00 80.75 371 ASN A N 1
ATOM 2933 C CA . ASN A 1 371 ? 6.088 -8.224 13.615 1.00 80.75 371 ASN A CA 1
ATOM 2934 C C . ASN A 1 371 ? 6.133 -7.955 12.099 1.00 80.75 371 ASN A C 1
ATOM 2936 O O . ASN A 1 371 ? 6.983 -7.215 11.602 1.00 80.75 371 ASN A O 1
ATOM 2940 N N . PHE A 1 372 ? 5.185 -8.534 11.351 1.00 84.69 372 PHE A N 1
ATOM 2941 C CA . PHE A 1 372 ? 5.038 -8.313 9.915 1.00 84.69 372 PHE A CA 1
ATOM 2942 C C . PHE A 1 372 ? 4.283 -7.010 9.648 1.00 84.69 372 PHE A C 1
ATOM 2944 O O . PHE A 1 372 ? 3.212 -6.776 10.209 1.00 84.69 372 PHE A O 1
ATOM 2951 N N . ARG A 1 373 ? 4.831 -6.160 8.779 1.00 86.31 373 ARG A N 1
ATOM 2952 C CA . ARG A 1 373 ? 4.380 -4.773 8.622 1.00 86.31 373 ARG A CA 1
ATOM 2953 C C . ARG A 1 373 ? 4.016 -4.415 7.197 1.00 86.31 373 ARG A C 1
ATOM 2955 O O . ARG A 1 373 ? 4.618 -4.901 6.245 1.00 86.31 373 ARG A O 1
ATOM 2962 N N . MET A 1 374 ? 3.053 -3.506 7.062 1.00 91.00 374 MET A N 1
ATOM 2963 C CA . MET A 1 374 ? 2.792 -2.851 5.784 1.00 91.00 374 MET A CA 1
ATOM 2964 C C . MET A 1 374 ? 3.887 -1.802 5.544 1.00 91.00 374 MET A C 1
ATOM 2966 O O . MET A 1 374 ? 4.035 -0.889 6.368 1.00 91.00 374 MET A O 1
ATOM 2970 N N . PRO A 1 375 ? 4.682 -1.919 4.468 1.00 91.62 375 PRO A N 1
ATOM 2971 C CA . PRO A 1 375 ? 5.744 -0.965 4.197 1.00 91.62 375 PRO A CA 1
ATOM 2972 C C . PRO A 1 375 ? 5.153 0.349 3.666 1.00 91.62 375 PRO A C 1
ATOM 2974 O O . PRO A 1 375 ? 4.009 0.396 3.214 1.00 91.62 375 PRO A O 1
ATOM 2977 N N . THR A 1 376 ? 5.914 1.435 3.758 1.00 90.06 376 THR A N 1
ATOM 2978 C CA . THR A 1 376 ? 5.487 2.750 3.275 1.00 90.06 376 THR A CA 1
ATOM 2979 C C . THR A 1 376 ? 5.760 2.841 1.781 1.00 90.06 376 THR A C 1
ATOM 2981 O O . THR A 1 376 ? 6.912 2.836 1.345 1.00 90.06 376 THR A O 1
ATOM 2984 N N . PHE A 1 377 ? 4.698 2.932 0.989 1.00 90.12 377 PHE A N 1
ATOM 2985 C CA . PHE A 1 377 ? 4.797 3.137 -0.450 1.00 90.12 377 PHE A CA 1
ATOM 2986 C C . PHE A 1 377 ? 4.836 4.623 -0.790 1.00 90.12 377 PHE A C 1
ATOM 2988 O O . PHE A 1 377 ? 4.241 5.458 -0.112 1.00 90.12 377 PHE A O 1
ATOM 2995 N N . ASN A 1 378 ? 5.519 4.949 -1.882 1.00 83.44 378 ASN A N 1
ATOM 2996 C CA . ASN A 1 378 ? 5.465 6.274 -2.470 1.00 83.44 378 ASN A CA 1
ATOM 2997 C C . ASN A 1 378 ? 4.315 6.357 -3.480 1.00 83.44 378 ASN A C 1
ATOM 2999 O O . ASN A 1 378 ? 4.541 6.241 -4.686 1.00 83.44 378 ASN A O 1
ATOM 3003 N N . PHE A 1 379 ? 3.094 6.514 -2.983 1.00 88.31 379 PHE A N 1
ATOM 3004 C CA . PHE A 1 379 ? 1.957 6.815 -3.844 1.00 88.31 379 PHE A CA 1
ATOM 3005 C C . PHE A 1 379 ? 1.917 8.310 -4.157 1.00 88.31 379 PHE A C 1
ATOM 3007 O O . PHE A 1 379 ? 2.038 9.149 -3.263 1.00 88.31 379 PHE A O 1
ATOM 3014 N N . SER A 1 380 ? 1.687 8.646 -5.421 1.00 85.50 380 SER A N 1
ATOM 3015 C CA . SER A 1 380 ? 1.252 9.990 -5.791 1.00 85.50 380 SER A CA 1
ATOM 3016 C C . SER A 1 380 ? -0.147 10.286 -5.221 1.00 85.50 380 SER A C 1
ATOM 3018 O O . SER A 1 380 ? -0.925 9.356 -4.974 1.00 85.50 380 SER A O 1
ATOM 3020 N N . PRO A 1 381 ? -0.528 11.569 -5.063 1.00 84.50 381 PRO A N 1
ATOM 3021 C CA . PRO A 1 381 ? -1.884 11.942 -4.653 1.00 84.50 381 PRO A CA 1
ATOM 3022 C C . PRO A 1 381 ? -2.981 11.295 -5.511 1.00 84.50 381 PRO A C 1
ATOM 3024 O O . PRO A 1 381 ? -3.993 10.837 -4.984 1.00 84.50 381 PRO A O 1
ATOM 3027 N N . ASN A 1 382 ? -2.749 11.187 -6.823 1.00 88.62 382 ASN A N 1
ATOM 3028 C CA . ASN A 1 382 ? -3.672 10.530 -7.745 1.00 88.62 382 ASN A CA 1
ATOM 3029 C C . ASN A 1 382 ? -3.770 9.018 -7.487 1.00 88.62 382 ASN A C 1
ATOM 3031 O O . ASN A 1 382 ? -4.867 8.474 -7.435 1.00 88.62 382 ASN A O 1
ATOM 3035 N N . GLU A 1 383 ? -2.646 8.327 -7.273 1.00 93.75 383 GLU A N 1
ATOM 3036 C CA . GLU A 1 383 ? -2.662 6.890 -6.959 1.00 93.75 383 GLU A CA 1
ATOM 3037 C C . GLU A 1 383 ? -3.385 6.592 -5.643 1.00 93.75 383 GLU A C 1
ATOM 3039 O O . GLU A 1 383 ? -4.123 5.611 -5.569 1.00 93.75 383 GLU A O 1
ATOM 3044 N N . LEU A 1 384 ? -3.231 7.451 -4.629 1.00 93.44 384 LEU A N 1
ATOM 3045 C CA . LEU A 1 384 ? -3.979 7.335 -3.374 1.00 93.44 384 LEU A CA 1
ATOM 3046 C C . LEU A 1 384 ? -5.490 7.421 -3.615 1.00 93.44 384 LEU A C 1
ATOM 3048 O O . LEU A 1 384 ? -6.235 6.566 -3.137 1.00 93.44 384 LEU A O 1
ATOM 3052 N N . GLN A 1 385 ? -5.945 8.417 -4.379 1.00 92.19 385 GLN A N 1
ATOM 3053 C CA . GLN A 1 385 ? -7.363 8.562 -4.722 1.00 92.19 385 GLN A CA 1
ATOM 3054 C C . GLN A 1 385 ? -7.881 7.370 -5.533 1.00 92.19 385 GLN A C 1
ATOM 3056 O O . GLN A 1 385 ? -8.941 6.831 -5.216 1.00 92.19 385 GLN A O 1
ATOM 3061 N N . VAL A 1 386 ? -7.120 6.924 -6.538 1.00 95.38 386 VAL A N 1
ATOM 3062 C CA . VAL A 1 386 ? -7.458 5.758 -7.365 1.00 95.38 386 VAL A CA 1
ATOM 3063 C C . VAL A 1 386 ? -7.610 4.502 -6.505 1.00 95.38 386 VAL A C 1
ATOM 3065 O O . VAL A 1 386 ? -8.577 3.768 -6.682 1.00 95.38 386 VAL A O 1
ATOM 3068 N N . LEU A 1 387 ? -6.715 4.265 -5.539 1.00 96.56 387 LEU A N 1
ATOM 3069 C CA . LEU A 1 387 ? -6.821 3.127 -4.619 1.00 96.56 387 LEU A CA 1
ATOM 3070 C C . LEU A 1 387 ? -8.057 3.220 -3.718 1.00 96.56 387 LEU A C 1
ATOM 3072 O O . LEU A 1 387 ? -8.760 2.227 -3.536 1.00 96.56 387 LEU A O 1
ATOM 3076 N N . VAL A 1 388 ? -8.348 4.397 -3.164 1.00 95.38 388 VAL A N 1
ATOM 3077 C CA . VAL A 1 388 ? -9.528 4.598 -2.310 1.00 95.38 388 VAL A CA 1
ATOM 3078 C C . VAL A 1 388 ? -10.818 4.350 -3.096 1.00 95.38 388 VAL A C 1
ATOM 3080 O O . VAL A 1 388 ? -11.647 3.544 -2.665 1.00 95.38 388 VAL A O 1
ATOM 3083 N N . ARG A 1 389 ? -10.954 4.959 -4.281 1.00 94.88 389 ARG A N 1
ATOM 3084 C CA . ARG A 1 389 ? -12.100 4.742 -5.178 1.00 94.88 389 ARG A CA 1
ATOM 3085 C C . ARG A 1 389 ? -12.218 3.291 -5.609 1.00 94.88 389 ARG A C 1
ATOM 3087 O O . ARG A 1 389 ? -13.311 2.739 -5.576 1.00 94.88 389 ARG A O 1
ATOM 3094 N N . PHE A 1 390 ? -11.101 2.640 -5.919 1.00 95.94 390 PHE A N 1
ATOM 3095 C CA . PHE A 1 390 ? -11.065 1.217 -6.236 1.00 95.94 390 PHE A CA 1
ATOM 3096 C C . PHE A 1 390 ? -11.675 0.363 -5.119 1.00 95.94 390 PHE A C 1
ATOM 3098 O O . PHE A 1 390 ? -12.564 -0.445 -5.385 1.00 95.94 390 PHE A O 1
ATOM 3105 N N . PHE A 1 391 ? -11.258 0.549 -3.861 1.00 96.19 391 PHE A N 1
ATOM 3106 C CA . PHE A 1 391 ? -11.798 -0.241 -2.749 1.00 96.19 391 PHE A CA 1
ATOM 3107 C C . PHE A 1 391 ? -13.278 0.059 -2.484 1.00 96.19 391 PHE A C 1
ATOM 3109 O O . PHE A 1 391 ? -14.051 -0.867 -2.211 1.00 96.19 391 PHE A O 1
ATOM 3116 N N . MET A 1 392 ? -13.691 1.326 -2.605 1.00 94.06 392 MET A N 1
ATOM 3117 C CA . MET A 1 392 ? -15.098 1.732 -2.523 1.00 94.06 392 MET A CA 1
ATOM 3118 C C . MET A 1 392 ? -15.935 1.065 -3.620 1.00 94.06 392 MET A C 1
ATOM 3120 O O . MET A 1 392 ? -16.936 0.414 -3.314 1.00 94.06 392 MET A O 1
ATOM 3124 N N . ALA A 1 393 ? -15.481 1.135 -4.870 1.00 93.06 393 ALA A N 1
ATOM 3125 C CA . ALA A 1 393 ? -16.133 0.550 -6.032 1.00 93.06 393 ALA A CA 1
ATOM 3126 C C . ALA A 1 393 ? -16.221 -0.982 -5.941 1.00 93.06 393 ALA A C 1
ATOM 3128 O O . ALA A 1 393 ? -17.291 -1.557 -6.165 1.00 93.06 393 ALA A O 1
ATOM 3129 N N . MET A 1 394 ? -15.143 -1.658 -5.532 1.00 92.06 394 MET A N 1
ATOM 3130 C CA . MET A 1 394 ? -15.138 -3.104 -5.270 1.00 92.06 394 MET A CA 1
ATOM 3131 C C . MET A 1 394 ? -16.210 -3.493 -4.245 1.00 92.06 394 MET A C 1
ATOM 3133 O O . MET A 1 394 ? -16.927 -4.473 -4.432 1.00 92.06 394 MET A O 1
ATOM 3137 N N . SER A 1 395 ? -16.390 -2.663 -3.217 1.00 91.62 395 SER A N 1
ATOM 3138 C CA . SER A 1 395 ? -17.356 -2.882 -2.135 1.00 91.62 395 SER A CA 1
ATOM 3139 C C . SER A 1 395 ? -18.757 -2.306 -2.406 1.00 91.62 395 SER A C 1
ATOM 3141 O O . SER A 1 395 ? -19.592 -2.285 -1.499 1.00 91.62 395 SER A O 1
ATOM 3143 N N . GLY A 1 396 ? -19.020 -1.796 -3.616 1.00 89.19 396 GLY A N 1
ATOM 3144 C CA . GLY A 1 396 ? -20.311 -1.203 -3.991 1.00 89.19 396 GLY A CA 1
ATOM 3145 C C . GLY A 1 396 ? -20.705 0.016 -3.155 1.00 89.19 396 GLY A C 1
ATOM 3146 O O . GLY A 1 396 ? -21.889 0.251 -2.939 1.00 89.19 396 GLY A O 1
ATOM 3147 N N . GLN A 1 397 ? -19.721 0.748 -2.637 1.00 89.69 397 GLN A N 1
ATOM 3148 C CA . GLN A 1 397 ? -19.937 1.951 -1.842 1.00 89.69 397 GLN A CA 1
ATOM 3149 C C . GLN A 1 397 ? -20.158 3.158 -2.751 1.00 89.69 397 GLN A C 1
ATOM 3151 O O . GLN A 1 397 ? -19.580 3.236 -3.834 1.00 89.69 397 GLN A O 1
ATOM 3156 N N . ILE A 1 398 ? -20.969 4.104 -2.285 1.00 84.75 398 ILE A N 1
ATOM 3157 C CA . ILE A 1 398 ? -21.193 5.386 -2.959 1.00 84.75 398 ILE A CA 1
ATOM 3158 C C . ILE A 1 398 ? -19.971 6.306 -2.798 1.00 84.75 398 ILE A C 1
ATOM 3160 O O . ILE A 1 398 ? -19.376 6.342 -1.720 1.00 84.75 398 ILE A O 1
ATOM 3164 N N . ASP A 1 399 ? -19.617 7.038 -3.857 1.00 81.81 399 ASP A N 1
ATOM 3165 C CA . ASP A 1 399 ? -18.613 8.115 -3.864 1.00 81.81 399 ASP A CA 1
ATOM 3166 C C . ASP A 1 399 ? -19.320 9.438 -4.233 1.00 81.81 399 ASP A C 1
ATOM 3168 O O . ASP A 1 399 ? -20.002 9.468 -5.262 1.00 81.81 399 ASP A O 1
ATOM 3172 N N . PRO A 1 400 ? -19.221 10.515 -3.428 1.00 85.00 400 PRO A N 1
ATOM 3173 C CA . PRO A 1 400 ? -18.505 10.606 -2.155 1.00 85.00 400 PRO A CA 1
ATOM 3174 C C . PRO A 1 400 ? -19.174 9.804 -1.031 1.00 85.00 400 PRO A C 1
ATOM 3176 O O . PRO A 1 400 ? -20.398 9.704 -0.945 1.00 85.00 400 PRO A O 1
ATOM 3179 N N . TYR A 1 401 ? -18.357 9.260 -0.126 1.00 86.69 401 TYR A N 1
ATOM 3180 C CA . TYR A 1 401 ? -18.859 8.653 1.106 1.00 86.69 401 TYR A CA 1
ATOM 3181 C C . TYR A 1 401 ? -19.328 9.737 2.079 1.00 86.69 401 TYR A C 1
ATOM 3183 O O . TYR A 1 401 ? -18.549 10.600 2.484 1.00 86.69 401 TYR A O 1
ATOM 3191 N N . ILE A 1 402 ? -20.589 9.649 2.494 1.00 86.69 402 ILE A N 1
ATOM 3192 C CA . ILE A 1 402 ? -21.182 10.537 3.491 1.00 86.69 402 ILE A CA 1
ATOM 3193 C C . ILE A 1 402 ? -21.264 9.770 4.808 1.00 86.69 402 ILE A C 1
ATOM 3195 O O . ILE A 1 402 ? -21.945 8.750 4.906 1.00 86.69 402 ILE A O 1
ATOM 3199 N N . LYS A 1 403 ? -20.548 10.253 5.826 1.00 84.88 403 LYS A N 1
ATOM 3200 C CA . LYS A 1 403 ? -20.563 9.643 7.156 1.00 84.88 403 LYS A CA 1
ATOM 3201 C C . LYS A 1 403 ? -21.893 9.934 7.844 1.00 84.88 403 LYS A C 1
ATOM 3203 O O . LYS A 1 403 ? -22.204 11.088 8.131 1.00 84.88 403 LYS A O 1
ATOM 3208 N N . GLU A 1 404 ? -22.648 8.886 8.149 1.00 83.81 404 GLU A N 1
ATOM 3209 C CA . GLU A 1 404 ? -23.888 9.017 8.910 1.00 83.81 404 GLU A CA 1
ATOM 3210 C C . GLU A 1 404 ? -23.590 9.378 10.377 1.00 83.81 404 GLU A C 1
ATOM 3212 O O . GLU A 1 404 ? -22.771 8.709 11.024 1.00 83.81 404 GLU A O 1
ATOM 3217 N N . PRO A 1 405 ? -24.223 10.428 10.931 1.00 87.00 405 PRO A N 1
ATOM 3218 C CA . PRO A 1 405 ? -24.058 10.773 12.333 1.00 87.00 405 PRO A CA 1
ATOM 3219 C C . PRO A 1 405 ? -24.735 9.718 13.213 1.00 87.00 405 PRO A C 1
ATOM 3221 O O . PRO A 1 405 ? -25.914 9.405 13.053 1.00 87.00 405 PRO A O 1
ATOM 3224 N N . LEU A 1 406 ? -23.991 9.181 14.181 1.00 90.25 406 LEU A N 1
ATOM 3225 C CA . LEU A 1 406 ? -24.547 8.261 15.169 1.00 90.25 406 LEU A CA 1
ATOM 3226 C C . LEU A 1 406 ? -25.240 9.048 16.292 1.00 90.25 406 LEU A C 1
ATOM 3228 O O . LEU A 1 406 ? -24.627 9.972 16.831 1.00 90.25 406 LEU A O 1
ATOM 3232 N N . PRO A 1 407 ? -26.463 8.667 16.709 1.00 92.56 407 PRO A N 1
ATOM 3233 C CA . PRO A 1 407 ? -27.140 9.321 17.823 1.00 92.56 407 PRO A CA 1
ATOM 3234 C C . PRO A 1 407 ? -26.315 9.229 19.115 1.00 92.56 407 PRO A C 1
ATOM 3236 O O . PRO A 1 407 ? -25.816 8.134 19.426 1.00 92.56 407 PRO A O 1
ATOM 3239 N N . PRO A 1 408 ? -26.187 10.322 19.893 1.00 94.69 408 PRO A N 1
ATOM 3240 C CA . PRO A 1 408 ? -25.455 10.310 21.157 1.00 94.69 408 PRO A CA 1
ATOM 3241 C C . PRO A 1 408 ? -26.072 9.295 22.120 1.00 94.69 408 PRO A C 1
ATOM 3243 O O . PRO A 1 408 ? -27.282 9.070 22.101 1.00 94.69 408 PRO A O 1
ATOM 3246 N N . LEU A 1 409 ? -25.239 8.633 22.917 1.00 95.69 409 LEU A N 1
ATOM 3247 C CA . LEU A 1 409 ? -25.707 7.676 23.918 1.00 95.69 409 LEU A CA 1
ATOM 3248 C C . LEU A 1 409 ? -26.326 8.404 25.106 1.00 95.69 409 LEU A C 1
ATOM 3250 O O . LEU A 1 409 ? -25.729 9.334 25.645 1.00 95.69 409 LEU A O 1
ATOM 3254 N N . THR A 1 410 ? -27.491 7.939 25.548 1.00 96.50 410 THR A N 1
ATOM 3255 C CA . THR A 1 410 ? -28.027 8.344 26.854 1.00 96.50 410 THR A CA 1
ATOM 3256 C C . THR A 1 410 ? -27.212 7.714 27.987 1.00 96.50 410 THR A C 1
ATOM 3258 O O . THR A 1 410 ? -26.539 6.700 27.788 1.00 96.50 410 THR A O 1
ATOM 3261 N N . ASP A 1 411 ? -27.298 8.257 29.203 1.00 94.38 411 ASP A N 1
ATOM 3262 C CA . ASP A 1 411 ? -26.597 7.684 30.363 1.00 94.38 411 ASP A CA 1
ATOM 3263 C C . ASP A 1 411 ? -27.018 6.233 30.641 1.00 94.38 411 ASP A C 1
ATOM 3265 O O . ASP A 1 411 ? -26.184 5.384 30.970 1.00 94.38 411 ASP A O 1
ATOM 3269 N N . GLN A 1 412 ? -28.302 5.921 30.440 1.00 93.38 412 GLN A N 1
ATOM 3270 C CA . GLN A 1 412 ? -28.823 4.562 30.569 1.00 93.38 412 GLN A CA 1
ATOM 3271 C C . GLN A 1 412 ? -28.248 3.638 29.489 1.00 93.38 412 GLN A C 1
ATOM 3273 O O . GLN A 1 412 ? -27.758 2.557 29.807 1.00 93.38 412 GLN A O 1
ATOM 3278 N N . GLU A 1 413 ? -28.253 4.066 28.224 1.00 96.12 413 GLU A N 1
ATOM 3279 C CA . GLU A 1 413 ? -27.652 3.313 27.116 1.00 96.12 413 GLU A CA 1
ATOM 3280 C C . GLU A 1 413 ? -26.161 3.059 27.351 1.00 96.12 413 GLU A C 1
ATOM 3282 O O . GLU A 1 413 ? -25.679 1.941 27.169 1.00 96.12 413 GLU A O 1
ATOM 3287 N N . LYS A 1 414 ? -25.437 4.081 27.814 1.00 94.94 414 LYS A N 1
ATOM 3288 C CA . LYS A 1 414 ? -24.015 3.994 28.136 1.00 94.94 414 LYS A CA 1
ATOM 3289 C C . LYS A 1 414 ? -23.755 2.994 29.262 1.00 94.94 414 LYS A C 1
ATOM 3291 O O . LYS A 1 414 ? -22.824 2.199 29.163 1.00 94.94 414 LYS A O 1
ATOM 3296 N N . MET A 1 415 ? -24.587 2.988 30.304 1.00 92.94 415 MET A N 1
ATOM 3297 C CA . MET A 1 415 ? -24.496 2.025 31.404 1.00 92.94 415 MET A CA 1
ATOM 3298 C C . MET A 1 415 ? -24.736 0.585 30.929 1.00 92.94 415 MET A C 1
ATOM 3300 O O . MET A 1 415 ? -23.947 -0.301 31.259 1.00 92.94 415 MET A O 1
ATOM 3304 N N . VAL A 1 416 ? -25.789 0.356 30.137 1.00 94.56 416 VAL A N 1
ATOM 3305 C CA . VAL A 1 416 ? -26.111 -0.966 29.570 1.00 94.56 416 VAL A CA 1
ATOM 3306 C C . VAL A 1 416 ? -24.966 -1.456 28.682 1.00 94.56 416 VAL A C 1
ATOM 3308 O O . VAL A 1 416 ? -24.480 -2.575 28.849 1.00 94.56 416 VAL A O 1
ATOM 3311 N N . ALA A 1 417 ? -24.486 -0.604 27.772 1.00 94.25 417 ALA A N 1
ATOM 3312 C CA . ALA A 1 417 ? -23.388 -0.930 26.871 1.00 94.25 417 ALA A CA 1
ATOM 3313 C C . ALA A 1 417 ? -22.097 -1.247 27.633 1.00 94.25 417 ALA A C 1
ATOM 3315 O O . ALA A 1 417 ? -21.461 -2.259 27.345 1.00 94.25 417 ALA A O 1
ATOM 3316 N N . ARG A 1 418 ? -21.753 -0.446 28.652 1.00 93.75 418 ARG A N 1
ATOM 3317 C CA . ARG A 1 418 ? -20.597 -0.681 29.526 1.00 93.75 418 ARG A CA 1
ATOM 3318 C C . ARG A 1 418 ? -20.665 -2.055 30.186 1.00 93.75 418 ARG A C 1
ATOM 3320 O O . ARG A 1 418 ? -19.681 -2.786 30.160 1.00 93.75 418 ARG A O 1
ATOM 3327 N N . GLN A 1 419 ? -21.821 -2.422 30.742 1.00 91.44 419 GLN A N 1
ATOM 3328 C CA . GLN A 1 419 ? -21.997 -3.731 31.373 1.00 91.44 419 GLN A CA 1
ATOM 3329 C C . GLN A 1 419 ? -21.871 -4.873 30.362 1.00 91.44 419 GLN A C 1
ATOM 3331 O O . GLN A 1 419 ? -21.228 -5.871 30.669 1.00 91.44 419 GLN A O 1
ATOM 3336 N N . MET A 1 420 ? -22.421 -4.742 29.150 1.00 91.25 420 MET A N 1
ATOM 3337 C CA . MET A 1 420 ? -22.223 -5.752 28.100 1.00 91.25 420 MET A CA 1
ATOM 3338 C C . MET A 1 420 ? -20.752 -5.864 27.677 1.00 91.25 420 MET A C 1
ATOM 3340 O O . MET A 1 420 ? -20.253 -6.969 27.496 1.00 91.25 420 MET A O 1
ATOM 3344 N N . PHE A 1 421 ? -20.052 -4.736 27.565 1.00 92.00 421 PHE A N 1
ATOM 3345 C CA . PHE A 1 421 ? -18.660 -4.652 27.121 1.00 92.00 421 PHE A CA 1
ATOM 3346 C C . PHE A 1 421 ? -17.664 -5.301 28.102 1.00 92.00 421 PHE A C 1
ATOM 3348 O O . PHE A 1 421 ? -16.616 -5.809 27.695 1.00 92.00 421 PHE A O 1
ATOM 3355 N N . THR A 1 422 ? -17.987 -5.308 29.399 1.00 89.56 422 THR A N 1
ATOM 3356 C CA . THR A 1 422 ? -17.157 -5.916 30.453 1.00 89.56 422 THR A CA 1
ATOM 3357 C C . THR A 1 422 ? -17.632 -7.299 30.903 1.00 89.56 422 THR A C 1
ATOM 3359 O O . THR A 1 422 ? -16.947 -7.940 31.698 1.00 89.56 422 THR A O 1
ATOM 3362 N N . SER A 1 423 ? -18.769 -7.792 30.404 1.00 83.19 423 SER A N 1
ATOM 3363 C CA . SER A 1 423 ? -19.337 -9.085 30.812 1.00 83.19 423 SER A CA 1
ATOM 3364 C C . SER A 1 423 ? -18.899 -10.244 29.916 1.00 83.19 423 SER A C 1
ATOM 3366 O O . SER A 1 423 ? -18.619 -10.081 28.731 1.00 83.19 423 SER A O 1
ATOM 3368 N N . GLY A 1 424 ? -18.880 -11.458 30.474 1.00 75.00 424 GLY A N 1
ATOM 3369 C CA . GLY A 1 424 ? -18.500 -12.668 29.742 1.00 75.00 424 GLY A CA 1
ATOM 3370 C C . GLY A 1 424 ? -17.004 -12.719 29.446 1.00 75.00 424 GLY A C 1
ATOM 3371 O O . GLY A 1 424 ? -16.212 -13.004 30.339 1.00 75.00 424 GLY A O 1
ATOM 3372 N N . THR A 1 425 ? -16.622 -12.452 28.194 1.00 71.88 425 THR A N 1
ATOM 3373 C CA . THR A 1 425 ? -15.217 -12.241 27.809 1.00 71.88 425 THR A CA 1
ATOM 3374 C C . THR A 1 425 ? -15.014 -10.743 27.582 1.00 71.88 425 THR A C 1
ATOM 3376 O O . THR A 1 425 ? -15.396 -10.256 26.516 1.00 71.88 425 THR A O 1
ATOM 3379 N N . PRO A 1 426 ? -14.434 -10.004 28.551 1.00 84.81 426 PRO A N 1
ATOM 3380 C CA . PRO A 1 426 ? -14.293 -8.556 28.445 1.00 84.81 426 PRO A CA 1
ATOM 3381 C C . PRO A 1 426 ? -13.553 -8.158 27.168 1.00 84.81 426 PRO A C 1
ATOM 3383 O O . PRO A 1 426 ? -12.478 -8.694 26.884 1.00 84.81 426 PRO A O 1
ATOM 3386 N N . CYS A 1 427 ? -14.088 -7.189 26.422 1.00 91.25 427 CYS A N 1
ATOM 3387 C CA . CYS A 1 427 ? -13.515 -6.779 25.136 1.00 91.25 427 CYS A CA 1
ATOM 3388 C C . CYS A 1 427 ? -12.067 -6.281 25.288 1.00 91.25 427 CYS A C 1
ATOM 3390 O O . CYS A 1 427 ? -11.201 -6.585 24.465 1.00 91.25 427 CYS A O 1
ATOM 3392 N N . LEU A 1 428 ? -11.774 -5.580 26.390 1.00 91.81 428 LEU A N 1
ATOM 3393 C CA . LEU A 1 428 ? -10.427 -5.084 26.680 1.00 91.81 428 LEU A CA 1
ATOM 3394 C C . LEU A 1 428 ? -9.426 -6.186 27.006 1.00 91.81 428 LEU A C 1
ATOM 3396 O O . LEU A 1 428 ? -8.254 -5.881 27.048 1.00 91.81 428 LEU A O 1
ATOM 3400 N N . LYS A 1 429 ? -9.817 -7.455 27.181 1.00 90.62 429 LYS A N 1
ATOM 3401 C CA . LYS A 1 429 ? -8.851 -8.546 27.399 1.00 90.62 429 LYS A CA 1
ATOM 3402 C C . LYS A 1 429 ? -7.954 -8.787 26.179 1.00 90.62 429 LYS A C 1
ATOM 3404 O O . LYS A 1 429 ? -6.815 -9.211 26.337 1.00 90.62 429 LYS A O 1
ATOM 3409 N N . CYS A 1 430 ? -8.468 -8.537 24.975 1.00 92.25 430 CYS A N 1
ATOM 3410 C CA . CYS A 1 430 ? -7.742 -8.767 23.722 1.00 92.25 430 CYS A CA 1
ATOM 3411 C C . CYS A 1 430 ? -7.399 -7.471 22.981 1.00 92.25 430 CYS A C 1
ATOM 3413 O O . CYS A 1 430 ? -6.439 -7.450 22.210 1.00 92.25 430 CYS A O 1
ATOM 3415 N N . HIS A 1 431 ? -8.186 -6.413 23.177 1.00 93.69 431 HIS A N 1
ATOM 3416 C CA . HIS A 1 431 ? -8.002 -5.133 22.500 1.00 93.69 431 HIS A CA 1
ATOM 3417 C C . HIS A 1 431 ? -6.975 -4.253 23.209 1.00 93.69 431 HIS A C 1
ATOM 3419 O O . HIS A 1 431 ? -6.966 -4.187 24.433 1.00 93.69 431 HIS A O 1
ATOM 3425 N N . VAL A 1 432 ? -6.141 -3.570 22.423 1.00 92.56 432 VAL A N 1
ATOM 3426 C CA . VAL A 1 432 ? -5.151 -2.586 22.890 1.00 92.56 432 VAL A CA 1
ATOM 3427 C C . VAL A 1 432 ? -5.832 -1.466 23.680 1.00 92.56 432 VAL A C 1
ATOM 3429 O O . VAL A 1 432 ? -6.870 -0.948 23.261 1.00 92.56 432 VAL A O 1
ATOM 3432 N N . THR A 1 433 ? -5.220 -1.063 24.790 1.00 89.69 433 THR A N 1
ATOM 3433 C CA . THR A 1 433 ? -5.744 -0.057 25.725 1.00 89.69 433 THR A CA 1
ATOM 3434 C C . THR A 1 433 ? -4.816 1.145 25.897 1.00 89.69 433 THR A C 1
ATOM 3436 O O . THR A 1 433 ? -5.262 2.185 26.383 1.00 89.69 433 THR A O 1
ATOM 3439 N N . GLY A 1 434 ? -3.556 1.041 25.467 1.00 85.38 434 GLY A N 1
ATOM 3440 C CA . GLY A 1 434 ? -2.513 2.033 25.727 1.00 85.38 434 GLY A CA 1
ATOM 3441 C C . GLY A 1 434 ? -1.717 1.759 27.006 1.00 85.38 434 GLY A C 1
ATOM 3442 O O . GLY A 1 434 ? -0.743 2.465 27.261 1.00 85.38 434 GLY A O 1
ATOM 3443 N N . ASP A 1 435 ? -2.103 0.752 27.800 1.00 86.69 435 ASP A N 1
ATOM 3444 C CA . ASP A 1 435 ? -1.286 0.261 28.908 1.00 86.69 435 ASP A CA 1
ATOM 3445 C C . ASP A 1 435 ? -0.220 -0.717 28.377 1.00 86.69 435 ASP A C 1
ATOM 3447 O O . ASP A 1 435 ? -0.581 -1.767 27.839 1.00 86.69 435 ASP A O 1
ATOM 3451 N N . PRO A 1 436 ? 1.089 -0.444 28.546 1.00 87.12 436 PRO A N 1
ATOM 3452 C CA . PRO A 1 436 ? 2.142 -1.280 27.969 1.00 87.12 436 PRO A CA 1
ATOM 3453 C C . PRO A 1 436 ? 2.139 -2.735 28.451 1.00 87.12 436 PRO A C 1
ATOM 3455 O O . PRO A 1 436 ? 2.562 -3.627 27.715 1.00 87.12 436 PRO A O 1
ATOM 3458 N N . THR A 1 437 ? 1.693 -2.995 29.684 1.00 88.31 437 THR A N 1
ATOM 3459 C CA . THR A 1 437 ? 1.704 -4.351 30.253 1.00 88.31 437 THR A CA 1
ATOM 3460 C C . THR A 1 437 ? 0.594 -5.211 29.664 1.00 88.31 437 THR A C 1
ATOM 3462 O O . THR A 1 437 ? 0.806 -6.391 29.372 1.00 88.31 437 THR A O 1
ATOM 3465 N N . HIS A 1 438 ? -0.569 -4.602 29.443 1.00 88.50 438 HIS A N 1
ATOM 3466 C CA . HIS A 1 438 ? -1.694 -5.207 28.751 1.00 88.50 438 HIS A CA 1
ATOM 3467 C C . HIS A 1 438 ? -1.414 -5.370 27.253 1.00 88.50 438 HIS A C 1
ATOM 3469 O O . HIS A 1 438 ? -1.546 -6.465 26.699 1.00 88.50 438 HIS A O 1
ATOM 3475 N N . ASP A 1 439 ? -0.953 -4.298 26.610 1.00 89.50 439 ASP A N 1
ATOM 3476 C CA . ASP A 1 439 ? -0.751 -4.226 25.163 1.00 89.50 439 ASP A CA 1
ATOM 3477 C C . ASP A 1 439 ? 0.297 -5.227 24.660 1.00 89.50 439 ASP A C 1
ATOM 3479 O O . ASP A 1 439 ? 0.189 -5.708 23.534 1.00 89.50 439 ASP A O 1
ATOM 3483 N N . ALA A 1 440 ? 1.249 -5.630 25.509 1.00 86.81 440 ALA A N 1
ATOM 3484 C CA . ALA A 1 440 ? 2.231 -6.673 25.203 1.00 86.81 440 ALA A CA 1
ATOM 3485 C C . ALA A 1 440 ? 1.610 -8.045 24.864 1.00 86.81 440 ALA A C 1
ATOM 3487 O O . ALA A 1 440 ? 2.276 -8.889 24.266 1.00 86.81 440 ALA A O 1
ATOM 3488 N N . LYS A 1 441 ? 0.354 -8.293 25.261 1.00 88.38 441 LYS A N 1
ATOM 3489 C CA . LYS A 1 441 ? -0.395 -9.530 24.968 1.00 88.38 441 LYS A CA 1
ATOM 3490 C C . LYS A 1 441 ? -1.656 -9.277 24.140 1.00 88.38 441 LYS A C 1
ATOM 3492 O O . LYS A 1 441 ? -2.375 -10.226 23.825 1.00 88.38 441 LYS A O 1
ATOM 3497 N N . ALA A 1 442 ? -1.948 -8.018 23.822 1.00 89.06 442 ALA A N 1
ATOM 3498 C CA . ALA A 1 442 ? -3.108 -7.653 23.031 1.00 89.06 442 ALA A CA 1
ATOM 3499 C C . ALA A 1 442 ? -2.921 -8.096 21.574 1.00 89.06 442 ALA A C 1
ATOM 3501 O O . ALA A 1 442 ? -1.834 -8.011 21.011 1.00 89.06 442 ALA A O 1
ATOM 3502 N N . ILE A 1 443 ? -4.008 -8.546 20.953 1.00 89.88 443 ILE A N 1
ATOM 3503 C CA . ILE A 1 443 ? -4.032 -9.050 19.569 1.00 89.88 443 ILE A CA 1
ATOM 3504 C C . ILE A 1 443 ? -5.123 -8.376 18.732 1.00 89.88 443 ILE A C 1
ATOM 3506 O O . ILE A 1 443 ? -5.432 -8.812 17.624 1.00 89.88 443 ILE A O 1
ATOM 3510 N N . ALA A 1 444 ? -5.742 -7.316 19.259 1.00 91.25 444 ALA A N 1
ATOM 3511 C CA . ALA A 1 444 ? -6.815 -6.596 18.591 1.00 91.25 444 ALA A CA 1
ATOM 3512 C C . ALA A 1 444 ? -6.646 -5.066 18.696 1.00 91.25 444 ALA A C 1
ATOM 3514 O O . ALA A 1 444 ? -6.070 -4.571 19.665 1.00 91.25 444 ALA A O 1
ATOM 3515 N N . PRO A 1 445 ? -7.104 -4.289 17.693 1.00 92.12 445 PRO A N 1
ATOM 3516 C CA . PRO A 1 445 ? -6.886 -2.840 17.652 1.00 92.12 445 PRO A CA 1
ATOM 3517 C C . PRO A 1 445 ? -7.571 -2.063 18.782 1.00 92.12 445 PRO A C 1
ATOM 3519 O O . PRO A 1 445 ? -8.603 -2.485 19.296 1.00 92.12 445 PRO A O 1
ATOM 3522 N N . ASN A 1 446 ? -7.047 -0.879 19.093 1.00 92.62 446 ASN A N 1
ATOM 3523 C CA . ASN A 1 446 ? -7.616 0.022 20.095 1.00 92.62 446 ASN A CA 1
ATOM 3524 C C . ASN A 1 446 ? -8.981 0.588 19.644 1.00 92.62 446 ASN A C 1
ATOM 3526 O O . ASN A 1 446 ? -9.120 1.057 18.509 1.00 92.62 446 ASN A O 1
ATOM 3530 N N . PHE A 1 447 ? -9.982 0.569 20.533 1.00 94.62 447 PHE A N 1
ATOM 3531 C CA . PHE A 1 447 ? -11.333 1.069 20.247 1.00 94.62 447 PHE A CA 1
ATOM 3532 C C . PHE A 1 447 ? -11.392 2.584 20.036 1.00 94.62 447 PHE A C 1
ATOM 3534 O O . PHE A 1 447 ? -12.268 3.045 19.309 1.00 94.62 447 PHE A O 1
ATOM 3541 N N . LEU A 1 448 ? -10.435 3.349 20.570 1.00 92.44 448 LEU A N 1
ATOM 3542 C CA . LEU A 1 448 ? -10.335 4.795 20.337 1.00 92.44 448 LEU A CA 1
ATOM 3543 C C . LEU A 1 448 ? -10.185 5.151 18.850 1.00 92.44 448 LEU A C 1
ATOM 3545 O O . LEU A 1 448 ? -10.534 6.249 18.438 1.00 92.44 448 LEU A O 1
ATOM 3549 N N . LEU A 1 449 ? -9.703 4.213 18.030 1.00 91.38 449 LEU A N 1
ATOM 3550 C CA . LEU A 1 449 ? -9.535 4.406 16.590 1.00 91.38 449 LEU A CA 1
ATOM 3551 C C . LEU A 1 449 ? -10.774 3.986 15.789 1.00 91.38 449 LEU A C 1
ATOM 3553 O O . LEU A 1 449 ? -10.818 4.201 14.580 1.00 91.38 449 LEU A O 1
ATOM 3557 N N . ALA A 1 450 ? -11.772 3.356 16.419 1.00 93.38 450 ALA A N 1
ATOM 3558 C CA . ALA A 1 450 ? -12.901 2.750 15.718 1.00 93.38 450 ALA A CA 1
ATOM 3559 C C . ALA A 1 450 ? -13.740 3.786 14.962 1.00 93.38 450 ALA A C 1
ATOM 3561 O O . ALA A 1 450 ? -14.069 3.561 13.802 1.00 93.38 450 ALA A O 1
ATOM 3562 N N . SER A 1 451 ? -14.039 4.926 15.586 1.00 92.25 451 SER A N 1
ATOM 3563 C CA . SER A 1 451 ? -14.914 5.957 15.015 1.00 92.25 451 SER A CA 1
ATOM 3564 C C . SER A 1 451 ? -14.297 6.698 13.830 1.00 92.25 451 SER A C 1
ATOM 3566 O O . SER A 1 451 ? -15.020 7.162 12.946 1.00 92.25 451 SER A O 1
ATOM 3568 N N . GLU A 1 452 ? -12.971 6.815 13.806 1.00 90.50 452 GLU A N 1
ATOM 3569 C CA . GLU A 1 452 ? -12.223 7.420 12.707 1.00 90.50 452 GLU A CA 1
ATOM 3570 C C . GLU A 1 452 ? -11.983 6.430 11.571 1.00 90.50 452 GLU A C 1
ATOM 3572 O O . GLU A 1 452 ? -11.969 6.826 10.410 1.00 90.50 452 GLU A O 1
ATOM 3577 N N . ARG A 1 453 ? -11.779 5.152 11.907 1.00 93.00 453 ARG A N 1
ATOM 3578 C CA . ARG A 1 453 ? -11.342 4.124 10.965 1.00 93.00 453 ARG A CA 1
ATOM 3579 C C . ARG A 1 453 ? -12.478 3.341 10.338 1.00 93.00 453 ARG A C 1
ATOM 3581 O O . ARG A 1 453 ? -12.384 3.022 9.161 1.00 93.00 453 ARG A O 1
ATOM 3588 N N . LEU A 1 454 ? -13.460 2.908 11.118 1.00 95.56 454 LEU A N 1
ATOM 3589 C CA . LEU A 1 454 ? -14.433 1.894 10.714 1.00 95.56 454 LEU A CA 1
ATOM 3590 C C . LEU A 1 454 ? -15.763 2.522 10.304 1.00 95.56 454 LEU A C 1
ATOM 3592 O O . LEU A 1 454 ? -16.150 3.580 10.793 1.00 95.56 454 LEU A O 1
ATOM 3596 N N . LYS A 1 455 ? -16.508 1.817 9.450 1.00 94.56 455 LYS A N 1
ATOM 3597 C CA . LYS A 1 455 ? -17.914 2.128 9.166 1.00 94.56 455 LYS A CA 1
ATOM 3598 C C . LYS A 1 455 ? -18.846 1.413 10.162 1.00 94.56 455 LYS A C 1
ATOM 3600 O O . LYS A 1 455 ? -18.608 0.231 10.454 1.00 94.56 455 LYS A O 1
ATOM 3605 N N . PRO A 1 456 ? -19.910 2.069 10.673 1.00 94.62 456 PRO A N 1
ATOM 3606 C CA . PRO A 1 456 ? -20.816 1.467 11.658 1.00 94.62 456 PRO A CA 1
ATOM 3607 C C . PRO A 1 456 ? -21.458 0.163 11.175 1.00 94.62 456 PRO A C 1
ATOM 3609 O O . PRO A 1 456 ? -21.414 -0.839 11.883 1.00 94.62 456 PRO A O 1
ATOM 3612 N N . ASP A 1 457 ? -21.968 0.134 9.942 1.00 92.06 457 ASP A N 1
ATOM 3613 C CA . ASP A 1 457 ? -22.639 -1.048 9.384 1.00 92.06 457 ASP A CA 1
ATOM 3614 C C . ASP A 1 457 ? -21.712 -2.247 9.200 1.00 92.06 457 ASP A C 1
ATOM 3616 O O . ASP A 1 457 ? -22.112 -3.396 9.397 1.00 92.06 457 ASP A O 1
ATOM 3620 N N . TRP A 1 458 ? -20.457 -2.004 8.822 1.00 94.38 458 TRP A N 1
ATOM 3621 C CA . TRP A 1 458 ? -19.473 -3.078 8.774 1.00 94.38 458 TRP A CA 1
ATOM 3622 C C . TRP A 1 458 ? -19.140 -3.581 10.175 1.00 94.38 458 TRP A C 1
ATOM 3624 O O . TRP A 1 458 ? -19.093 -4.788 10.384 1.00 94.38 458 TRP A O 1
ATOM 3634 N N . THR A 1 459 ? -18.981 -2.675 11.144 1.00 95.81 459 THR A N 1
ATOM 3635 C CA . THR A 1 459 ? -18.718 -3.044 12.544 1.00 95.81 459 THR A CA 1
ATOM 3636 C C . THR A 1 459 ? -19.868 -3.861 13.126 1.00 95.81 459 THR A C 1
ATOM 3638 O O . THR A 1 459 ? -19.628 -4.853 13.806 1.00 95.81 459 THR A O 1
ATOM 3641 N N . PHE A 1 460 ? -21.111 -3.501 12.805 1.00 95.50 460 PHE A N 1
ATOM 3642 C CA . PHE A 1 460 ? -22.292 -4.275 13.170 1.00 95.50 460 PHE A CA 1
ATOM 3643 C C . PHE A 1 460 ? -22.199 -5.707 12.635 1.00 95.50 460 PHE A C 1
ATOM 3645 O O . PHE A 1 460 ? -22.258 -6.648 13.418 1.00 95.50 460 PHE A O 1
ATOM 3652 N N . ARG A 1 461 ? -21.955 -5.889 11.328 1.00 94.00 461 ARG A N 1
ATOM 3653 C CA . ARG A 1 461 ? -21.790 -7.227 10.724 1.00 94.00 461 ARG A CA 1
ATOM 3654 C C . ARG A 1 461 ? -20.610 -7.998 11.328 1.00 94.00 461 ARG A C 1
ATOM 3656 O O . ARG A 1 461 ? -20.736 -9.193 11.571 1.00 94.00 461 ARG A O 1
ATOM 3663 N N . TRP A 1 462 ? -19.503 -7.308 11.613 1.00 94.69 462 TRP A N 1
ATOM 3664 C CA . TRP A 1 462 ? -18.329 -7.875 12.277 1.00 94.69 462 TRP A CA 1
ATOM 3665 C C . TRP A 1 462 ? -18.644 -8.412 13.671 1.00 94.69 462 TRP A C 1
ATOM 3667 O O . TRP A 1 462 ? -18.189 -9.495 14.001 1.00 94.69 462 TRP A O 1
ATOM 3677 N N . LEU A 1 463 ? -19.437 -7.705 14.477 1.00 94.38 463 LEU A N 1
ATOM 3678 C CA . LEU A 1 463 ? -19.813 -8.172 15.816 1.00 94.38 463 LEU A CA 1
ATOM 3679 C C . LEU A 1 463 ? -20.755 -9.383 15.801 1.00 94.38 463 LEU A C 1
ATOM 3681 O O . LEU A 1 463 ? -20.762 -10.147 16.766 1.00 94.38 463 LEU A O 1
ATOM 3685 N N . LEU A 1 464 ? -21.554 -9.553 14.743 1.00 94.12 464 LEU A N 1
ATOM 3686 C CA . LEU A 1 464 ? -22.479 -10.681 14.624 1.00 94.12 464 LEU A CA 1
ATOM 3687 C C . LEU A 1 464 ? -21.748 -11.986 14.294 1.00 94.12 464 LEU A C 1
ATOM 3689 O O . LEU A 1 464 ? -21.963 -12.993 14.967 1.00 94.12 464 LEU A O 1
ATOM 3693 N N . ASP A 1 465 ? -20.881 -11.960 13.278 1.00 93.06 465 ASP A N 1
ATOM 3694 C CA . ASP A 1 465 ? -20.118 -13.135 12.849 1.00 93.06 465 ASP A CA 1
ATOM 3695 C C . ASP A 1 465 ? -18.760 -12.738 12.227 1.00 93.06 465 ASP A C 1
ATOM 3697 O O . ASP A 1 465 ? -18.632 -12.579 11.005 1.00 93.06 465 ASP A O 1
ATOM 3701 N N . PRO A 1 466 ? -17.717 -12.561 13.061 1.00 92.75 466 PRO A N 1
ATOM 3702 C CA . PRO A 1 466 ? -16.372 -12.252 12.590 1.00 92.75 466 PRO A CA 1
ATOM 3703 C C . PRO A 1 466 ? -15.786 -13.330 11.671 1.00 92.75 466 PRO A C 1
ATOM 3705 O O . PRO A 1 466 ? -15.051 -13.000 10.738 1.00 92.75 466 PRO A O 1
ATOM 3708 N N . ALA A 1 467 ? -16.095 -14.610 11.914 1.00 91.19 467 ALA A N 1
ATOM 3709 C CA . ALA A 1 467 ? -15.501 -15.735 11.192 1.00 91.19 467 ALA A CA 1
ATOM 3710 C C . ALA A 1 467 ? -15.962 -15.801 9.728 1.00 91.19 467 ALA A C 1
ATOM 3712 O O . ALA A 1 467 ? -15.193 -16.235 8.869 1.00 91.19 467 ALA A O 1
ATOM 3713 N N . GLN A 1 468 ? -17.170 -15.314 9.427 1.00 88.81 468 GLN A N 1
ATOM 3714 C CA . GLN A 1 468 ? -17.663 -15.168 8.051 1.00 88.81 468 GLN A CA 1
ATOM 3715 C C . GLN A 1 468 ? -16.928 -14.077 7.265 1.00 88.81 468 GLN A C 1
ATOM 3717 O O . GLN A 1 468 ? -16.791 -14.173 6.047 1.00 88.81 468 GLN A O 1
ATOM 3722 N N . ILE A 1 469 ? -16.448 -13.031 7.944 1.00 87.56 469 ILE A N 1
ATOM 3723 C CA . ILE A 1 469 ? -15.743 -11.912 7.301 1.00 87.56 469 ILE A CA 1
ATOM 3724 C C . ILE A 1 469 ? -14.239 -12.190 7.214 1.00 87.56 469 ILE A C 1
ATOM 3726 O O . ILE A 1 469 ? -13.612 -11.910 6.193 1.00 87.56 469 ILE A O 1
ATOM 3730 N N . ALA A 1 470 ? -13.647 -12.734 8.278 1.00 87.00 470 ALA A N 1
ATOM 3731 C CA . ALA A 1 470 ? -12.237 -13.094 8.344 1.00 87.00 470 ALA A CA 1
ATOM 3732 C C . ALA A 1 470 ? -12.074 -14.493 8.965 1.00 87.00 470 ALA A C 1
ATOM 3734 O O . ALA A 1 470 ? -11.922 -14.618 10.186 1.00 87.00 470 ALA A O 1
ATOM 3735 N N . PRO A 1 471 ? -12.073 -15.551 8.137 1.00 85.19 471 PRO A N 1
ATOM 3736 C CA . PRO A 1 471 ? -11.873 -16.915 8.610 1.00 85.19 471 PRO A CA 1
ATOM 3737 C C . PRO A 1 471 ? -10.563 -17.062 9.396 1.00 85.19 471 PRO A C 1
ATOM 3739 O O . PRO A 1 471 ? -9.503 -16.642 8.933 1.00 85.19 471 PRO A O 1
ATOM 3742 N N . GLY A 1 472 ? -10.637 -17.669 10.583 1.00 83.06 472 GLY A N 1
ATOM 3743 C CA . GLY A 1 472 ? -9.486 -17.837 11.479 1.00 83.06 472 GLY A CA 1
ATOM 3744 C C . GLY A 1 472 ? -9.160 -16.616 12.347 1.00 83.06 472 GLY A C 1
ATOM 3745 O O . GLY A 1 472 ? -8.115 -16.598 12.988 1.00 83.06 472 GLY A O 1
ATOM 3746 N N . THR A 1 473 ? -10.021 -15.594 12.385 1.00 87.62 473 THR A N 1
ATOM 3747 C CA . THR A 1 473 ? -9.859 -14.474 13.322 1.00 87.62 473 THR A CA 1
ATOM 3748 C C . THR A 1 473 ? -9.974 -14.920 14.784 1.00 87.62 473 THR A C 1
ATOM 3750 O O . THR A 1 473 ? -10.779 -15.785 15.121 1.00 87.62 473 THR A O 1
ATOM 3753 N N . ALA A 1 474 ? -9.206 -14.277 15.669 1.00 88.81 474 ALA A N 1
ATOM 3754 C CA . ALA A 1 474 ? -9.292 -14.479 17.115 1.00 88.81 474 ALA A CA 1
ATOM 3755 C C . ALA A 1 474 ? -10.539 -13.834 17.758 1.00 88.81 474 ALA A C 1
ATOM 3757 O O . ALA A 1 474 ? -10.818 -14.069 18.933 1.00 88.81 474 ALA A O 1
ATOM 3758 N N . MET A 1 475 ? -11.284 -13.003 17.017 1.00 91.31 475 MET A N 1
ATOM 3759 C CA . MET A 1 475 ? -12.522 -12.399 17.510 1.00 91.31 475 MET A CA 1
ATOM 3760 C C . MET A 1 475 ? -13.611 -13.479 17.667 1.00 91.31 475 MET A C 1
ATOM 3762 O O . MET A 1 475 ? -13.919 -14.167 16.689 1.00 91.31 475 MET A O 1
ATOM 3766 N N . PRO A 1 476 ? -14.225 -13.636 18.856 1.00 90.19 476 PRO A N 1
ATOM 3767 C CA . PRO A 1 476 ? -15.221 -14.677 19.087 1.00 90.19 476 PRO A CA 1
ATOM 3768 C C . PRO A 1 476 ? -16.495 -14.436 18.272 1.00 90.19 476 PRO A C 1
ATOM 3770 O O . PRO A 1 476 ? -16.979 -13.310 18.160 1.00 90.19 476 PRO A O 1
ATOM 3773 N N . SER A 1 477 ? -17.060 -15.519 17.739 1.00 90.75 477 SER A N 1
ATOM 3774 C CA . SER A 1 477 ? -18.374 -15.521 17.083 1.00 90.75 477 SER A CA 1
ATOM 3775 C C . SER A 1 477 ? -19.481 -15.869 18.079 1.00 90.75 477 SER A C 1
ATOM 3777 O O . SER A 1 477 ? -19.216 -16.434 19.140 1.00 90.75 477 SER A O 1
ATOM 3779 N N . GLY A 1 478 ? -20.731 -15.540 17.745 1.00 89.12 478 GLY A N 1
ATOM 3780 C CA . GLY A 1 478 ? -21.882 -15.894 18.581 1.00 89.12 478 GLY A CA 1
ATOM 3781 C C . GLY A 1 478 ? -22.043 -15.042 19.842 1.00 89.12 478 GLY A C 1
ATOM 3782 O O . GLY A 1 478 ? -22.738 -15.466 20.761 1.00 89.12 478 GLY A O 1
ATOM 3783 N N . LEU A 1 479 ? -21.441 -13.844 19.883 1.00 90.62 479 LEU A N 1
ATOM 3784 C CA . LEU A 1 479 ? -21.662 -12.846 20.943 1.00 90.62 479 LEU A CA 1
ATOM 3785 C C . LEU A 1 479 ? -23.113 -12.356 21.001 1.00 90.62 479 LEU A C 1
ATOM 3787 O O . LEU A 1 479 ? -23.566 -11.878 22.041 1.00 90.62 479 LEU A O 1
ATOM 3791 N N . PHE A 1 480 ? -23.838 -12.480 19.889 1.00 93.50 480 PHE A N 1
ATOM 3792 C CA . PHE A 1 480 ? -25.231 -12.090 19.757 1.00 93.50 480 PHE A CA 1
ATOM 3793 C C . PHE A 1 480 ? -26.047 -13.219 19.137 1.00 93.50 480 PHE A C 1
ATOM 3795 O O . PHE A 1 480 ? -25.552 -13.988 18.314 1.00 93.50 480 PHE A O 1
ATOM 3802 N N . LYS A 1 481 ? -27.322 -13.285 19.511 1.00 93.75 481 LYS A N 1
ATOM 3803 C CA . LYS A 1 481 ? -28.331 -14.146 18.892 1.00 93.75 481 LYS A CA 1
ATOM 3804 C C . LYS A 1 481 ? -29.512 -13.294 18.437 1.00 93.75 481 LYS A C 1
ATOM 3806 O O . LYS A 1 481 ? -29.778 -12.235 19.008 1.00 93.75 481 LYS A O 1
ATOM 3811 N N . LYS A 1 482 ? -30.211 -13.750 17.402 1.00 95.06 482 LYS A N 1
ATOM 3812 C CA . LYS A 1 482 ? -31.386 -13.055 16.876 1.00 95.06 482 LYS A CA 1
ATOM 3813 C C . LYS A 1 482 ? -32.623 -13.427 17.697 1.00 95.06 482 LYS A C 1
ATOM 3815 O O . LYS A 1 482 ? -32.914 -14.609 17.856 1.00 95.06 482 LYS A O 1
ATOM 3820 N N . GLU A 1 483 ? -33.351 -12.428 18.186 1.00 94.00 483 GLU A N 1
ATOM 3821 C CA . GLU A 1 483 ? -34.643 -12.568 18.866 1.00 94.00 483 GLU A CA 1
ATOM 3822 C C . GLU A 1 483 ? -35.665 -11.648 18.189 1.00 94.00 483 GLU A C 1
ATOM 3824 O O . GLU A 1 483 ? -35.592 -10.425 18.310 1.00 94.00 483 GLU A O 1
ATOM 3829 N N . GLY A 1 484 ? -36.603 -12.230 17.434 1.00 91.56 484 GLY A N 1
ATOM 3830 C CA . GLY A 1 484 ? -37.493 -11.457 16.563 1.00 91.56 484 GLY A CA 1
ATOM 3831 C C . GLY A 1 484 ? -36.690 -10.646 15.540 1.00 91.56 484 GLY A C 1
ATOM 3832 O O . GLY A 1 484 ? -35.871 -11.206 14.808 1.00 91.56 484 GLY A O 1
ATOM 3833 N N . ASP A 1 485 ? -36.888 -9.328 15.532 1.00 91.69 485 ASP A N 1
ATOM 3834 C CA . ASP A 1 485 ? -36.206 -8.394 14.624 1.00 91.69 485 ASP A CA 1
ATOM 3835 C C . ASP A 1 485 ? -34.959 -7.721 15.221 1.00 91.69 485 ASP A C 1
ATOM 3837 O O . ASP A 1 485 ? -34.343 -6.879 14.565 1.00 91.69 485 ASP A O 1
ATOM 3841 N N . ARG A 1 486 ? -34.547 -8.097 16.439 1.00 93.94 486 ARG A N 1
ATOM 3842 C CA . ARG A 1 486 ? -33.377 -7.518 17.117 1.00 93.94 486 ARG A CA 1
ATOM 3843 C C . ARG A 1 486 ? -32.296 -8.551 17.416 1.00 93.94 486 ARG A C 1
ATOM 3845 O O . ARG A 1 486 ? -32.564 -9.743 17.570 1.00 93.94 486 ARG A O 1
ATOM 3852 N N . TRP A 1 487 ? -31.067 -8.075 17.556 1.00 96.00 487 TRP A N 1
ATOM 3853 C CA . TRP A 1 487 ? -29.951 -8.847 18.086 1.00 96.00 487 TRP A CA 1
ATOM 3854 C C . TRP A 1 487 ? -29.784 -8.581 19.573 1.00 96.00 487 TRP A C 1
ATOM 3856 O O . TRP A 1 487 ? -29.647 -7.434 19.999 1.00 96.00 487 TRP A O 1
ATOM 3866 N N . VAL A 1 488 ? -29.773 -9.649 20.364 1.00 94.62 488 VAL A N 1
ATOM 3867 C CA . VAL A 1 488 ? -29.538 -9.590 21.808 1.00 94.62 488 VAL A CA 1
ATOM 3868 C C . VAL A 1 488 ? -28.242 -10.296 22.154 1.00 94.62 488 VAL A C 1
ATOM 3870 O O . VAL A 1 488 ? -27.788 -11.191 21.440 1.00 94.62 488 VAL A O 1
ATOM 3873 N N . VAL A 1 489 ? -27.634 -9.883 23.258 1.00 92.31 489 VAL A N 1
ATOM 3874 C CA . VAL A 1 489 ? -26.381 -10.467 23.729 1.00 92.31 489 VAL A CA 1
ATOM 3875 C C . VAL A 1 489 ? -26.589 -11.946 24.087 1.00 92.31 489 VAL A C 1
ATOM 3877 O O . VAL A 1 489 ? -27.570 -12.314 24.730 1.00 92.31 489 VAL A O 1
ATOM 3880 N N . ASN A 1 490 ? -25.666 -12.799 23.661 1.00 91.56 490 ASN A N 1
ATOM 3881 C CA . ASN A 1 490 ? -25.698 -14.241 23.875 1.00 91.56 490 ASN A CA 1
ATOM 3882 C C . ASN A 1 490 ? -24.630 -14.643 24.902 1.00 91.56 490 ASN A C 1
ATOM 3884 O O . ASN A 1 490 ? -23.659 -15.335 24.600 1.00 91.56 490 ASN A O 1
ATOM 3888 N N . LEU A 1 491 ? -24.787 -14.138 26.125 1.00 84.75 491 LEU A N 1
ATOM 3889 C CA . LEU A 1 491 ? -23.931 -14.480 27.259 1.00 84.75 491 LEU A CA 1
ATOM 3890 C C . LEU A 1 491 ? -24.629 -15.521 28.141 1.00 84.75 491 LEU A C 1
ATOM 3892 O O . LEU A 1 491 ? -25.848 -15.445 28.282 1.00 84.75 491 LEU A O 1
ATOM 3896 N N . PRO A 1 492 ? -23.887 -16.434 28.799 1.00 79.81 492 PRO A N 1
ATOM 3897 C CA . PRO A 1 492 ? -24.476 -17.378 29.751 1.00 79.81 492 PRO A CA 1
ATOM 3898 C C . PRO A 1 492 ? -25.264 -16.684 30.870 1.00 79.81 492 PRO A C 1
ATOM 3900 O O . PRO A 1 492 ? -26.337 -17.142 31.238 1.00 79.81 492 PRO A O 1
ATOM 3903 N N . ASN A 1 493 ? -24.748 -15.552 31.361 1.00 83.12 493 ASN A N 1
ATOM 3904 C CA . ASN A 1 493 ? -25.384 -14.706 32.369 1.00 83.12 493 ASN A CA 1
ATOM 3905 C C . ASN A 1 493 ? -25.358 -13.246 31.883 1.00 83.12 493 ASN A C 1
ATOM 3907 O O . ASN A 1 493 ? -24.402 -12.524 32.184 1.00 83.12 493 ASN A O 1
ATOM 3911 N N . PRO A 1 494 ? -26.341 -12.808 31.076 1.00 85.06 494 PRO A N 1
ATOM 3912 C CA . PRO A 1 494 ? -26.388 -11.433 30.600 1.00 85.06 494 PRO A CA 1
ATOM 3913 C C . PRO A 1 494 ? -26.695 -10.473 31.766 1.00 85.06 494 PRO A C 1
ATOM 3915 O O . PRO A 1 494 ? -27.483 -10.818 32.652 1.00 85.06 494 PRO A O 1
ATOM 3918 N N . PRO A 1 495 ? -26.114 -9.258 31.784 1.00 87.44 495 PRO A N 1
ATOM 3919 C CA . PRO A 1 495 ? -26.427 -8.255 32.798 1.00 87.44 495 PRO A CA 1
ATOM 3920 C C . PRO A 1 495 ? -27.926 -7.940 32.854 1.00 87.44 495 PRO A C 1
ATOM 3922 O O . PRO A 1 495 ? -28.584 -7.844 31.818 1.00 87.44 495 PRO A O 1
ATOM 3925 N N . ALA A 1 496 ? -28.461 -7.687 34.052 1.00 88.75 496 ALA A N 1
ATOM 3926 C CA . ALA A 1 496 ? -29.873 -7.328 34.221 1.00 88.75 496 ALA A CA 1
ATOM 3927 C C . ALA A 1 496 ? -30.267 -6.085 33.400 1.00 88.75 496 ALA A C 1
ATOM 3929 O O . ALA A 1 496 ? -31.362 -6.028 32.846 1.00 88.75 496 ALA A O 1
ATOM 3930 N N . SER A 1 497 ? -29.349 -5.123 33.261 1.00 89.44 497 SER A N 1
ATOM 3931 C CA . SER A 1 497 ? -29.553 -3.928 32.436 1.00 89.44 497 SER A CA 1
ATOM 3932 C C . SER A 1 497 ? -29.700 -4.257 30.945 1.00 89.44 497 SER A C 1
ATOM 3934 O O . SER A 1 497 ? -30.507 -3.630 30.265 1.00 89.44 497 SER A O 1
ATOM 3936 N N . ALA A 1 498 ? -28.985 -5.275 30.450 1.00 88.62 498 ALA A N 1
ATOM 3937 C CA . ALA A 1 498 ? -29.107 -5.748 29.077 1.00 88.62 498 ALA A CA 1
ATOM 3938 C C . ALA A 1 498 ? -30.463 -6.428 28.860 1.00 88.62 498 ALA A C 1
ATOM 3940 O O . ALA A 1 498 ? -31.113 -6.167 27.858 1.00 88.62 498 ALA A O 1
ATOM 3941 N N . ASN A 1 499 ? -30.945 -7.221 29.822 1.00 88.56 499 ASN A N 1
ATOM 3942 C CA . ASN A 1 499 ? -32.279 -7.832 29.736 1.00 88.56 499 ASN A CA 1
ATOM 3943 C C . ASN A 1 499 ? -33.408 -6.788 29.755 1.00 88.56 499 ASN A C 1
ATOM 3945 O O . ASN A 1 499 ? -34.435 -6.977 29.109 1.00 88.56 499 ASN A O 1
ATOM 3949 N N . ALA A 1 500 ? -33.218 -5.684 30.483 1.00 91.00 500 ALA A N 1
ATOM 3950 C CA . ALA A 1 500 ? -34.175 -4.583 30.550 1.00 91.00 500 ALA A CA 1
ATOM 3951 C C . ALA A 1 500 ? -34.146 -3.670 29.309 1.00 91.00 500 ALA A C 1
ATOM 3953 O O . ALA A 1 500 ? -35.070 -2.882 29.102 1.00 91.00 500 ALA A O 1
ATOM 3954 N N . TYR A 1 501 ? -33.105 -3.753 28.477 1.00 93.69 501 TYR A N 1
ATOM 3955 C CA . TYR A 1 501 ? -32.986 -2.946 27.270 1.00 93.69 501 TYR A CA 1
ATOM 3956 C C . TYR A 1 501 ? -33.742 -3.597 26.107 1.00 93.69 501 TYR A C 1
ATOM 3958 O O . TYR A 1 501 ? -33.492 -4.739 25.729 1.00 93.69 501 TYR A O 1
ATOM 3966 N N . MET A 1 502 ? -34.705 -2.869 25.538 1.00 92.31 502 MET A N 1
ATOM 3967 C CA . MET A 1 502 ? -35.634 -3.416 24.537 1.00 92.31 502 MET A CA 1
ATOM 3968 C C . MET A 1 502 ? -35.154 -3.254 23.089 1.00 92.31 502 MET A C 1
ATOM 3970 O O . MET A 1 502 ? -35.650 -3.942 22.199 1.00 92.31 502 MET A O 1
ATOM 3974 N N . GLN A 1 503 ? -34.181 -2.378 22.829 1.00 94.25 503 GLN A N 1
ATOM 3975 C CA . GLN A 1 503 ? -33.669 -2.164 21.472 1.00 94.25 503 GLN A CA 1
ATOM 3976 C C . GLN A 1 503 ? -32.585 -3.196 21.112 1.00 94.25 503 GLN A C 1
ATOM 3978 O O . GLN A 1 503 ? -32.386 -4.185 21.816 1.00 94.25 503 GLN A O 1
ATOM 3983 N N . ASP A 1 504 ? -31.920 -3.000 19.975 1.00 96.50 504 ASP A N 1
ATOM 3984 C CA . ASP A 1 504 ? -30.892 -3.904 19.459 1.00 96.50 504 ASP A CA 1
ATOM 3985 C C . ASP A 1 504 ? -29.558 -3.728 20.208 1.00 96.50 504 ASP A C 1
ATOM 3987 O O . ASP A 1 504 ? -28.968 -2.643 20.225 1.00 96.50 504 ASP A O 1
ATOM 3991 N N . HIS A 1 505 ? -29.072 -4.803 20.833 1.00 95.75 505 HIS A N 1
ATOM 3992 C CA . HIS A 1 505 ? -27.869 -4.779 21.667 1.00 95.75 505 HIS A CA 1
ATOM 3993 C C . HIS A 1 505 ? -26.603 -4.616 20.823 1.00 95.75 505 HIS A C 1
ATOM 3995 O O . HIS A 1 505 ? -25.671 -3.930 21.244 1.00 95.75 505 HIS A O 1
ATOM 4001 N N . ALA A 1 506 ? -26.555 -5.227 19.636 1.00 95.12 506 ALA A N 1
ATOM 4002 C CA . ALA A 1 506 ? -25.394 -5.140 18.758 1.00 95.12 506 ALA A CA 1
ATOM 4003 C C . ALA A 1 506 ? -25.236 -3.712 18.217 1.00 95.12 506 ALA A C 1
ATOM 4005 O O . ALA A 1 506 ? -24.137 -3.159 18.252 1.00 95.12 506 ALA A O 1
ATOM 4006 N N . ARG A 1 507 ? -26.332 -3.059 17.805 1.00 95.94 507 ARG A N 1
ATOM 4007 C CA . ARG A 1 507 ? -26.319 -1.642 17.396 1.00 95.94 507 ARG A CA 1
ATOM 4008 C C . ARG A 1 507 ? -25.950 -0.706 18.543 1.00 95.94 507 ARG A C 1
ATOM 4010 O O . ARG A 1 507 ? -25.188 0.237 18.321 1.00 95.94 507 ARG A O 1
ATOM 4017 N N . LEU A 1 508 ? -26.443 -0.968 19.757 1.00 96.56 508 LEU A N 1
ATOM 4018 C CA . LEU A 1 508 ? -26.038 -0.217 20.945 1.00 96.56 508 LEU A CA 1
ATOM 4019 C C . LEU A 1 508 ? -24.523 -0.337 21.184 1.00 96.56 508 LEU A C 1
ATOM 4021 O O . LEU A 1 508 ? -23.856 0.674 21.409 1.00 96.56 508 LEU A O 1
ATOM 4025 N N . LEU A 1 509 ? -23.962 -1.545 21.072 1.00 95.56 509 LEU A N 1
ATOM 4026 C CA . LEU A 1 509 ? -22.530 -1.765 21.275 1.00 95.56 509 LEU A CA 1
ATOM 4027 C C . LEU A 1 509 ? -21.677 -1.090 20.189 1.00 95.56 509 LEU A C 1
ATOM 4029 O O . LEU A 1 509 ? -20.648 -0.502 20.512 1.00 95.56 509 LEU A O 1
ATOM 4033 N N . VAL A 1 510 ? -22.127 -1.080 18.927 1.00 96.31 510 VAL A N 1
ATOM 4034 C CA . VAL A 1 510 ? -21.474 -0.306 17.854 1.00 96.31 510 VAL A CA 1
ATOM 4035 C C . VAL A 1 510 ? -21.460 1.186 18.188 1.00 96.31 510 VAL A C 1
ATOM 4037 O O . VAL A 1 510 ? -20.403 1.810 18.111 1.00 96.31 510 VAL A O 1
ATOM 4040 N N . ARG A 1 511 ? -22.596 1.766 18.605 1.00 96.94 511 ARG A N 1
ATOM 4041 C CA . ARG A 1 511 ? -22.655 3.180 19.023 1.00 96.94 511 ARG A CA 1
ATOM 4042 C C . ARG A 1 511 ? -21.692 3.460 20.177 1.00 96.94 511 ARG A C 1
ATOM 4044 O O . ARG A 1 511 ? -20.971 4.452 20.125 1.00 96.94 511 ARG A O 1
ATOM 4051 N N . TYR A 1 512 ? -21.631 2.570 21.167 1.00 96.62 512 TYR A N 1
ATOM 4052 C CA . TYR A 1 512 ? -20.701 2.665 22.297 1.00 96.62 512 TYR A CA 1
ATOM 4053 C C . TYR A 1 512 ? -19.233 2.624 21.872 1.00 96.62 512 TYR A C 1
ATOM 4055 O O . TYR A 1 512 ? -18.464 3.493 22.271 1.00 96.62 512 TYR A O 1
ATOM 4063 N N . MET A 1 513 ? -18.853 1.698 20.989 1.00 95.81 513 MET A N 1
ATOM 4064 C CA . MET A 1 513 ? -17.498 1.634 20.433 1.00 95.81 513 MET A CA 1
ATOM 4065 C C . MET A 1 513 ? -17.123 2.905 19.659 1.00 95.81 513 MET A C 1
ATOM 4067 O O . MET A 1 513 ? -15.991 3.368 19.745 1.00 95.81 513 MET A O 1
ATOM 4071 N N . PHE A 1 514 ? -18.065 3.485 18.913 1.00 95.88 514 PHE A N 1
ATOM 4072 C CA . PHE A 1 514 ? -17.829 4.686 18.105 1.00 95.88 514 PHE A CA 1
ATOM 4073 C C . PHE A 1 514 ? -17.838 5.987 18.920 1.00 95.88 514 PHE A C 1
ATOM 4075 O O . PHE A 1 514 ? -17.348 7.007 18.442 1.00 95.88 514 PHE A O 1
ATOM 4082 N N . GLN A 1 515 ? -18.383 5.967 20.134 1.00 95.25 515 GLN A N 1
ATOM 4083 C CA . GLN A 1 515 ? -18.376 7.098 21.069 1.00 95.25 515 GLN A CA 1
ATOM 4084 C C . GLN A 1 515 ? -17.390 6.877 22.229 1.00 95.25 515 GLN A C 1
ATOM 4086 O O . GLN A 1 515 ? -17.451 7.578 23.240 1.00 95.25 515 GLN A O 1
ATOM 4091 N N . MET A 1 516 ? -16.478 5.906 22.093 1.00 93.88 516 MET A N 1
ATOM 4092 C CA . MET A 1 516 ? -15.447 5.609 23.083 1.00 93.88 516 MET A CA 1
ATOM 4093 C C . MET A 1 516 ? -14.490 6.797 23.235 1.00 93.88 516 MET A C 1
ATOM 4095 O O . MET A 1 516 ? -13.889 7.250 22.261 1.00 93.88 516 MET A O 1
ATOM 4099 N N . SER A 1 517 ? -14.317 7.273 24.468 1.00 93.81 517 SER A N 1
ATOM 4100 C CA . SER A 1 517 ? -13.343 8.309 24.822 1.00 93.81 517 SER A CA 1
ATOM 4101 C C . SER A 1 517 ? -12.186 7.720 25.638 1.00 93.81 517 SER A C 1
ATOM 4103 O O . SER A 1 517 ? -12.361 6.684 26.287 1.00 93.81 517 SER A O 1
ATOM 4105 N N . PRO A 1 518 ? -11.016 8.389 25.695 1.00 92.38 518 PRO A N 1
ATOM 4106 C CA . PRO A 1 518 ? -9.920 7.961 26.567 1.00 92.38 518 PRO A CA 1
ATOM 4107 C C . PRO A 1 518 ? -10.343 7.832 28.038 1.00 92.38 518 PRO A C 1
ATOM 4109 O O . PRO A 1 518 ? -9.973 6.876 28.713 1.00 92.38 518 PRO A O 1
ATOM 4112 N N . SER A 1 519 ? -11.182 8.757 28.520 1.00 92.44 519 SER A N 1
ATOM 4113 C CA . SER A 1 519 ? -11.732 8.716 29.879 1.00 92.44 519 SER A CA 1
ATOM 4114 C C . SER A 1 519 ? -12.656 7.518 30.113 1.00 92.44 519 SER A C 1
ATOM 4116 O O . SER A 1 519 ? -12.607 6.909 31.180 1.00 92.44 519 SER A O 1
ATOM 4118 N N . GLU A 1 520 ? -13.471 7.148 29.123 1.00 93.31 520 GLU A N 1
ATOM 4119 C CA . GLU A 1 520 ? -14.350 5.982 29.209 1.00 93.31 520 GLU A CA 1
ATOM 4120 C C . GLU A 1 520 ? -13.552 4.675 29.216 1.00 93.31 520 GLU A C 1
ATOM 4122 O O . GLU A 1 520 ? -13.803 3.811 30.054 1.00 93.31 520 GLU A O 1
ATOM 4127 N N . GLN A 1 521 ? -12.551 4.548 28.341 1.00 91.88 521 GLN A N 1
ATOM 4128 C CA . GLN A 1 521 ? -11.665 3.385 28.316 1.00 91.88 521 GLN A CA 1
ATOM 4129 C C . GLN A 1 521 ? -10.912 3.219 29.640 1.00 91.88 521 GLN A C 1
ATOM 4131 O O . GLN A 1 521 ? -10.830 2.110 30.166 1.00 91.88 521 GLN A O 1
ATOM 4136 N N . GLN A 1 522 ? -10.433 4.317 30.229 1.00 89.00 522 GLN A N 1
ATOM 4137 C CA . GLN A 1 522 ? -9.782 4.272 31.537 1.00 89.00 522 GLN A CA 1
ATOM 4138 C C . GLN A 1 522 ? -10.739 3.806 32.647 1.00 89.00 522 GLN A C 1
ATOM 4140 O O . GLN A 1 522 ? -10.347 3.026 33.515 1.00 89.00 522 GLN A O 1
ATOM 4145 N N . ALA A 1 523 ? -12.006 4.230 32.608 1.00 88.56 523 ALA A N 1
ATOM 4146 C CA . ALA A 1 523 ? -13.028 3.776 33.553 1.00 88.56 523 ALA A CA 1
ATOM 4147 C C . ALA A 1 523 ? -13.371 2.278 33.393 1.00 88.56 523 ALA A C 1
ATOM 4149 O O . ALA A 1 523 ? -13.696 1.593 34.363 1.00 88.56 523 ALA A O 1
ATOM 4150 N N . LEU A 1 524 ? -13.283 1.739 32.177 1.00 89.12 524 LEU A N 1
ATOM 4151 C CA . LEU A 1 524 ? -13.465 0.307 31.913 1.00 89.12 524 LEU A CA 1
ATOM 4152 C C . LEU A 1 524 ? -12.325 -0.548 32.493 1.00 89.12 524 LEU A C 1
ATOM 4154 O O . LEU A 1 524 ? -12.554 -1.662 32.971 1.00 89.12 524 LEU A O 1
ATOM 4158 N N . LEU A 1 525 ? -11.100 -0.020 32.493 1.00 83.25 525 LEU A N 1
ATOM 4159 C CA . LEU A 1 525 ? -9.939 -0.691 33.080 1.00 83.25 525 LEU A CA 1
ATOM 4160 C C . LEU A 1 525 ? -10.015 -0.747 34.609 1.00 83.25 525 LEU A C 1
ATOM 4162 O O . LEU A 1 525 ? -9.659 -1.765 35.194 1.00 83.25 525 LEU A O 1
ATOM 4166 N N . SER A 1 526 ? -10.530 0.302 35.256 1.00 75.50 526 SER A N 1
ATOM 4167 C CA . SER A 1 526 ? -10.685 0.339 36.718 1.00 75.50 526 SER A CA 1
ATOM 4168 C C . SER A 1 526 ? -11.861 -0.492 37.243 1.00 75.50 526 SER A C 1
ATOM 4170 O O . SER A 1 526 ? -11.887 -0.840 38.421 1.00 75.50 526 SER A O 1
ATOM 4172 N N . THR A 1 527 ? -12.829 -0.823 36.383 1.00 66.06 527 THR A N 1
ATOM 4173 C CA . THR A 1 527 ? -14.010 -1.642 36.719 1.00 66.06 527 THR A CA 1
ATOM 4174 C C . THR A 1 527 ? -13.851 -3.122 36.366 1.00 66.06 527 THR A C 1
ATOM 4176 O O . THR A 1 527 ? -14.695 -3.936 36.742 1.00 66.06 527 THR A O 1
ATOM 4179 N N . SER A 1 528 ? -12.763 -3.493 35.688 1.00 54.47 528 SER A N 1
ATOM 4180 C CA . SER A 1 528 ? -12.395 -4.891 35.469 1.00 54.47 528 SER A CA 1
ATOM 4181 C C . SER A 1 528 ? -11.795 -5.462 36.763 1.00 54.47 528 SER A C 1
ATOM 4183 O O . SER A 1 528 ? -10.949 -4.802 37.367 1.00 54.47 528 SER A O 1
ATOM 4185 N N . PRO A 1 529 ? -12.210 -6.651 37.240 1.00 43.44 529 PRO A N 1
ATOM 4186 C CA . PRO A 1 529 ? -11.714 -7.188 38.502 1.00 43.44 529 PRO A CA 1
ATOM 4187 C C . PRO A 1 529 ? -10.192 -7.355 38.446 1.00 43.44 529 PRO A C 1
ATOM 4189 O O . PRO A 1 529 ? -9.664 -8.115 37.633 1.00 43.44 529 PRO A O 1
ATOM 4192 N N . VAL A 1 530 ? -9.494 -6.626 39.319 1.00 35.84 530 VAL A N 1
ATOM 4193 C CA . VAL A 1 530 ? -8.060 -6.788 39.568 1.00 35.84 530 VAL A CA 1
ATOM 4194 C C . VAL A 1 530 ? -7.836 -8.232 40.010 1.00 35.84 530 VAL A C 1
ATOM 4196 O O . VAL A 1 530 ? -8.432 -8.685 40.990 1.00 35.84 530 VAL A O 1
ATOM 4199 N N . ALA A 1 531 ? -7.004 -8.974 39.277 1.00 34.03 531 ALA A N 1
ATOM 4200 C CA . ALA A 1 531 ? -6.563 -10.290 39.721 1.00 34.03 531 ALA A CA 1
ATOM 4201 C C . ALA A 1 531 ? -5.912 -10.141 41.110 1.00 34.03 531 ALA A C 1
ATOM 4203 O O . ALA A 1 531 ? -5.076 -9.247 41.278 1.00 34.03 531 ALA A O 1
ATOM 4204 N N . PRO A 1 532 ? -6.283 -10.958 42.113 1.00 30.75 532 PRO A N 1
ATOM 4205 C CA . PRO A 1 532 ? -5.713 -10.828 43.446 1.00 30.75 532 PRO A CA 1
ATOM 4206 C C . PRO A 1 532 ? -4.185 -10.974 43.376 1.00 30.75 532 PRO A C 1
ATOM 4208 O O . PRO A 1 532 ? -3.688 -11.766 42.566 1.00 30.75 532 PRO A O 1
ATOM 4211 N N . PRO A 1 533 ? -3.429 -10.215 44.192 1.00 31.86 533 PRO A N 1
ATOM 4212 C CA . PRO A 1 533 ? -1.978 -10.303 44.199 1.00 31.86 533 PRO A CA 1
ATOM 4213 C C . PRO A 1 533 ? -1.575 -11.749 44.479 1.00 31.86 533 PRO A C 1
ATOM 4215 O O . PRO A 1 533 ? -2.091 -12.380 45.405 1.00 31.86 533 PRO A O 1
ATOM 4218 N N . ALA A 1 534 ? -0.673 -12.282 43.653 1.00 36.62 534 ALA A N 1
ATOM 4219 C CA . ALA A 1 534 ? -0.106 -13.600 43.878 1.00 36.62 534 ALA A CA 1
ATOM 4220 C C . ALA A 1 534 ? 0.460 -13.647 45.304 1.00 36.62 534 ALA A C 1
ATOM 4222 O O . ALA A 1 534 ? 1.269 -12.797 45.685 1.00 36.62 534 ALA A O 1
ATOM 4223 N N . ALA A 1 535 ? -0.009 -14.615 46.093 1.00 34.88 535 ALA A N 1
ATOM 4224 C CA . ALA A 1 535 ? 0.481 -14.832 47.444 1.00 34.88 535 ALA A CA 1
ATOM 4225 C C . ALA A 1 535 ? 2.015 -14.973 47.416 1.00 34.88 535 ALA A C 1
ATOM 4227 O O . ALA A 1 535 ? 2.545 -15.612 46.499 1.00 34.88 535 ALA A O 1
ATOM 4228 N N . PRO A 1 536 ? 2.742 -14.382 48.381 1.00 33.38 536 PRO A N 1
ATOM 4229 C CA . PRO A 1 536 ? 4.193 -14.445 48.398 1.00 33.38 536 PRO A CA 1
ATOM 4230 C C . PRO A 1 536 ? 4.625 -15.910 48.450 1.00 33.38 536 PRO A C 1
ATOM 4232 O O . PRO A 1 536 ? 4.220 -16.662 49.338 1.00 33.38 536 PRO A O 1
ATOM 4235 N N . ALA A 1 537 ? 5.424 -16.322 47.466 1.00 33.62 537 ALA A N 1
ATOM 4236 C CA . ALA A 1 537 ? 5.980 -17.662 47.412 1.00 33.62 537 ALA A CA 1
ATOM 4237 C C . ALA A 1 537 ? 6.799 -17.907 48.685 1.00 33.62 537 ALA A C 1
ATOM 4239 O O . ALA A 1 537 ? 7.810 -17.246 48.928 1.00 33.62 537 ALA A O 1
ATOM 4240 N N . ALA A 1 538 ? 6.338 -18.848 49.508 1.00 29.44 538 ALA A N 1
ATOM 4241 C CA . ALA A 1 538 ? 7.065 -19.297 50.680 1.00 29.44 538 ALA A CA 1
ATOM 4242 C C . ALA A 1 538 ? 8.420 -19.865 50.238 1.00 29.44 538 ALA A C 1
ATOM 4244 O O . ALA A 1 538 ? 8.495 -20.834 49.480 1.00 29.44 538 ALA A O 1
ATOM 4245 N N . ALA A 1 539 ? 9.494 -19.241 50.713 1.00 33.41 539 ALA A N 1
ATOM 4246 C CA . ALA A 1 539 ? 10.851 -19.714 50.528 1.00 33.41 539 ALA A CA 1
ATOM 4247 C C . ALA A 1 539 ? 11.023 -21.074 51.222 1.00 33.41 539 ALA A C 1
ATOM 4249 O O . ALA A 1 539 ? 11.073 -21.150 52.448 1.00 33.41 539 ALA A O 1
ATOM 4250 N N . GLN A 1 540 ? 11.153 -22.148 50.444 1.00 32.56 540 GLN A N 1
ATOM 4251 C CA . GLN A 1 540 ? 11.702 -23.406 50.941 1.00 32.56 540 GLN A CA 1
ATOM 4252 C C . GLN A 1 540 ? 13.168 -23.516 50.527 1.00 32.56 540 GLN A C 1
ATOM 4254 O O . GLN A 1 540 ? 13.517 -23.879 49.405 1.00 32.56 540 GLN A O 1
ATOM 4259 N N . HIS A 1 541 ? 14.034 -23.184 51.481 1.00 31.53 541 HIS A N 1
ATOM 4260 C CA . HIS A 1 541 ? 15.427 -23.599 51.495 1.00 31.53 541 HIS A CA 1
ATOM 4261 C C . HIS A 1 541 ? 15.509 -25.117 51.697 1.00 31.53 541 HIS A C 1
ATOM 4263 O O . HIS A 1 541 ? 15.131 -25.603 52.756 1.00 31.53 541 HIS A O 1
ATOM 4269 N N . HIS A 1 542 ? 16.130 -25.844 50.765 1.00 33.72 542 HIS A N 1
ATOM 4270 C CA . HIS A 1 542 ? 16.895 -27.038 51.126 1.00 33.72 542 HIS A CA 1
ATOM 4271 C C . HIS A 1 542 ? 18.223 -27.094 50.372 1.00 33.72 542 HIS A C 1
ATOM 4273 O O . HIS A 1 542 ? 18.315 -26.997 49.150 1.00 33.72 542 HIS A O 1
ATOM 4279 N N . ALA A 1 543 ? 19.276 -27.200 51.175 1.00 29.86 543 ALA A N 1
ATOM 4280 C CA . ALA A 1 543 ? 20.669 -27.148 50.798 1.00 29.86 543 ALA A CA 1
ATOM 4281 C C . ALA A 1 543 ? 21.203 -28.520 50.336 1.00 29.86 543 ALA A C 1
ATOM 4283 O O . ALA A 1 543 ? 21.062 -29.520 51.026 1.00 29.86 543 ALA A O 1
ATOM 4284 N N . ARG A 1 544 ? 21.876 -28.518 49.176 1.00 31.66 544 ARG A N 1
ATOM 4285 C CA . ARG A 1 544 ? 23.233 -29.051 48.903 1.00 31.66 544 ARG A CA 1
ATOM 4286 C C . ARG A 1 544 ? 23.685 -30.343 49.634 1.00 31.66 544 ARG A C 1
ATOM 4288 O O . ARG A 1 544 ? 24.016 -30.275 50.806 1.00 31.66 544 ARG A O 1
ATOM 4295 N N . MET A 1 545 ? 24.013 -31.413 48.882 1.00 30.27 545 MET A N 1
ATOM 4296 C CA . MET A 1 545 ? 25.405 -31.913 48.699 1.00 30.27 545 MET A CA 1
ATOM 4297 C C . MET A 1 545 ? 25.559 -33.178 47.814 1.00 30.27 545 MET A C 1
ATOM 4299 O O . MET A 1 545 ? 24.984 -34.227 48.057 1.00 30.27 545 MET A O 1
ATOM 4303 N N . LYS A 1 546 ? 26.470 -33.035 46.837 1.00 31.41 546 LYS A N 1
ATOM 4304 C CA . LYS A 1 546 ? 27.438 -33.971 46.211 1.00 31.41 546 LYS A CA 1
ATOM 4305 C C . LYS A 1 546 ? 27.578 -35.423 46.727 1.00 31.41 546 LYS A C 1
ATOM 4307 O O . LYS A 1 546 ? 27.940 -35.619 47.882 1.00 31.41 546 LYS A O 1
ATOM 4312 N N . ARG A 1 547 ? 27.637 -36.373 45.770 1.00 28.06 547 ARG A N 1
ATOM 4313 C CA . ARG A 1 547 ? 28.652 -37.455 45.519 1.00 28.06 547 ARG A CA 1
ATOM 4314 C C . ARG A 1 547 ? 28.012 -38.458 44.523 1.00 28.06 547 ARG A C 1
ATOM 4316 O O . ARG A 1 547 ? 26.832 -38.711 44.656 1.00 28.06 547 ARG A O 1
ATOM 4323 N N . LYS A 1 548 ? 28.637 -39.059 43.503 1.00 28.91 548 LYS A N 1
ATOM 4324 C CA . LYS A 1 548 ? 30.029 -39.432 43.205 1.00 28.91 548 LYS A CA 1
ATOM 4325 C C . LYS A 1 548 ? 30.207 -39.628 41.683 1.00 28.91 548 LYS A C 1
ATOM 4327 O O . LYS A 1 548 ? 29.258 -39.845 40.943 1.00 28.91 548 LYS A O 1
ATOM 4332 N N . ARG A 1 549 ? 31.472 -39.552 41.278 1.00 28.28 549 ARG A N 1
ATOM 4333 C CA . ARG A 1 549 ? 32.069 -39.677 39.942 1.00 28.28 549 ARG A CA 1
ATOM 4334 C C . ARG A 1 549 ? 32.384 -41.152 39.619 1.00 28.28 549 ARG A C 1
ATOM 4336 O O . ARG A 1 549 ? 32.709 -41.879 40.554 1.00 28.28 549 ARG A O 1
ATOM 4343 N N . ALA A 1 550 ? 32.444 -41.470 38.319 1.00 25.64 550 ALA A N 1
ATOM 4344 C CA . ALA A 1 550 ? 33.397 -42.364 37.624 1.00 25.64 550 ALA A CA 1
ATOM 4345 C C . ALA A 1 550 ? 32.768 -43.531 36.838 1.00 25.64 550 ALA A C 1
ATOM 4347 O O . ALA A 1 550 ? 32.300 -44.496 37.425 1.00 25.64 550 ALA A O 1
ATOM 4348 N N . LEU A 1 551 ? 32.876 -43.475 35.506 1.00 27.80 551 LEU A N 1
ATOM 4349 C CA . LEU A 1 551 ? 33.781 -44.333 34.730 1.00 27.80 551 LEU A CA 1
ATOM 4350 C C . LEU A 1 551 ? 33.939 -43.757 33.312 1.00 27.80 551 LEU A C 1
ATOM 4352 O O . LEU A 1 551 ? 32.984 -43.354 32.659 1.00 27.80 551 LEU A O 1
ATOM 4356 N N . SER A 1 552 ? 35.197 -43.641 32.903 1.00 30.08 552 SER A N 1
ATOM 4357 C CA . SER A 1 552 ? 35.687 -43.174 31.608 1.00 30.08 552 SER A CA 1
ATOM 4358 C C . SER A 1 552 ? 35.952 -44.359 30.680 1.00 30.08 552 SER A C 1
ATOM 4360 O O . SER A 1 552 ? 36.448 -45.355 31.193 1.00 30.08 552 SER A O 1
ATOM 4362 N N . HIS A 1 553 ? 35.806 -44.209 29.359 1.00 27.91 553 HIS A N 1
ATOM 4363 C CA . HIS A 1 553 ? 36.922 -44.208 28.387 1.00 27.91 553 HIS A CA 1
ATOM 4364 C C . HIS A 1 553 ? 36.432 -44.269 26.926 1.00 27.91 553 HIS A C 1
ATOM 4366 O O . HIS A 1 553 ? 35.595 -45.099 26.607 1.00 27.91 553 HIS A O 1
ATOM 4372 N N . ALA A 1 554 ? 37.074 -43.430 26.093 1.00 28.09 554 ALA A N 1
ATOM 4373 C CA . ALA A 1 554 ? 37.404 -43.566 24.659 1.00 28.09 554 ALA A CA 1
ATOM 4374 C C . ALA A 1 554 ? 36.234 -43.698 23.640 1.00 28.09 554 ALA A C 1
ATOM 4376 O O . ALA A 1 554 ? 35.251 -44.364 23.892 1.00 28.09 554 ALA A O 1
ATOM 4377 N N . GLN A 1 555 ? 36.221 -43.075 22.455 1.00 29.09 555 GLN A N 1
ATOM 4378 C CA . GLN A 1 555 ? 37.294 -42.691 21.532 1.00 29.09 555 GLN A CA 1
ATOM 4379 C C . GLN A 1 555 ? 36.921 -41.429 20.721 1.00 29.09 555 GLN A C 1
ATOM 4381 O O . GLN A 1 555 ? 35.778 -41.236 20.316 1.00 29.09 555 GLN A O 1
ATOM 4386 N N . ARG A 1 556 ? 37.933 -40.599 20.432 1.00 28.81 556 ARG A N 1
ATOM 4387 C CA . ARG A 1 556 ? 37.947 -39.651 19.303 1.00 28.81 556 ARG A CA 1
ATOM 4388 C C . ARG A 1 556 ? 38.008 -40.437 17.993 1.00 28.81 556 ARG A C 1
ATOM 4390 O O . ARG A 1 556 ? 38.749 -41.412 17.958 1.00 28.81 556 ARG A O 1
ATOM 4397 N N . LEU A 1 557 ? 37.375 -39.928 16.931 1.00 30.41 557 LEU A N 1
ATOM 4398 C CA . LEU A 1 557 ? 37.934 -39.802 15.571 1.00 30.41 557 LEU A CA 1
ATOM 4399 C C . LEU A 1 557 ? 36.897 -39.173 14.615 1.00 30.41 557 LEU A C 1
ATOM 4401 O O . LEU A 1 557 ? 35.752 -39.602 14.578 1.00 30.41 557 LEU A O 1
ATOM 4405 N N . GLY A 1 558 ? 37.344 -38.214 13.794 1.00 26.77 558 GLY A N 1
ATOM 4406 C CA . GLY A 1 558 ? 36.866 -38.100 12.409 1.00 26.77 558 GLY A CA 1
ATOM 4407 C C . GLY A 1 558 ? 35.922 -36.952 12.036 1.00 26.77 558 GLY A C 1
ATOM 4408 O O . GLY A 1 558 ? 34.723 -37.149 11.893 1.00 26.77 558 GLY A O 1
ATOM 4409 N N . ASN A 1 559 ? 36.497 -35.790 11.714 1.00 30.23 559 ASN A N 1
ATOM 4410 C CA . ASN A 1 559 ? 35.956 -34.852 10.719 1.00 30.23 559 ASN A CA 1
ATOM 4411 C C . ASN A 1 559 ? 35.693 -35.563 9.373 1.00 30.23 559 ASN A C 1
ATOM 4413 O O . ASN A 1 559 ? 36.614 -36.239 8.911 1.00 30.23 559 ASN A O 1
ATOM 4417 N N . ARG A 1 560 ? 34.555 -35.292 8.696 1.00 30.53 560 ARG A N 1
ATOM 4418 C CA . ARG A 1 560 ? 34.421 -34.873 7.264 1.00 30.53 560 ARG A CA 1
ATOM 4419 C C . ARG A 1 560 ? 32.956 -34.930 6.736 1.00 30.53 560 ARG A C 1
ATOM 4421 O O . ARG A 1 560 ? 32.105 -35.488 7.416 1.00 30.53 560 ARG A O 1
ATOM 4428 N N . PRO A 1 561 ? 32.638 -34.255 5.603 1.00 34.41 561 PRO A N 1
ATOM 4429 C CA . PRO A 1 561 ? 31.452 -33.404 5.452 1.00 34.41 561 PRO A CA 1
ATOM 4430 C C . PRO A 1 561 ? 30.278 -34.025 4.679 1.00 34.41 561 PRO A C 1
ATOM 4432 O O . PRO A 1 561 ? 30.406 -35.035 3.989 1.00 34.41 561 PRO A O 1
ATOM 4435 N N . TRP A 1 562 ? 29.143 -33.328 4.756 1.00 28.77 562 TRP A N 1
ATOM 4436 C CA . TRP A 1 562 ? 27.886 -33.610 4.068 1.00 28.77 562 TRP A CA 1
ATOM 4437 C C . TRP A 1 562 ? 28.035 -33.493 2.542 1.00 28.77 562 TRP A C 1
ATOM 4439 O O . TRP A 1 562 ? 28.371 -32.429 2.020 1.00 28.77 562 TRP A O 1
ATOM 4449 N N . ARG A 1 563 ? 27.764 -34.590 1.824 1.00 27.58 563 ARG A N 1
ATOM 4450 C CA . ARG A 1 563 ? 27.586 -34.612 0.366 1.00 27.58 563 ARG A CA 1
ATOM 4451 C C . ARG A 1 563 ? 26.101 -34.519 0.024 1.00 27.58 563 ARG A C 1
ATOM 4453 O O . ARG A 1 563 ? 25.293 -35.299 0.514 1.00 27.58 563 ARG A O 1
ATOM 4460 N N . VAL A 1 564 ? 25.794 -33.573 -0.856 1.00 31.42 564 VAL A N 1
ATOM 4461 C CA . VAL A 1 564 ? 24.515 -33.390 -1.547 1.00 31.42 564 VAL A CA 1
ATOM 4462 C C . VAL A 1 564 ? 24.318 -34.534 -2.546 1.00 31.42 564 VAL A C 1
ATOM 4464 O O . VAL A 1 564 ? 25.202 -34.805 -3.359 1.00 31.42 564 VAL A O 1
ATOM 4467 N N . ALA A 1 565 ? 23.166 -35.202 -2.486 1.00 28.77 565 ALA A N 1
ATOM 4468 C CA . ALA A 1 565 ? 22.739 -36.183 -3.476 1.00 28.77 565 ALA A CA 1
ATOM 4469 C C . ALA A 1 565 ? 22.026 -35.471 -4.638 1.00 28.77 565 ALA A C 1
ATOM 4471 O O . ALA A 1 565 ? 20.980 -34.856 -4.450 1.00 28.77 565 ALA A O 1
ATOM 4472 N N . ALA A 1 566 ? 22.601 -35.569 -5.836 1.00 29.33 566 ALA A N 1
ATOM 4473 C CA . ALA A 1 566 ? 21.946 -35.252 -7.098 1.00 29.33 566 ALA A CA 1
ATOM 4474 C C . ALA A 1 566 ? 21.485 -36.570 -7.737 1.00 29.33 566 ALA A C 1
ATOM 4476 O O . ALA A 1 566 ? 22.316 -37.417 -8.063 1.00 29.33 566 ALA A O 1
ATOM 4477 N N . ASN A 1 567 ? 20.174 -36.750 -7.906 1.00 28.00 567 ASN A N 1
ATOM 4478 C CA . ASN A 1 567 ? 19.619 -37.858 -8.681 1.00 28.00 567 ASN A CA 1
ATOM 4479 C C . ASN A 1 567 ? 19.536 -37.449 -10.155 1.00 28.00 567 ASN A C 1
ATOM 4481 O O . ASN A 1 567 ? 18.760 -36.571 -10.521 1.00 28.00 567 ASN A O 1
ATOM 4485 N N . ALA A 1 568 ? 20.332 -38.112 -10.992 1.00 29.61 568 ALA A N 1
ATOM 4486 C CA . ALA A 1 568 ? 20.214 -38.090 -12.442 1.00 29.61 568 ALA A CA 1
ATOM 4487 C C . ALA A 1 568 ? 19.483 -39.362 -12.896 1.00 29.61 568 ALA A C 1
ATOM 4489 O O . ALA A 1 568 ? 19.979 -40.469 -12.690 1.00 29.61 568 ALA A O 1
ATOM 4490 N N . LEU A 1 569 ? 18.319 -39.208 -13.533 1.00 26.44 569 LEU A N 1
ATOM 4491 C CA . LEU A 1 569 ? 17.669 -40.282 -14.282 1.00 26.44 569 LEU A CA 1
ATOM 4492 C C . LEU A 1 569 ? 18.277 -40.320 -15.694 1.00 26.44 569 LEU A C 1
ATOM 4494 O O . LEU A 1 569 ? 18.074 -39.403 -16.487 1.00 26.44 569 LEU A O 1
ATOM 4498 N N . LYS A 1 570 ? 19.019 -41.384 -16.011 1.00 27.08 570 LYS A N 1
ATOM 4499 C CA . LYS A 1 570 ? 19.329 -41.798 -17.387 1.00 27.08 570 LYS A CA 1
ATOM 4500 C C . LYS A 1 570 ? 18.436 -42.989 -17.726 1.00 27.08 570 LYS A C 1
ATOM 4502 O O . LYS A 1 570 ? 18.528 -44.017 -17.064 1.00 27.08 570 LYS A O 1
ATOM 4507 N N . VAL A 1 571 ? 17.627 -42.867 -18.775 1.00 28.33 571 VAL A N 1
ATOM 4508 C CA . VAL A 1 571 ? 16.997 -44.004 -19.462 1.00 28.33 571 VAL A CA 1
ATOM 4509 C C . VAL A 1 571 ? 17.647 -44.112 -20.837 1.00 28.33 571 VAL A C 1
ATOM 4511 O O . VAL A 1 571 ? 17.731 -43.130 -21.570 1.00 28.33 571 VAL A O 1
ATOM 4514 N N . SER A 1 572 ? 18.166 -45.301 -21.140 1.00 25.33 572 SER A N 1
ATOM 4515 C CA . SER A 1 572 ? 18.853 -45.641 -22.384 1.00 25.33 572 SER A CA 1
ATOM 4516 C C . SER A 1 572 ? 17.893 -46.298 -23.377 1.00 25.33 572 SER A C 1
ATOM 4518 O O . SER A 1 572 ? 17.215 -47.264 -23.041 1.00 25.33 572 SER A O 1
ATOM 4520 N N . VAL A 1 573 ? 17.914 -45.755 -24.592 1.00 27.16 573 VAL A N 1
ATOM 4521 C CA . VAL A 1 573 ? 17.655 -46.318 -25.930 1.00 27.16 573 VAL A CA 1
ATOM 4522 C C . VAL A 1 573 ? 17.359 -47.827 -26.018 1.00 27.16 573 VAL A C 1
ATOM 4524 O O . VAL A 1 573 ? 18.189 -48.653 -25.633 1.00 27.16 573 VAL A O 1
ATOM 4527 N N . LYS A 1 574 ? 16.252 -48.169 -26.696 1.00 25.58 574 LYS A N 1
ATOM 4528 C CA . LYS A 1 574 ? 16.132 -49.360 -27.554 1.00 25.58 574 LYS A CA 1
ATOM 4529 C C . LYS A 1 574 ? 15.475 -48.979 -28.886 1.00 25.58 574 LYS A C 1
ATOM 4531 O O . LYS A 1 574 ? 14.485 -48.261 -28.911 1.00 25.58 574 LYS A O 1
ATOM 4536 N N . SER A 1 575 ? 16.110 -49.471 -29.941 1.00 31.00 575 SER A N 1
ATOM 4537 C CA . SER A 1 575 ? 15.883 -49.350 -31.380 1.00 31.00 575 SER A CA 1
ATOM 4538 C C . SER A 1 575 ? 14.438 -49.558 -31.852 1.00 31.00 575 SER A C 1
ATOM 4540 O O . SER A 1 575 ? 13.830 -50.552 -31.463 1.00 31.00 575 SER A O 1
ATOM 4542 N N . PHE A 1 576 ? 13.930 -48.676 -32.718 1.00 33.16 576 PHE A N 1
ATOM 4543 C CA . PHE A 1 576 ? 13.661 -48.896 -34.153 1.00 33.16 576 PHE A CA 1
ATOM 4544 C C . PHE A 1 576 ? 13.255 -47.575 -34.813 1.00 33.16 576 PHE A C 1
ATOM 4546 O O . PHE A 1 576 ? 12.641 -46.742 -34.106 1.00 33.16 576 PHE A O 1
#

Sequence (576 aa):
KVGEKANFDYIVRWIYNPRERVAPYCPKEKRDLTADDYSKKGMPFVFDTELHSKCPNDGAELQVQNMTVMPNFRLSEAEARDIATYLFSLSSPQSYADASFMDDSSLKEKGRGLIKQYGCAGCHEISGFEEEQRIGKELTVEGATPIERLDFALQTKHAEEGVDPLSLRPDEKEEKPWYNHKGFFERKITRPSIYDEGKEKDPKDRLRMPEPYLTPQWRTALTTFLLGSVGAEGANVPSTLFYNPQDQRRQDIQNGWWVIKKYNCMGCHQLQVGQRSVVMDLPIFAETKELLPPNLSSEGARVDPAWLLRFLHDPSLSGDKTPAQTQQIAALTGGAQPSASPQAGAATPNAGPKLKQQPGLDRNGIRPYLNFRMPTFNFSPNELQVLVRFFMAMSGQIDPYIKEPLPPLTDQEKMVARQMFTSGTPCLKCHVTGDPTHDAKAIAPNFLLASERLKPDWTFRWLLDPAQIAPGTAMPSGLFKKEGDRWVVNLPNPPASANAYMQDHARLLVRYMFQMSPSEQQALLSTSPVAPPAAPAAAQHHARMKRKRALSHAQRLGNRPWRVAANALKVSVKSF